Protein AF-R5P625-F1 (afdb_monomer)

Sequence (690 aa):
METMLKDNILNENILRRCMPVIFTLTSAGELKEGNAMGKAEGYILIPDNWEIENSADIELQSEETENWGTVRIMKLDKGDVGPYRITNEDDEFIDFFPNSKPAETVVEYSPECKSPYIKEPLYLEGDVKFIKRQEGKEDKEIRMAMVMFRREDSAKWIDDAPLGYIYGRALTMDDDFVCPVRMLHLGISASELVEIVDNDDNQISFKLHWPHGKVEVMGCEKLKGVYTVDKDSLGASRAVTCVFSPKGTKRSFNVRIIMPMSGFCLTHGEETIEQGVFTLPFMQLANYGFEFPGGNGDDRLAILFENNNTTLQYIRTHNDTLAVRNMNDVQEKLGEVPTSGTMADLLLGDEYIGNVLEKTAGNWNKTRLNIMIKHKDERWRIHLANYPYRLEFEDGEWTVMSKAFKTPVTEALPLMAIDLEIDGIKSTGIALEQTSEGKYILPAEAADWNNVLIYCKDKGVVYPKAFEIREGRKRNIVDMLEDGSFMNPAWRDVVEAFDRAEEMEWPYDAVPCLDMLSDLPSLLYKFAFHEFMLSQVDGDTSHRLERLFKLQADLAFQWFWLGDLDRNHSKLAHLMDADNEKFNTCFTAWIEKTFGSADDIPTDDESVNMQMALLYNQFESFISELETKSKNDKTTETPDVLEVRRNVRRISKVRDLLLNHIEGVMPLWQVPHDDRKELLHIYRNFNSEF

Radius of gyration: 30.76 Å; Cα contacts (8 Å, |Δi|>4): 1274; chains: 1; bounding box: 83×60×85 Å

Nearest PDB structures (foldseek):
  4liq-assembly1_E  TM=1.565E-01  e=2.507E-03  Homo sapiens
  2gfa-assembly2_B  TM=2.310E-01  e=2.038E+00  Homo sapiens
  7dm4-assembly1_A  TM=2.268E-01  e=3.196E+00  Homo sapiens
  5dcp-assembly1_A  TM=1.824E-01  e=3.359E+00  Homo sapiens

Structure (mmCIF, N/CA/C/O backbone):
data_AF-R5P625-F1
#
_entry.id   AF-R5P625-F1
#
loop_
_atom_site.group_PDB
_atom_site.id
_atom_site.type_symbol
_atom_site.label_atom_id
_atom_site.label_alt_id
_atom_site.label_comp_id
_atom_site.label_asym_id
_atom_site.label_entity_id
_atom_site.label_seq_id
_atom_site.pdbx_PDB_ins_code
_atom_site.Cartn_x
_atom_site.Cartn_y
_atom_site.Cartn_z
_atom_site.occupancy
_atom_site.B_iso_or_equiv
_atom_site.auth_seq_id
_atom_site.auth_comp_id
_atom_site.auth_asym_id
_atom_site.auth_atom_id
_atom_site.pdbx_PDB_model_num
ATOM 1 N N . MET A 1 1 ? 20.520 -11.143 13.564 1.00 49.31 1 MET A N 1
ATOM 2 C CA . MET A 1 1 ? 21.440 -9.996 13.408 1.00 49.31 1 MET A CA 1
ATOM 3 C C . MET A 1 1 ? 22.370 -10.196 12.213 1.00 49.31 1 MET A C 1
ATOM 5 O O . MET A 1 1 ? 22.272 -9.400 11.297 1.00 49.31 1 MET A O 1
ATOM 9 N N . GLU A 1 2 ? 23.153 -11.283 12.127 1.00 53.25 2 GLU A N 1
ATOM 10 C CA . GLU A 1 2 ? 24.027 -11.549 10.956 1.00 53.25 2 GLU A CA 1
ATOM 11 C C . GLU A 1 2 ? 23.291 -11.602 9.602 1.00 53.25 2 GLU A C 1
ATOM 13 O O . GLU A 1 2 ? 23.733 -10.965 8.651 1.00 53.25 2 GLU A O 1
ATOM 18 N N . THR A 1 3 ? 22.148 -12.293 9.501 1.00 55.72 3 THR A N 1
ATOM 19 C CA . THR A 1 3 ? 21.356 -12.354 8.251 1.00 55.72 3 THR A CA 1
ATOM 20 C C . THR A 1 3 ? 20.760 -10.992 7.880 1.00 55.72 3 THR A C 1
ATOM 22 O O . THR A 1 3 ? 20.789 -10.574 6.732 1.00 55.72 3 THR A O 1
ATOM 25 N N . MET A 1 4 ? 20.299 -10.246 8.888 1.00 61.84 4 MET A N 1
ATOM 26 C CA . MET A 1 4 ? 19.679 -8.928 8.731 1.00 61.84 4 MET A CA 1
ATOM 27 C C . MET A 1 4 ? 20.663 -7.861 8.225 1.00 61.84 4 MET A C 1
ATOM 29 O O . MET A 1 4 ? 20.286 -7.029 7.401 1.00 61.84 4 MET A O 1
ATOM 33 N N . LEU A 1 5 ? 21.909 -7.890 8.712 1.00 64.88 5 LEU A N 1
ATOM 34 C CA . LEU A 1 5 ? 22.987 -6.997 8.276 1.00 64.88 5 LEU A CA 1
ATOM 35 C C . LEU A 1 5 ? 23.424 -7.314 6.839 1.00 64.88 5 LEU A C 1
ATOM 37 O O . LEU A 1 5 ? 23.628 -6.394 6.045 1.00 64.88 5 LEU A O 1
ATOM 41 N N . LYS A 1 6 ? 23.514 -8.605 6.489 1.00 64.12 6 LYS A N 1
ATOM 42 C CA . LYS A 1 6 ? 23.925 -9.056 5.153 1.00 64.12 6 LYS A CA 1
ATOM 43 C C . LYS A 1 6 ? 22.929 -8.677 4.060 1.00 64.12 6 LYS A C 1
ATOM 45 O O . LYS A 1 6 ? 23.347 -8.132 3.044 1.00 64.12 6 LYS A O 1
ATOM 50 N N . ASP A 1 7 ? 21.637 -8.893 4.294 1.00 64.75 7 ASP A N 1
ATOM 51 C CA . ASP A 1 7 ? 20.622 -8.682 3.256 1.00 64.75 7 ASP A CA 1
ATOM 52 C C . ASP A 1 7 ? 20.241 -7.198 3.076 1.00 64.75 7 ASP A C 1
ATOM 54 O O . ASP A 1 7 ? 19.874 -6.788 1.974 1.00 64.75 7 ASP A O 1
ATOM 58 N N . ASN A 1 8 ? 20.366 -6.372 4.129 1.00 70.56 8 ASN A N 1
ATOM 59 C CA . ASN A 1 8 ? 19.915 -4.971 4.096 1.00 70.56 8 ASN A CA 1
ATOM 60 C C . ASN A 1 8 ? 21.044 -3.933 4.032 1.00 70.56 8 ASN A C 1
ATOM 62 O O . ASN A 1 8 ? 20.903 -2.948 3.313 1.00 70.56 8 ASN A O 1
ATOM 66 N N . ILE A 1 9 ? 22.147 -4.115 4.772 1.00 76.38 9 ILE A N 1
ATOM 67 C CA . ILE A 1 9 ? 23.230 -3.113 4.859 1.00 76.38 9 ILE A CA 1
ATOM 68 C C . ILE A 1 9 ? 24.370 -3.443 3.890 1.00 76.38 9 ILE A C 1
ATOM 70 O O . ILE A 1 9 ? 24.875 -2.555 3.206 1.00 76.38 9 ILE A O 1
ATOM 74 N N . LEU A 1 10 ? 24.758 -4.716 3.784 1.00 79.31 10 LEU A N 1
ATOM 75 C CA . LEU A 1 10 ? 25.865 -5.169 2.927 1.00 79.31 10 LEU A CA 1
ATOM 76 C C . LEU A 1 10 ? 25.439 -5.454 1.475 1.00 79.31 10 LEU A C 1
ATOM 78 O O . LEU A 1 10 ? 26.079 -6.233 0.769 1.00 79.31 10 LEU A O 1
ATOM 82 N N . ASN A 1 11 ? 24.374 -4.803 1.004 1.00 80.75 11 ASN A N 1
ATOM 83 C CA . ASN A 1 11 ? 23.936 -4.890 -0.386 1.00 80.75 11 ASN A CA 1
ATOM 84 C C . ASN A 1 11 ? 24.956 -4.204 -1.315 1.00 80.75 11 ASN A C 1
ATOM 86 O O . ASN A 1 11 ? 25.420 -3.095 -1.036 1.00 80.75 11 ASN A O 1
ATOM 90 N N . GLU A 1 12 ? 25.257 -4.815 -2.466 1.00 77.19 12 GLU A N 1
ATOM 91 C CA . GLU A 1 12 ? 26.172 -4.243 -3.462 1.00 77.19 12 GLU A CA 1
ATOM 92 C C . GLU A 1 12 ? 25.838 -2.796 -3.850 1.00 77.19 12 GLU A C 1
ATOM 94 O O . GLU A 1 12 ? 26.753 -1.998 -4.041 1.00 77.19 12 GLU A O 1
ATOM 99 N N . ASN A 1 13 ? 24.558 -2.430 -3.959 1.00 78.69 13 ASN A N 1
ATOM 100 C CA . ASN A 1 13 ? 24.144 -1.073 -4.329 1.00 78.69 13 ASN A CA 1
ATOM 101 C C . ASN A 1 13 ? 24.581 -0.017 -3.305 1.00 78.69 13 ASN A C 1
ATOM 103 O O . ASN A 1 13 ? 24.865 1.120 -3.685 1.00 78.69 13 ASN A O 1
ATOM 107 N N . ILE A 1 14 ? 24.644 -0.391 -2.026 1.00 82.88 14 ILE A N 1
ATOM 108 C CA . ILE A 1 14 ? 25.109 0.472 -0.936 1.00 82.88 14 ILE A CA 1
ATOM 109 C C . ILE A 1 14 ? 26.639 0.515 -0.961 1.00 82.88 14 ILE A C 1
ATOM 111 O O . ILE A 1 14 ? 27.228 1.596 -1.016 1.00 82.88 14 ILE A O 1
ATOM 115 N N . LEU A 1 15 ? 27.286 -0.654 -1.021 1.00 82.44 15 LEU A N 1
ATOM 116 C CA . LEU A 1 15 ? 28.748 -0.777 -1.028 1.00 82.44 15 LEU A CA 1
ATOM 117 C C . LEU A 1 15 ? 29.397 -0.027 -2.203 1.00 82.44 15 LEU A C 1
ATOM 119 O O . LEU A 1 15 ? 30.409 0.655 -2.027 1.00 82.44 15 LEU A O 1
ATOM 123 N N . ARG A 1 16 ? 28.758 -0.051 -3.382 1.00 81.94 16 ARG A N 1
ATOM 124 C CA . ARG A 1 16 ? 29.189 0.675 -4.590 1.00 81.94 16 ARG A CA 1
ATOM 125 C C . ARG A 1 16 ? 29.294 2.185 -4.400 1.00 81.94 16 ARG A C 1
ATOM 127 O O . ARG A 1 16 ? 29.969 2.829 -5.205 1.00 81.94 16 ARG A O 1
ATOM 134 N N . ARG A 1 17 ? 28.642 2.773 -3.388 1.00 83.25 17 ARG A N 1
ATOM 135 C CA . ARG A 1 17 ? 28.710 4.218 -3.105 1.00 83.25 17 ARG A CA 1
ATOM 136 C C . ARG A 1 17 ? 30.043 4.631 -2.474 1.00 83.25 17 ARG A C 1
ATOM 138 O O . ARG A 1 17 ? 30.445 5.777 -2.674 1.00 83.25 17 ARG A O 1
ATOM 145 N N . CYS A 1 18 ? 30.752 3.709 -1.812 1.00 85.31 18 CYS A N 1
ATOM 146 C CA . CYS A 1 18 ? 32.038 3.945 -1.134 1.00 85.31 18 CYS A CA 1
ATOM 147 C C . CYS A 1 18 ? 32.029 5.173 -0.200 1.00 85.31 18 CYS A C 1
ATOM 149 O O . CYS A 1 18 ? 32.999 5.932 -0.146 1.00 85.31 18 CYS A O 1
ATOM 151 N N . MET A 1 19 ? 30.918 5.389 0.509 1.00 89.00 19 MET A N 1
ATOM 152 C CA . MET A 1 19 ? 30.770 6.451 1.508 1.00 89.00 19 MET A CA 1
ATOM 153 C C . MET A 1 19 ? 30.022 5.937 2.748 1.00 89.00 19 MET A C 1
ATOM 155 O O . MET A 1 19 ? 29.313 4.934 2.634 1.00 89.00 19 MET A O 1
ATOM 159 N N . PRO A 1 20 ? 30.141 6.617 3.900 1.00 92.75 20 PRO A N 1
ATOM 160 C CA . PRO A 1 20 ? 29.350 6.319 5.081 1.00 92.75 20 PRO A CA 1
ATOM 161 C C . PRO A 1 20 ? 27.844 6.469 4.846 1.00 92.75 20 PRO A C 1
ATOM 163 O O . PRO A 1 20 ? 27.398 7.430 4.215 1.00 92.75 20 PRO A O 1
ATOM 166 N N . VAL A 1 21 ? 27.051 5.533 5.371 1.00 91.75 21 VAL A N 1
ATOM 167 C CA . VAL A 1 21 ? 25.583 5.533 5.236 1.00 91.75 21 VAL A CA 1
ATOM 168 C C . VAL A 1 21 ? 24.935 5.167 6.566 1.00 91.75 21 VAL A C 1
ATOM 170 O O . VAL A 1 21 ? 25.341 4.201 7.208 1.00 91.75 21 VAL A O 1
ATOM 173 N N . ILE A 1 22 ? 23.913 5.928 6.963 1.00 91.88 22 ILE A N 1
ATOM 174 C CA . ILE A 1 22 ? 23.138 5.695 8.186 1.00 91.88 22 ILE A CA 1
ATOM 175 C C . ILE A 1 22 ? 21.806 5.000 7.884 1.00 91.88 22 ILE A C 1
ATOM 177 O O . ILE A 1 22 ? 21.085 5.363 6.950 1.00 91.88 22 ILE A O 1
ATOM 181 N N . PHE A 1 23 ? 21.475 4.018 8.714 1.00 91.81 23 PHE A N 1
ATOM 182 C CA . PHE A 1 23 ? 20.261 3.217 8.665 1.00 91.81 23 PHE A CA 1
ATOM 183 C C . PHE A 1 23 ? 19.499 3.338 9.981 1.00 91.81 23 PHE A C 1
ATOM 185 O O . PHE A 1 23 ? 20.094 3.425 11.055 1.00 91.81 23 PHE A O 1
ATOM 192 N N . THR A 1 24 ? 18.177 3.275 9.895 1.00 91.12 24 THR A N 1
ATOM 193 C CA . THR A 1 24 ? 17.254 3.262 11.029 1.00 91.12 24 THR A CA 1
ATOM 194 C C . THR A 1 24 ? 16.492 1.943 11.061 1.00 91.12 24 THR A C 1
ATOM 196 O O . THR A 1 24 ? 16.000 1.481 10.028 1.00 91.12 24 THR A O 1
ATOM 199 N N . LEU A 1 25 ? 16.352 1.362 12.251 1.00 88.19 25 LEU A N 1
ATOM 200 C CA . LEU A 1 25 ? 15.476 0.226 12.502 1.00 88.19 25 LEU A CA 1
ATOM 201 C C . LEU A 1 25 ? 14.036 0.718 12.712 1.00 88.19 25 LEU A C 1
ATOM 203 O O . LEU A 1 25 ? 13.741 1.484 13.629 1.00 88.19 25 LEU A O 1
ATOM 207 N N . THR A 1 26 ? 13.134 0.293 11.835 1.00 83.19 26 THR A N 1
ATOM 208 C CA . THR A 1 26 ? 11.707 0.640 11.891 1.00 83.19 26 THR A CA 1
ATOM 209 C C . THR A 1 26 ? 10.963 -0.163 12.963 1.00 83.19 26 THR A C 1
ATOM 211 O O . THR A 1 26 ? 11.427 -1.215 13.400 1.00 83.19 26 THR A O 1
ATOM 214 N N . SER A 1 27 ? 9.761 0.285 13.349 1.00 75.81 27 SER A N 1
ATOM 215 C CA . SER A 1 27 ? 8.858 -0.452 14.256 1.00 75.81 27 SER A CA 1
ATOM 216 C C . SER A 1 27 ? 8.493 -1.851 13.742 1.00 75.81 27 SER A C 1
ATOM 218 O O . SER A 1 27 ? 8.232 -2.749 14.536 1.00 75.81 27 SER A O 1
ATOM 220 N N . ALA A 1 28 ? 8.519 -2.048 12.421 1.00 72.12 28 ALA A N 1
ATOM 221 C CA . ALA A 1 28 ? 8.300 -3.332 11.761 1.00 72.12 28 ALA A CA 1
ATOM 222 C C . ALA A 1 28 ? 9.530 -4.265 11.792 1.00 72.12 28 ALA A C 1
ATOM 224 O O . ALA A 1 28 ? 9.472 -5.365 11.246 1.00 72.12 28 ALA A O 1
ATOM 225 N N . GLY A 1 29 ? 10.644 -3.838 12.399 1.00 76.19 29 GLY A N 1
ATOM 226 C CA . GLY A 1 29 ? 11.890 -4.604 12.450 1.00 76.19 29 GLY A CA 1
ATOM 227 C C . GLY A 1 29 ? 12.686 -4.588 11.142 1.00 76.19 29 GLY A C 1
ATOM 228 O O . GLY A 1 29 ? 13.563 -5.422 10.961 1.00 76.19 29 GLY A O 1
ATOM 229 N N . GLU A 1 30 ? 12.401 -3.664 10.221 1.00 80.62 30 GLU A N 1
ATOM 230 C CA . GLU A 1 30 ? 13.137 -3.509 8.958 1.00 80.62 30 GLU A CA 1
ATOM 231 C C . GLU A 1 30 ? 14.173 -2.388 9.058 1.00 80.62 30 GLU A C 1
ATOM 233 O O . GLU A 1 30 ? 13.894 -1.348 9.661 1.00 80.62 30 GLU A O 1
ATOM 238 N N . LEU A 1 31 ? 15.336 -2.563 8.427 1.00 84.12 31 LEU A N 1
ATOM 239 C CA . LEU A 1 31 ? 16.343 -1.509 8.287 1.00 84.12 31 LEU A CA 1
ATOM 240 C C . LEU A 1 31 ? 16.068 -0.670 7.042 1.00 84.12 31 LEU A C 1
ATOM 242 O O . LEU A 1 31 ? 15.963 -1.206 5.942 1.00 84.12 31 LEU A O 1
ATOM 246 N N . LYS A 1 32 ? 15.991 0.651 7.208 1.00 86.69 32 LYS A N 1
ATOM 247 C CA . LYS A 1 32 ? 15.844 1.608 6.103 1.00 86.69 32 LYS A CA 1
ATOM 248 C C . LYS A 1 32 ? 16.948 2.655 6.153 1.00 86.69 32 LYS A C 1
ATOM 250 O O . LYS A 1 32 ? 17.303 3.103 7.240 1.00 86.69 32 LYS A O 1
ATOM 255 N N . GLU A 1 33 ? 17.478 3.059 4.995 1.00 88.62 33 GLU A N 1
ATOM 256 C CA . GLU A 1 33 ? 18.371 4.226 4.914 1.00 88.62 33 GLU A CA 1
ATOM 257 C C . GLU A 1 33 ? 17.646 5.454 5.480 1.00 88.62 33 GLU A C 1
ATOM 259 O O . GLU A 1 33 ? 16.502 5.737 5.119 1.00 88.62 33 GLU A O 1
ATOM 264 N N . GLY A 1 34 ? 18.300 6.170 6.391 1.00 88.06 34 GLY A N 1
ATOM 265 C CA . GLY A 1 34 ? 17.712 7.332 7.044 1.00 88.06 34 GLY A CA 1
ATOM 266 C C . GLY A 1 34 ? 18.284 7.585 8.430 1.00 88.06 34 GLY A C 1
ATOM 267 O O . GLY A 1 34 ? 18.695 6.666 9.139 1.00 88.06 34 GLY A O 1
ATOM 268 N N . ASN A 1 35 ? 18.289 8.859 8.816 1.00 89.06 35 ASN A N 1
ATOM 269 C CA . ASN A 1 35 ? 18.784 9.310 10.108 1.00 89.06 35 ASN A CA 1
ATOM 270 C C . ASN A 1 35 ? 17.623 9.521 11.097 1.00 89.06 35 ASN A C 1
ATOM 272 O O . ASN A 1 35 ? 16.939 10.545 11.048 1.00 89.06 35 ASN A O 1
ATOM 276 N N . ALA A 1 36 ? 17.429 8.572 12.014 1.00 88.38 36 ALA A N 1
ATOM 277 C CA . ALA A 1 36 ? 16.550 8.709 13.180 1.00 88.38 36 ALA A CA 1
ATOM 278 C C . ALA A 1 36 ? 17.327 8.631 14.505 1.00 88.38 36 ALA A C 1
ATOM 280 O O . ALA A 1 36 ? 16.787 8.194 15.528 1.00 88.38 36 ALA A O 1
ATOM 281 N N . MET A 1 37 ? 18.592 9.063 14.483 1.00 90.62 37 MET A N 1
ATOM 282 C CA . MET A 1 37 ? 19.465 9.108 15.653 1.00 90.62 37 MET A CA 1
ATOM 283 C C . MET A 1 37 ? 18.770 9.827 16.823 1.00 90.62 37 MET A C 1
ATOM 285 O O . MET A 1 37 ? 18.122 10.865 16.650 1.00 90.62 37 MET A O 1
ATOM 289 N N . GLY A 1 38 ? 18.840 9.220 18.006 1.00 87.25 38 GLY A N 1
ATOM 290 C CA . GLY A 1 38 ? 18.191 9.671 19.239 1.00 87.25 38 GLY A CA 1
ATOM 291 C C . GLY A 1 38 ? 16.739 9.212 19.403 1.00 87.25 38 GLY A C 1
ATOM 292 O O . GLY A 1 38 ? 16.228 9.215 20.522 1.00 87.25 38 GLY A O 1
ATOM 293 N N . LYS A 1 39 ? 16.068 8.784 18.325 1.00 87.69 39 LYS A N 1
ATOM 294 C CA . LYS A 1 39 ? 14.646 8.386 18.340 1.00 87.69 39 LYS A CA 1
ATOM 295 C C . LYS A 1 39 ? 14.444 6.877 18.211 1.00 87.69 39 LYS A C 1
ATOM 297 O O . LYS A 1 39 ? 13.544 6.329 18.850 1.00 87.69 39 LYS A O 1
ATOM 302 N N . ALA A 1 40 ? 15.273 6.216 17.412 1.00 89.44 40 ALA A N 1
ATOM 303 C CA . ALA A 1 40 ? 15.213 4.783 17.152 1.00 89.44 40 ALA A CA 1
ATOM 304 C C . ALA A 1 40 ? 16.620 4.174 17.148 1.00 89.44 40 ALA A C 1
ATOM 306 O O . ALA A 1 40 ? 17.611 4.896 17.052 1.00 89.44 40 ALA A O 1
ATOM 307 N N . GLU A 1 41 ? 16.691 2.850 17.268 1.00 92.56 41 GLU A N 1
ATOM 308 C CA . GLU A 1 41 ? 17.935 2.120 17.021 1.00 92.56 41 GLU A CA 1
ATOM 309 C C . GLU A 1 41 ? 18.324 2.231 15.540 1.00 92.56 41 GLU A C 1
ATOM 311 O O . GLU A 1 41 ? 17.470 2.381 14.660 1.00 92.56 41 GLU A O 1
ATOM 316 N N . GLY A 1 42 ? 19.617 2.151 15.254 1.00 92.19 42 GLY A N 1
ATOM 317 C CA . GLY A 1 42 ? 20.136 2.312 13.903 1.00 92.19 42 GLY A CA 1
ATOM 318 C C . GLY A 1 42 ? 21.546 1.768 13.743 1.00 92.19 42 GLY A C 1
ATOM 319 O O . GLY A 1 42 ? 22.111 1.171 14.658 1.00 92.19 42 GLY A O 1
ATOM 320 N N . TYR A 1 43 ? 22.108 1.965 12.557 1.00 93.06 43 TYR A N 1
ATOM 321 C CA . TYR A 1 43 ? 23.455 1.514 12.218 1.00 93.06 43 TYR A CA 1
ATOM 322 C C . TYR A 1 43 ? 24.128 2.513 11.280 1.00 93.06 43 TYR A C 1
ATOM 324 O O . TYR A 1 43 ? 23.462 3.098 10.427 1.00 93.06 43 TYR A O 1
ATOM 332 N N . ILE A 1 44 ? 25.443 2.677 11.395 1.00 93.44 44 ILE A N 1
ATOM 333 C CA . ILE A 1 44 ? 26.259 3.414 10.424 1.00 93.44 44 ILE A CA 1
ATOM 334 C C . ILE A 1 44 ? 27.207 2.425 9.755 1.00 93.44 44 ILE A C 1
ATOM 336 O O . ILE A 1 44 ? 28.019 1.786 10.422 1.00 93.44 44 ILE A O 1
ATOM 340 N N . LEU A 1 45 ? 27.107 2.311 8.435 1.00 93.25 45 LEU A N 1
ATOM 341 C CA . LEU A 1 45 ? 28.081 1.610 7.609 1.00 93.25 45 LEU A CA 1
ATOM 342 C C . LEU A 1 45 ? 29.230 2.565 7.283 1.00 93.25 45 LEU A C 1
ATOM 344 O O . LEU A 1 45 ? 28.986 3.671 6.805 1.00 93.25 45 LEU A O 1
ATOM 348 N N . ILE A 1 46 ? 30.463 2.123 7.498 1.00 93.56 46 ILE A N 1
ATOM 349 C CA . ILE A 1 46 ? 31.701 2.875 7.292 1.00 93.56 46 ILE A CA 1
ATOM 350 C C . ILE A 1 46 ? 32.599 2.066 6.343 1.00 93.56 46 ILE A C 1
ATOM 352 O O . ILE A 1 46 ? 33.093 1.001 6.727 1.00 93.56 46 ILE A O 1
ATOM 356 N N . PRO A 1 47 ? 32.804 2.520 5.096 1.00 90.62 47 PRO A N 1
ATOM 357 C CA . PRO A 1 47 ? 33.705 1.854 4.159 1.00 90.62 47 PRO A CA 1
ATOM 358 C C . PRO A 1 47 ? 35.173 1.894 4.610 1.00 90.62 47 PRO A C 1
ATOM 360 O O . PRO A 1 47 ? 35.552 2.680 5.475 1.00 90.62 47 PRO A O 1
ATOM 363 N N . ASP A 1 48 ? 36.019 1.073 3.988 1.00 87.81 48 ASP A N 1
ATOM 364 C CA . ASP A 1 48 ? 37.431 0.923 4.371 1.00 87.81 48 ASP A CA 1
ATOM 365 C C . ASP A 1 48 ? 38.224 2.243 4.287 1.00 87.81 48 ASP A C 1
ATOM 367 O O . ASP A 1 48 ? 39.011 2.566 5.170 1.00 87.81 48 ASP A O 1
ATOM 371 N N . ASN A 1 49 ? 37.937 3.070 3.276 1.00 87.31 49 ASN A N 1
ATOM 372 C CA . ASN A 1 49 ? 38.596 4.359 3.027 1.00 87.31 49 ASN A CA 1
ATOM 373 C C . ASN A 1 49 ? 38.061 5.530 3.879 1.00 87.31 49 ASN A C 1
ATOM 375 O O . ASN A 1 49 ? 38.293 6.690 3.532 1.00 87.31 49 ASN A O 1
ATOM 379 N N . TRP A 1 50 ? 37.307 5.233 4.938 1.00 92.19 50 TRP A N 1
ATOM 380 C CA . TRP A 1 50 ? 36.721 6.210 5.852 1.00 92.19 50 TRP A CA 1
ATOM 381 C C . TRP A 1 50 ? 37.013 5.839 7.303 1.00 92.19 50 TRP A C 1
ATOM 383 O O . TRP A 1 50 ? 36.875 4.683 7.688 1.00 92.19 50 TRP A O 1
ATOM 393 N N . GLU A 1 51 ? 37.360 6.807 8.141 1.00 91.94 51 GLU A N 1
ATOM 394 C CA . GLU A 1 51 ? 37.663 6.598 9.553 1.00 91.94 51 GLU A CA 1
ATOM 395 C C . GLU A 1 51 ? 36.770 7.456 10.441 1.00 91.94 51 GLU A C 1
ATOM 397 O O . GLU A 1 51 ? 36.513 8.620 10.158 1.00 91.94 51 GLU A O 1
ATOM 402 N N . ILE A 1 52 ? 36.279 6.875 11.535 1.00 92.38 52 ILE A N 1
ATOM 403 C CA . ILE A 1 52 ? 35.539 7.628 12.546 1.00 92.38 52 ILE A CA 1
ATOM 404 C C . ILE A 1 52 ? 36.520 8.341 13.478 1.00 92.38 52 ILE A C 1
ATOM 406 O O . ILE A 1 52 ? 37.431 7.719 14.037 1.00 92.38 52 ILE A O 1
ATOM 410 N N . GLU A 1 53 ? 36.332 9.646 13.662 1.00 89.88 53 GLU A N 1
ATOM 411 C CA . GLU A 1 53 ? 37.125 10.414 14.615 1.00 89.88 53 GLU A CA 1
ATOM 412 C C . GLU A 1 53 ? 36.847 9.930 16.046 1.00 89.88 53 GLU A C 1
ATOM 414 O O . GLU A 1 53 ? 35.705 9.687 16.431 1.00 89.88 53 GLU A O 1
ATOM 419 N N . ASN A 1 54 ? 37.899 9.832 16.865 1.00 82.25 54 ASN A N 1
ATOM 420 C CA . ASN A 1 54 ? 37.813 9.414 18.272 1.00 82.25 54 ASN A CA 1
ATOM 421 C C . ASN A 1 54 ? 37.207 8.007 18.487 1.00 82.25 54 ASN A C 1
ATOM 423 O O . ASN A 1 54 ? 36.436 7.785 19.417 1.00 82.25 54 ASN A O 1
ATOM 427 N N . SER A 1 55 ? 37.615 7.028 17.674 1.00 76.62 55 SER A N 1
ATOM 428 C CA . SER A 1 55 ? 37.128 5.636 17.702 1.00 76.62 55 SER A CA 1
ATOM 429 C C . SER A 1 55 ? 37.436 4.817 18.968 1.00 76.62 55 SER A C 1
ATOM 431 O O . SER A 1 55 ? 36.970 3.687 19.079 1.00 76.62 55 SER A O 1
ATOM 433 N N . ALA A 1 56 ? 38.216 5.342 19.920 1.00 72.69 56 ALA A N 1
ATOM 434 C CA . ALA A 1 56 ? 38.773 4.566 21.036 1.00 72.69 56 ALA A CA 1
ATOM 435 C C . ALA A 1 56 ? 37.716 3.907 21.945 1.00 72.69 56 ALA A C 1
ATOM 437 O O . ALA A 1 56 ? 37.989 2.847 22.507 1.00 72.69 56 ALA A O 1
ATOM 438 N N . ASP A 1 57 ? 36.529 4.509 22.046 1.00 76.81 57 ASP A N 1
ATOM 439 C CA . ASP A 1 57 ? 35.420 4.040 22.886 1.00 76.81 57 ASP A CA 1
ATOM 440 C C . ASP A 1 57 ? 34.217 3.532 22.062 1.00 76.81 57 ASP A C 1
ATOM 442 O O . ASP A 1 57 ? 33.135 3.320 22.608 1.00 76.81 57 ASP A O 1
ATOM 446 N N . ILE A 1 58 ? 34.383 3.348 20.745 1.00 84.75 58 ILE A N 1
ATOM 447 C CA . ILE A 1 58 ? 33.306 2.954 19.827 1.00 84.75 58 ILE A CA 1
ATOM 448 C C . ILE A 1 58 ? 33.485 1.493 19.414 1.00 84.75 58 ILE A C 1
ATOM 450 O O . ILE A 1 58 ? 34.502 1.111 18.835 1.00 84.75 58 ILE A O 1
ATOM 454 N N . GLU A 1 59 ? 32.469 0.672 19.674 1.00 87.12 59 GLU A N 1
ATOM 455 C CA . GLU A 1 59 ? 32.441 -0.709 19.199 1.00 87.12 59 GLU A CA 1
ATOM 456 C C . GLU A 1 59 ? 32.085 -0.745 17.705 1.00 87.12 59 GLU A C 1
ATOM 458 O O . GLU A 1 59 ? 31.013 -0.303 17.288 1.00 87.12 59 GLU A O 1
ATOM 463 N N . LEU A 1 60 ? 33.008 -1.267 16.893 1.00 90.00 60 LEU A N 1
ATOM 464 C CA . LEU A 1 60 ? 32.849 -1.422 15.449 1.00 90.00 60 LEU A CA 1
ATOM 465 C C . LEU A 1 60 ? 32.907 -2.903 15.082 1.00 90.00 60 LEU A C 1
ATOM 467 O O . LEU A 1 60 ? 33.871 -3.597 15.408 1.00 90.00 60 LEU A O 1
ATOM 471 N N . GLN A 1 61 ? 31.898 -3.369 14.354 1.00 89.94 61 GLN A N 1
ATOM 472 C CA . GLN A 1 61 ? 31.892 -4.698 13.755 1.00 89.94 61 GLN A CA 1
ATOM 473 C C . GLN A 1 61 ? 32.517 -4.629 12.360 1.00 89.94 61 GLN A C 1
ATOM 475 O O . GLN A 1 61 ? 32.019 -3.906 11.502 1.00 89.94 61 GLN A O 1
ATOM 480 N N . SER A 1 62 ? 33.589 -5.382 12.120 1.00 90.12 62 SER A N 1
ATOM 481 C CA . SER A 1 62 ? 34.226 -5.467 10.801 1.00 90.12 62 SER A CA 1
ATOM 482 C C . SER A 1 62 ? 33.697 -6.657 10.005 1.00 90.12 62 SER A C 1
ATOM 484 O O . SER A 1 62 ? 33.653 -7.773 10.518 1.00 90.12 62 SER A O 1
ATOM 486 N N . GLU A 1 63 ? 33.366 -6.431 8.739 1.00 88.12 63 GLU A N 1
ATOM 487 C CA . GLU A 1 63 ? 32.880 -7.441 7.799 1.00 88.12 63 GLU A CA 1
ATOM 488 C C . GLU A 1 63 ? 33.701 -7.397 6.505 1.00 88.12 63 GLU A C 1
ATOM 490 O O . GLU A 1 63 ? 33.945 -6.333 5.935 1.00 88.12 63 GLU A O 1
ATOM 495 N N . GLU A 1 64 ? 34.123 -8.565 6.024 1.00 85.75 64 GLU A N 1
ATOM 496 C CA . GLU A 1 64 ? 34.844 -8.700 4.755 1.00 85.75 64 GLU A CA 1
ATOM 497 C C . GLU A 1 64 ? 33.858 -8.775 3.587 1.00 85.75 64 GLU A C 1
ATOM 499 O O . GLU A 1 64 ? 32.932 -9.591 3.589 1.00 85.75 64 GLU A O 1
ATOM 504 N N . THR A 1 65 ? 34.080 -7.961 2.557 1.00 80.75 65 THR A N 1
ATOM 505 C CA . THR A 1 65 ? 33.266 -7.972 1.336 1.00 80.75 65 THR A CA 1
ATOM 506 C C . THR A 1 65 ? 34.080 -8.480 0.147 1.00 80.75 65 THR A C 1
ATOM 508 O O . THR A 1 65 ? 35.272 -8.208 0.028 1.00 80.75 65 THR A O 1
ATOM 511 N N . GLU A 1 66 ? 33.437 -9.206 -0.771 1.00 72.94 66 GLU A N 1
ATOM 512 C CA . GLU A 1 66 ? 34.130 -9.867 -1.890 1.00 72.94 66 GLU A CA 1
ATOM 513 C C . GLU A 1 66 ? 34.849 -8.877 -2.828 1.00 72.94 66 GLU A C 1
ATOM 515 O O . GLU A 1 66 ? 35.910 -9.191 -3.363 1.00 72.94 66 GLU A O 1
ATOM 520 N N . ASN A 1 67 ? 34.296 -7.666 -2.995 1.00 71.31 67 ASN A N 1
ATOM 521 C CA . ASN A 1 67 ? 34.767 -6.676 -3.971 1.00 71.31 67 ASN A CA 1
ATOM 522 C C . ASN A 1 67 ? 35.106 -5.288 -3.388 1.00 71.31 67 ASN A C 1
ATOM 524 O O . ASN A 1 67 ? 35.641 -4.458 -4.124 1.00 71.31 67 ASN A O 1
ATOM 528 N N . TRP A 1 68 ? 34.806 -5.011 -2.111 1.00 73.69 68 TRP A N 1
ATOM 529 C CA . TRP A 1 68 ? 34.878 -3.654 -1.531 1.00 73.69 68 TRP A CA 1
ATOM 530 C C . TRP A 1 68 ? 35.752 -3.551 -0.275 1.00 73.69 68 TRP A C 1
ATOM 532 O O . TRP A 1 68 ? 35.735 -2.519 0.391 1.00 73.69 68 TRP A O 1
ATOM 542 N N . GLY A 1 69 ? 36.540 -4.589 0.023 1.00 82.50 69 GLY A N 1
ATOM 543 C CA . GLY A 1 69 ? 37.420 -4.626 1.191 1.00 82.50 69 GLY A CA 1
ATOM 544 C C . GLY A 1 69 ? 36.658 -4.816 2.501 1.00 82.50 69 GLY A C 1
ATOM 545 O O . GLY A 1 69 ? 35.541 -5.349 2.514 1.00 82.50 69 GLY A O 1
ATOM 546 N N . THR A 1 70 ? 37.274 -4.389 3.600 1.00 88.31 70 THR A N 1
ATOM 547 C CA . THR A 1 70 ? 36.690 -4.489 4.936 1.00 88.31 70 THR A CA 1
ATOM 548 C C . THR A 1 70 ? 35.767 -3.297 5.182 1.00 88.31 70 THR A C 1
ATOM 550 O O . THR A 1 70 ? 36.179 -2.142 5.101 1.00 88.31 70 THR A O 1
ATOM 553 N N . VAL A 1 71 ? 34.505 -3.554 5.512 1.00 89.94 71 VAL A N 1
ATOM 554 C CA . VAL A 1 71 ? 33.572 -2.511 5.953 1.00 89.94 71 VAL A CA 1
ATOM 555 C C . VAL A 1 71 ? 33.345 -2.613 7.452 1.00 89.94 71 VAL A C 1
ATOM 557 O O . VAL A 1 71 ? 33.315 -3.705 8.016 1.00 89.94 71 VAL A O 1
ATOM 560 N N . ARG A 1 72 ? 33.195 -1.467 8.109 1.00 92.75 72 ARG A N 1
ATOM 561 C CA . ARG A 1 72 ? 32.939 -1.365 9.546 1.00 92.75 72 ARG A CA 1
ATOM 562 C C . ARG A 1 72 ? 31.499 -0.930 9.768 1.00 92.75 72 ARG A C 1
ATOM 564 O O . ARG A 1 72 ? 31.005 -0.047 9.077 1.00 92.75 72 ARG A O 1
ATOM 571 N N . ILE A 1 73 ? 30.822 -1.541 10.725 1.00 92.75 73 ILE A N 1
ATOM 572 C CA . ILE A 1 73 ? 29.442 -1.231 11.084 1.00 92.75 73 ILE A CA 1
ATOM 573 C C . ILE A 1 73 ? 29.427 -0.791 12.542 1.00 92.75 73 ILE A C 1
ATO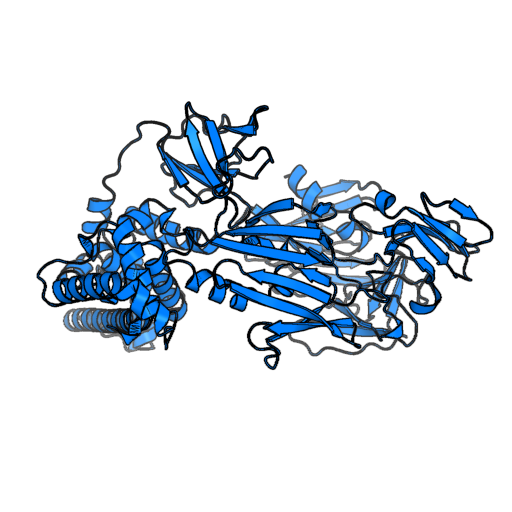M 575 O O . ILE A 1 73 ? 29.862 -1.523 13.430 1.00 92.75 73 ILE A O 1
ATOM 579 N N . MET A 1 74 ? 28.909 0.408 12.775 1.00 92.62 74 MET A N 1
ATOM 580 C CA . MET A 1 74 ? 28.641 0.941 14.102 1.00 92.62 74 MET A CA 1
ATOM 581 C C . MET A 1 74 ? 27.159 0.760 14.422 1.00 92.62 74 MET A C 1
ATOM 583 O O . MET A 1 74 ? 26.309 1.138 13.615 1.00 92.62 74 MET A O 1
ATOM 587 N N . LYS A 1 75 ? 26.833 0.211 15.594 1.00 91.75 75 LYS A N 1
ATOM 588 C CA . LYS A 1 75 ? 25.454 0.178 16.097 1.00 91.75 75 LYS A CA 1
ATOM 589 C C . LYS A 1 75 ? 25.134 1.493 16.814 1.00 91.75 75 LYS A C 1
ATOM 591 O O . LYS A 1 75 ? 25.957 1.987 17.576 1.00 91.75 75 LYS A O 1
ATOM 596 N N . LEU A 1 76 ? 23.935 2.019 16.586 1.00 92.00 76 LEU A N 1
ATOM 597 C CA . LEU A 1 76 ? 23.371 3.168 17.289 1.00 92.00 76 LEU A CA 1
ATOM 598 C C . LEU A 1 76 ? 22.220 2.694 18.176 1.00 92.00 76 LEU A C 1
ATOM 600 O O . LEU A 1 76 ? 21.239 2.127 17.683 1.00 92.00 76 LEU A O 1
ATOM 604 N N . ASP A 1 77 ? 22.323 2.939 19.477 1.00 90.75 77 ASP A N 1
ATOM 605 C CA . ASP A 1 77 ? 21.251 2.620 20.417 1.00 90.75 77 ASP A CA 1
ATOM 606 C C . ASP A 1 77 ? 20.189 3.728 20.457 1.00 90.75 77 ASP A C 1
ATOM 608 O O . ASP A 1 77 ? 20.428 4.901 20.147 1.00 90.75 77 ASP A O 1
ATOM 612 N N . LYS A 1 78 ? 18.978 3.368 20.889 1.00 86.62 78 LYS A N 1
ATOM 613 C CA . LYS A 1 78 ? 17.902 4.340 21.084 1.00 86.62 78 LYS A CA 1
ATOM 614 C C . LYS A 1 78 ? 18.302 5.356 22.163 1.00 86.62 78 LYS A C 1
ATOM 616 O O . LYS A 1 78 ? 18.450 5.004 23.329 1.00 86.62 78 LYS A O 1
ATOM 621 N N . GLY A 1 79 ? 18.411 6.625 21.772 1.00 85.12 79 GLY A N 1
ATOM 622 C CA . GLY A 1 79 ? 18.838 7.729 22.642 1.00 85.12 79 GLY A CA 1
ATOM 623 C C . GLY A 1 79 ? 20.272 8.208 22.397 1.00 85.12 79 GLY A C 1
ATOM 624 O O . GLY A 1 79 ? 20.659 9.226 22.966 1.00 85.12 79 GLY A O 1
ATOM 625 N N . ASP A 1 80 ? 21.030 7.534 21.530 1.00 88.25 80 ASP A N 1
ATOM 626 C CA . ASP A 1 80 ? 22.317 8.020 21.033 1.00 88.25 80 ASP A CA 1
ATOM 627 C C . ASP A 1 80 ? 22.120 9.279 20.176 1.00 88.25 80 ASP A C 1
ATOM 629 O O . ASP A 1 80 ? 21.257 9.307 19.301 1.00 88.25 80 ASP A O 1
ATOM 633 N N . VAL A 1 81 ? 22.889 10.332 20.439 1.00 87.31 81 VAL A N 1
ATOM 634 C CA . VAL A 1 81 ? 22.781 11.638 19.770 1.00 87.31 81 VAL A CA 1
ATOM 635 C C . VAL A 1 81 ? 24.089 12.084 19.105 1.00 87.31 81 VAL A C 1
ATOM 637 O O . VAL A 1 81 ? 24.166 13.225 18.643 1.00 87.31 81 VAL A O 1
ATOM 640 N N . GLY A 1 82 ? 25.107 11.217 19.037 1.00 86.69 82 GLY A N 1
ATOM 641 C CA . GLY A 1 82 ? 26.416 11.558 18.472 1.00 86.69 82 GLY A CA 1
ATOM 642 C C . GLY A 1 82 ? 27.063 12.794 19.138 1.00 86.69 82 GLY A C 1
ATOM 643 O O . GLY A 1 82 ? 26.920 12.972 20.353 1.00 86.69 82 GLY A O 1
ATOM 644 N N . PRO A 1 83 ? 27.759 13.673 18.380 1.00 89.94 83 PRO A N 1
ATOM 645 C CA . PRO A 1 83 ? 27.986 13.616 16.935 1.00 89.94 83 PRO A CA 1
ATOM 646 C C . PRO A 1 83 ? 29.071 12.602 16.555 1.00 89.94 83 PRO A C 1
ATOM 648 O O . PRO A 1 83 ? 30.089 12.485 17.237 1.00 89.94 83 PRO A O 1
ATOM 651 N N . TYR A 1 84 ? 28.882 11.931 15.422 1.00 92.88 84 TYR A N 1
ATOM 652 C CA . TYR A 1 84 ? 29.890 11.067 14.815 1.00 92.88 84 TYR A CA 1
ATOM 653 C C . TYR A 1 84 ? 30.412 11.703 13.541 1.00 92.88 84 TYR A C 1
ATOM 655 O O . TYR A 1 84 ? 29.683 11.813 12.553 1.00 92.88 84 TYR A O 1
ATOM 663 N N . ARG A 1 85 ? 31.678 12.112 13.585 1.00 92.75 85 ARG A N 1
ATOM 664 C CA . ARG A 1 85 ? 32.407 12.609 12.427 1.00 92.75 85 ARG A CA 1
ATOM 665 C C . ARG A 1 85 ? 33.196 11.475 11.803 1.00 92.75 85 ARG A C 1
ATOM 667 O O . ARG A 1 85 ? 33.952 10.794 12.496 1.00 92.75 85 ARG A O 1
ATOM 674 N N . ILE A 1 86 ? 33.013 11.282 10.506 1.00 94.25 86 ILE A N 1
ATOM 675 C CA . ILE A 1 86 ? 33.722 10.263 9.739 1.00 94.25 86 ILE A CA 1
ATOM 676 C C . ILE A 1 86 ? 34.457 10.963 8.606 1.00 94.25 86 ILE A C 1
ATOM 678 O O . ILE A 1 86 ? 33.825 11.679 7.831 1.00 94.25 86 ILE A O 1
ATOM 682 N N . THR A 1 87 ? 35.768 10.769 8.527 1.00 93.06 87 THR A N 1
ATOM 683 C CA . THR A 1 87 ? 36.671 11.429 7.582 1.00 93.06 87 THR A CA 1
ATOM 684 C C . THR A 1 87 ? 37.236 10.444 6.566 1.00 93.06 87 THR A C 1
ATOM 686 O O . THR A 1 87 ? 37.290 9.243 6.827 1.00 93.06 87 THR A O 1
ATOM 689 N N . ASN A 1 88 ? 37.640 10.923 5.393 1.00 89.75 88 ASN A N 1
ATOM 690 C CA . ASN A 1 88 ? 38.362 10.127 4.400 1.00 89.75 88 ASN A CA 1
ATOM 691 C C . ASN A 1 88 ? 39.838 10.560 4.291 1.00 89.75 88 ASN A C 1
ATOM 693 O O . ASN A 1 88 ? 40.288 11.465 4.988 1.00 89.75 88 ASN A O 1
ATOM 697 N N . GLU A 1 89 ? 40.603 9.904 3.411 1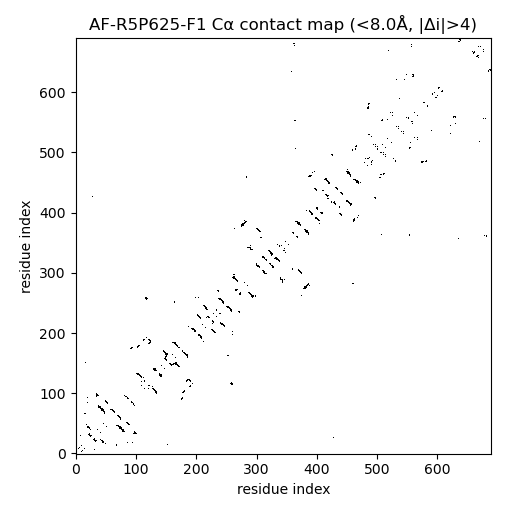.00 85.75 89 GLU A N 1
ATOM 698 C CA . GLU A 1 89 ? 42.029 10.210 3.177 1.00 85.75 89 GLU A CA 1
ATOM 699 C C . GLU A 1 89 ? 42.294 11.625 2.622 1.00 85.75 89 GLU A C 1
ATOM 701 O O . GLU A 1 89 ? 43.429 12.096 2.685 1.00 85.75 89 GLU A O 1
ATOM 706 N N . ASP A 1 90 ? 41.269 12.291 2.081 1.00 84.12 90 ASP A N 1
ATOM 707 C CA . ASP A 1 90 ? 41.333 13.647 1.524 1.00 84.12 90 ASP A CA 1
ATOM 708 C C . ASP A 1 90 ? 40.924 14.723 2.561 1.00 84.12 90 ASP A C 1
ATOM 710 O O . ASP A 1 90 ? 40.676 15.869 2.188 1.00 84.12 90 ASP A O 1
ATOM 714 N N . ASP A 1 91 ? 40.848 14.364 3.853 1.00 83.06 91 ASP A N 1
ATOM 715 C CA . ASP A 1 91 ? 40.374 15.197 4.976 1.00 83.06 91 ASP A CA 1
ATOM 716 C C . ASP A 1 91 ? 38.911 15.691 4.835 1.00 83.06 91 ASP A C 1
ATOM 718 O O . ASP A 1 91 ? 38.456 16.556 5.587 1.00 83.06 91 ASP A O 1
ATOM 722 N N . GLU A 1 92 ? 38.133 15.117 3.910 1.00 88.38 92 GLU A N 1
ATOM 723 C CA . GLU A 1 92 ? 36.702 15.405 3.776 1.00 88.38 92 GLU A CA 1
ATOM 724 C C . GLU A 1 92 ? 35.905 14.629 4.821 1.00 88.38 92 GLU A C 1
ATOM 726 O O . GLU A 1 92 ? 36.285 13.518 5.201 1.00 88.38 92 GLU A O 1
ATOM 731 N N . PHE A 1 93 ? 34.760 15.166 5.247 1.00 90.44 93 PHE A N 1
ATOM 732 C CA . PHE A 1 93 ? 34.000 14.567 6.344 1.00 90.44 93 PHE A CA 1
ATOM 733 C C . PHE A 1 93 ? 32.489 14.477 6.104 1.00 90.44 93 PHE A C 1
ATOM 735 O O . PHE A 1 93 ? 31.898 15.223 5.318 1.00 90.44 93 PHE A O 1
ATOM 742 N N . ILE A 1 94 ? 31.857 13.544 6.823 1.00 91.62 94 ILE A N 1
ATOM 743 C CA . ILE A 1 94 ? 30.405 13.437 7.001 1.00 91.62 94 ILE A CA 1
ATOM 744 C C . ILE A 1 94 ? 30.108 13.414 8.500 1.00 91.62 94 ILE A C 1
ATOM 746 O O . ILE A 1 94 ? 30.670 12.602 9.236 1.00 91.62 94 ILE A O 1
ATOM 750 N N . ASP A 1 95 ? 29.182 14.274 8.929 1.00 90.50 95 ASP A N 1
ATOM 751 C CA . ASP A 1 95 ? 28.713 14.336 10.313 1.00 90.50 95 ASP A CA 1
ATOM 752 C C . ASP A 1 95 ? 27.322 13.705 10.477 1.00 90.50 95 ASP A C 1
ATOM 754 O O . ASP A 1 95 ? 26.329 14.120 9.861 1.00 90.50 95 ASP A O 1
ATOM 758 N N . PHE A 1 96 ? 27.228 12.747 11.396 1.00 91.19 96 PHE A N 1
ATOM 759 C CA . PHE A 1 96 ? 25.967 12.169 11.847 1.00 91.19 96 PHE A CA 1
ATOM 760 C C . PHE A 1 96 ? 25.606 12.670 13.249 1.00 91.19 96 PHE A C 1
ATOM 762 O O . PHE A 1 96 ? 26.335 12.452 14.214 1.00 91.19 96 PHE A O 1
ATOM 769 N N . PHE A 1 97 ? 24.462 13.346 13.353 1.00 90.62 97 PHE A N 1
ATOM 770 C CA . PHE A 1 97 ? 23.827 13.791 14.599 1.00 90.62 97 PHE A CA 1
ATOM 771 C C . PHE A 1 97 ? 22.301 13.873 14.384 1.00 90.62 97 PHE A C 1
ATOM 773 O O . PHE A 1 97 ? 21.851 13.800 13.234 1.00 90.62 97 PHE A O 1
ATOM 780 N N . PRO A 1 98 ? 21.462 14.021 15.429 1.00 89.88 98 PRO A N 1
ATOM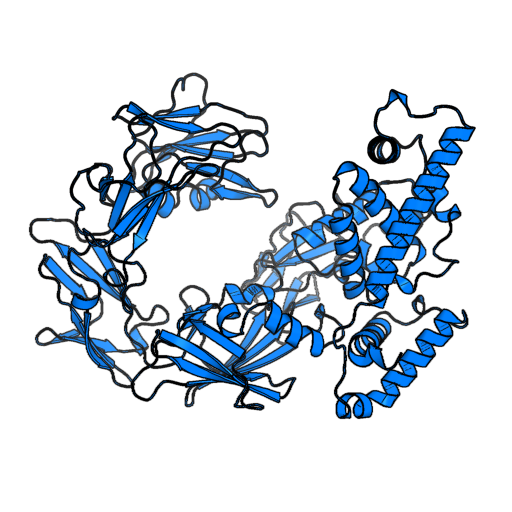 781 C CA . PRO A 1 98 ? 20.012 14.070 15.269 1.00 89.88 98 PRO A CA 1
ATOM 782 C C . PRO A 1 98 ? 19.553 15.120 14.252 1.00 89.88 98 PRO A C 1
ATOM 784 O O . PRO A 1 98 ? 19.900 16.297 14.342 1.00 89.88 98 PRO A O 1
ATOM 787 N N . ASN A 1 99 ? 18.723 14.688 13.300 1.00 80.75 99 ASN A N 1
ATOM 788 C CA . ASN A 1 99 ? 18.218 15.489 12.178 1.00 80.75 99 ASN A CA 1
ATOM 789 C C . ASN A 1 99 ? 19.293 15.994 11.191 1.00 80.75 99 ASN A C 1
ATOM 791 O O . ASN A 1 99 ? 18.972 16.832 10.345 1.00 80.75 99 ASN A O 1
ATOM 795 N N . SER A 1 100 ? 20.540 15.505 11.249 1.00 84.31 100 SER A N 1
ATOM 796 C CA . SER A 1 100 ? 21.526 15.816 10.212 1.00 84.31 100 SER A CA 1
ATOM 797 C C . SER A 1 100 ? 21.106 15.173 8.890 1.00 84.31 100 SER A C 1
ATOM 799 O O . SER A 1 100 ? 20.751 13.991 8.827 1.00 84.31 100 SER A O 1
ATOM 801 N N . LYS A 1 101 ? 21.105 15.981 7.829 1.00 81.50 101 LYS A N 1
ATOM 802 C CA . LYS A 1 101 ? 20.805 15.552 6.464 1.00 81.50 101 LYS A CA 1
ATOM 803 C C . LYS A 1 101 ? 21.993 15.937 5.584 1.00 81.50 101 LYS A C 1
ATOM 805 O O . LYS A 1 101 ? 22.212 17.142 5.382 1.00 81.50 101 LYS A O 1
ATOM 810 N N . PRO A 1 102 ? 22.793 14.951 5.131 1.00 82.75 102 PRO A N 1
ATOM 811 C CA . PRO A 1 102 ? 23.920 15.204 4.247 1.00 82.75 102 PRO A CA 1
ATOM 812 C C . PRO A 1 102 ? 23.460 15.949 2.998 1.00 82.75 102 PRO A C 1
ATOM 814 O O . PRO A 1 102 ? 22.338 15.763 2.526 1.00 82.75 102 PRO A O 1
ATOM 817 N N . ALA A 1 103 ? 24.320 16.814 2.469 1.00 89.44 103 ALA A N 1
ATOM 818 C CA . ALA A 1 103 ? 24.067 17.380 1.157 1.00 89.44 103 ALA A CA 1
ATOM 819 C C . ALA A 1 103 ? 24.245 16.292 0.094 1.00 89.44 103 ALA A C 1
ATOM 821 O O . ALA A 1 103 ? 25.144 15.460 0.197 1.00 89.44 103 ALA A O 1
ATOM 822 N N . GLU A 1 104 ? 23.442 16.343 -0.958 1.00 93.75 104 GLU A N 1
ATOM 823 C CA . GLU A 1 104 ? 23.506 15.414 -2.079 1.00 93.75 104 GLU A CA 1
ATOM 824 C C . GLU A 1 104 ? 23.730 16.147 -3.401 1.00 93.75 104 GLU A C 1
ATOM 826 O O . GLU A 1 104 ? 23.380 17.319 -3.579 1.00 93.75 104 GLU A O 1
ATOM 831 N N . THR A 1 105 ? 24.352 15.439 -4.335 1.00 94.81 105 THR A N 1
ATOM 832 C CA . THR A 1 105 ? 24.482 15.856 -5.723 1.00 94.81 105 THR A CA 1
ATOM 833 C C . THR A 1 105 ? 23.258 15.343 -6.465 1.00 94.81 105 THR A C 1
ATOM 835 O O . THR A 1 105 ? 23.001 14.146 -6.484 1.00 94.81 105 THR A O 1
ATOM 838 N N . VAL A 1 106 ? 22.515 16.237 -7.101 1.00 94.50 106 VAL A N 1
ATOM 839 C CA . VAL A 1 106 ? 21.388 15.923 -7.982 1.00 94.50 106 VAL A CA 1
ATOM 840 C C . VAL A 1 106 ? 21.745 16.388 -9.385 1.00 94.50 106 VAL A C 1
ATOM 842 O O . VAL A 1 106 ? 22.507 17.342 -9.557 1.00 94.50 106 VAL A O 1
ATOM 845 N N . VAL A 1 107 ? 21.214 15.711 -10.399 1.00 93.44 107 VAL A N 1
ATOM 846 C CA . VAL A 1 107 ? 21.425 16.080 -11.799 1.00 93.44 107 VAL A CA 1
ATOM 847 C C . VAL A 1 107 ? 20.116 16.330 -12.522 1.00 93.44 107 VAL A C 1
ATOM 849 O O . VAL A 1 107 ? 19.146 15.591 -12.363 1.00 93.44 107 VAL A O 1
ATOM 852 N N . GLU A 1 108 ? 20.119 17.357 -13.362 1.00 92.12 108 GLU A N 1
ATOM 853 C CA . GLU A 1 108 ? 19.070 17.605 -14.343 1.00 92.12 108 GLU A CA 1
ATOM 854 C C . GLU A 1 108 ? 19.607 17.297 -15.737 1.00 92.12 108 GLU A C 1
ATOM 856 O O . GLU A 1 108 ? 20.632 17.837 -16.161 1.00 92.12 108 GLU A O 1
ATOM 861 N N . TYR A 1 109 ? 18.896 16.430 -16.453 1.00 87.12 109 TYR A N 1
ATOM 862 C CA . TYR A 1 109 ? 19.260 15.993 -17.795 1.00 87.12 109 TYR A CA 1
ATOM 863 C C . TYR A 1 109 ? 18.507 16.786 -18.858 1.00 87.12 109 TYR A C 1
ATOM 865 O O . TYR A 1 109 ? 17.282 16.930 -18.780 1.00 87.12 109 TYR A O 1
ATOM 873 N N . SER A 1 110 ? 19.216 17.216 -19.901 1.00 84.75 110 SER A N 1
ATOM 874 C CA . SER A 1 110 ? 18.578 17.661 -21.137 1.00 84.75 110 SER A CA 1
ATOM 875 C C . SER A 1 110 ? 17.894 16.480 -21.860 1.00 84.75 110 SER A C 1
ATOM 877 O O . SER A 1 110 ? 18.163 15.310 -21.558 1.00 84.75 110 SER A O 1
ATOM 879 N N . PRO A 1 111 ? 16.983 16.745 -22.815 1.00 78.12 111 PRO A N 1
ATOM 880 C CA . PRO A 1 111 ? 16.364 15.693 -23.622 1.00 78.12 111 PRO A CA 1
ATOM 881 C C . PRO A 1 111 ? 17.361 14.822 -24.405 1.00 78.12 111 PRO A C 1
ATOM 883 O O . PRO A 1 111 ? 17.085 13.643 -24.602 1.00 78.12 111 PRO A O 1
ATOM 886 N N . GLU A 1 112 ? 18.523 15.358 -24.794 1.00 80.06 112 GLU A N 1
ATOM 887 C CA . GLU A 1 112 ? 19.552 14.644 -25.577 1.00 80.06 112 GLU A CA 1
ATOM 888 C C . GLU A 1 112 ? 20.220 13.498 -24.794 1.00 80.06 112 GLU A C 1
ATOM 890 O O . GLU A 1 112 ? 20.748 12.539 -25.365 1.00 80.06 112 GLU A O 1
ATOM 895 N N . CYS A 1 113 ? 20.157 13.566 -23.463 1.00 82.00 113 CYS A N 1
ATOM 896 C CA . CYS A 1 113 ? 20.649 12.532 -22.559 1.00 82.00 113 CYS A CA 1
ATOM 897 C C . CYS A 1 113 ? 19.730 11.303 -22.493 1.00 82.00 113 CYS A C 1
ATOM 899 O O . CYS A 1 113 ? 20.111 10.284 -21.916 1.00 82.00 113 CYS A O 1
ATOM 901 N N . LYS A 1 114 ? 18.505 11.383 -23.023 1.00 80.75 114 LYS A N 1
ATOM 902 C CA . LYS A 1 114 ? 17.490 10.332 -22.884 1.00 80.75 114 LYS A CA 1
ATOM 903 C C . LYS A 1 114 ? 17.384 9.504 -24.158 1.00 80.75 114 LYS A C 1
ATOM 905 O O . LYS A 1 114 ? 17.433 10.029 -25.266 1.00 80.75 114 LYS A O 1
ATOM 910 N N . SER A 1 115 ? 17.195 8.198 -23.996 1.00 76.75 115 SER A N 1
ATOM 911 C CA . SER A 1 115 ? 16.944 7.271 -25.099 1.00 76.75 115 SER A CA 1
ATOM 912 C C . SER A 1 115 ? 15.768 6.366 -24.760 1.00 76.75 115 SER A C 1
ATOM 914 O O . SER A 1 115 ? 15.656 5.943 -23.612 1.00 76.75 115 SER A O 1
ATOM 916 N N . PRO A 1 116 ? 14.920 6.009 -25.740 1.00 70.12 116 PRO A N 1
ATOM 917 C CA . PRO A 1 116 ? 13.878 5.007 -25.529 1.00 70.12 116 PRO A CA 1
ATOM 918 C C . PRO A 1 116 ? 14.449 3.597 -25.295 1.00 70.12 116 PRO A C 1
ATOM 920 O O . PRO A 1 116 ? 13.715 2.701 -24.894 1.00 70.12 116 PRO A O 1
ATOM 923 N N . TYR A 1 117 ? 15.745 3.382 -25.552 1.00 80.81 117 TYR A N 1
ATOM 924 C CA . TYR A 1 117 ? 16.387 2.067 -25.481 1.00 80.81 117 TYR A CA 1
ATOM 925 C C . TYR A 1 117 ? 17.247 1.867 -24.228 1.00 80.81 117 TYR A C 1
ATOM 927 O O . TYR A 1 117 ? 17.762 0.774 -24.014 1.00 80.81 117 TYR A O 1
ATOM 935 N N . ILE A 1 118 ? 17.459 2.903 -23.413 1.00 80.69 118 ILE A N 1
ATOM 936 C CA . ILE A 1 118 ? 18.253 2.816 -22.180 1.00 80.69 118 ILE A CA 1
ATOM 937 C C . ILE A 1 118 ? 17.457 3.478 -21.066 1.00 80.69 118 ILE A C 1
ATOM 939 O O . ILE A 1 118 ? 17.068 4.637 -21.185 1.00 80.69 118 ILE A O 1
ATOM 943 N N . LYS A 1 119 ? 17.230 2.734 -19.981 1.00 77.88 119 LYS A N 1
ATOM 944 C CA . LYS A 1 119 ? 16.442 3.199 -18.837 1.00 77.88 119 LYS A CA 1
ATOM 945 C C . LYS A 1 119 ? 17.107 4.383 -18.131 1.00 77.88 119 LYS A C 1
ATOM 947 O O . LYS A 1 119 ? 16.438 5.352 -17.780 1.00 77.88 119 LYS A O 1
ATOM 952 N N . GLU A 1 120 ? 18.415 4.306 -17.910 1.00 79.50 120 GLU A N 1
ATOM 953 C CA . GLU A 1 120 ? 19.199 5.362 -17.280 1.00 79.50 120 GLU A CA 1
ATOM 954 C C . GLU A 1 120 ? 19.572 6.464 -18.290 1.00 79.50 120 GLU A C 1
ATOM 956 O O . GLU A 1 120 ? 20.178 6.163 -19.324 1.00 79.50 120 GLU A O 1
ATOM 961 N N . PRO A 1 121 ? 19.295 7.751 -17.999 1.00 83.94 121 PRO A N 1
ATOM 962 C CA . PRO A 1 121 ? 19.806 8.850 -18.808 1.00 83.94 121 PRO A CA 1
ATOM 963 C C . PRO A 1 121 ? 21.338 8.839 -18.874 1.00 83.94 121 PRO A C 1
ATOM 965 O O . PRO A 1 121 ? 22.026 8.587 -17.878 1.00 83.94 121 PRO A O 1
ATOM 968 N N . LEU A 1 122 ? 21.879 9.141 -20.051 1.00 91.56 122 LEU A N 1
ATOM 969 C CA . LEU A 1 122 ? 23.316 9.203 -20.269 1.00 91.56 122 LEU A CA 1
ATOM 970 C C . LEU A 1 122 ? 23.885 10.528 -19.764 1.00 91.56 122 LEU A C 1
ATOM 972 O O . LEU A 1 122 ? 23.309 11.593 -19.970 1.00 91.56 122 LEU A O 1
ATOM 976 N N . TYR A 1 123 ? 25.056 10.474 -19.140 1.00 94.88 123 TYR A N 1
ATOM 977 C CA . TYR A 1 123 ? 25.858 11.663 -18.902 1.00 94.88 123 TYR A CA 1
ATOM 978 C C . TYR A 1 123 ? 26.447 12.159 -20.226 1.00 94.88 123 TYR A C 1
ATOM 980 O O . TYR A 1 123 ? 27.137 11.411 -20.926 1.00 94.88 123 TYR A O 1
ATOM 988 N N . LEU A 1 124 ? 26.190 13.430 -20.524 1.00 91.31 124 LEU A N 1
ATOM 989 C CA . LEU A 1 124 ? 26.734 14.173 -21.652 1.00 91.31 124 LEU A CA 1
ATOM 990 C C . LEU A 1 124 ? 27.253 15.518 -21.148 1.00 91.31 124 LEU A C 1
ATOM 992 O O . LEU A 1 124 ? 26.543 16.264 -20.469 1.00 91.31 124 LEU A O 1
ATOM 996 N N . GLU A 1 125 ? 28.508 15.821 -21.462 1.00 87.00 125 GLU A N 1
ATOM 997 C CA . GLU A 1 125 ? 29.121 17.081 -21.060 1.00 87.00 125 GLU A CA 1
ATOM 998 C C . GLU A 1 125 ? 28.383 18.263 -21.710 1.00 87.00 125 GLU A C 1
ATOM 1000 O O . GLU A 1 125 ? 28.206 18.307 -22.924 1.00 87.00 125 GLU A O 1
ATOM 1005 N N . GLY A 1 126 ? 27.939 19.222 -20.892 1.00 86.94 126 GLY A N 1
ATOM 1006 C CA . GLY A 1 126 ? 27.159 20.386 -21.338 1.00 86.94 126 GLY A CA 1
ATOM 1007 C C . GLY A 1 126 ? 25.638 20.186 -21.351 1.00 86.94 126 GLY A C 1
ATOM 1008 O O . GLY A 1 126 ? 24.906 21.173 -21.322 1.00 86.94 126 GLY A O 1
ATOM 1009 N N . ASP A 1 127 ? 25.168 18.940 -21.298 1.00 90.44 127 ASP A N 1
ATOM 1010 C CA . ASP A 1 127 ? 23.747 18.556 -21.327 1.00 90.44 127 ASP A CA 1
ATOM 1011 C C . ASP A 1 127 ? 23.231 18.028 -19.976 1.00 90.44 127 ASP A C 1
ATOM 1013 O O . ASP A 1 127 ? 22.061 17.661 -19.825 1.00 90.44 127 ASP A O 1
ATOM 1017 N N . VAL A 1 128 ? 24.102 18.020 -18.967 1.00 93.06 128 VAL A N 1
ATOM 1018 C CA . VAL A 1 128 ? 23.784 17.674 -17.581 1.00 93.06 128 VAL A CA 1
ATOM 1019 C C . VAL A 1 128 ? 24.133 18.844 -16.672 1.00 93.06 128 VAL A C 1
ATOM 1021 O O . VAL A 1 128 ? 25.273 19.317 -16.663 1.00 93.06 128 VAL A O 1
ATOM 1024 N N . LYS A 1 129 ? 23.161 19.291 -15.875 1.00 94.12 129 LYS A N 1
ATOM 1025 C CA . LYS A 1 129 ? 23.380 20.280 -14.813 1.00 94.12 129 LYS A CA 1
ATOM 1026 C C . LYS A 1 129 ? 23.523 19.581 -13.474 1.00 94.12 129 LYS A C 1
ATOM 1028 O O . LYS A 1 129 ? 22.704 18.730 -13.147 1.00 94.12 129 LYS A O 1
ATOM 1033 N N . PHE A 1 130 ? 24.524 19.978 -12.695 1.00 95.44 130 PHE A N 1
ATOM 1034 C CA . PHE A 1 130 ? 24.741 19.477 -11.340 1.00 95.44 130 PHE A CA 1
ATOM 1035 C C . PHE A 1 130 ? 24.198 20.471 -10.322 1.00 95.44 130 PHE A C 1
ATOM 1037 O O . PHE A 1 130 ? 24.437 21.674 -10.422 1.00 95.44 130 PHE A O 1
ATOM 1044 N N . ILE A 1 131 ? 23.490 19.959 -9.326 1.00 95.62 131 ILE A N 1
ATOM 1045 C CA . ILE A 1 131 ? 22.851 20.733 -8.270 1.00 95.62 131 ILE A CA 1
ATOM 1046 C C . ILE A 1 131 ? 23.281 20.135 -6.934 1.00 95.62 131 ILE A C 1
ATOM 1048 O O . ILE A 1 131 ? 23.188 18.927 -6.732 1.00 95.62 131 ILE A O 1
ATOM 1052 N N . LYS A 1 132 ? 23.746 20.975 -6.009 1.00 94.12 132 LYS A N 1
ATOM 1053 C CA . LYS A 1 132 ? 23.873 20.604 -4.598 1.00 94.12 132 LYS A CA 1
ATOM 1054 C C . LYS A 1 132 ? 22.522 20.849 -3.938 1.00 94.12 132 LYS A C 1
ATOM 1056 O O . LYS A 1 132 ? 22.089 22.002 -3.855 1.00 94.12 132 LYS A O 1
ATOM 1061 N N . ARG A 1 133 ? 21.897 19.780 -3.454 1.00 94.00 133 ARG A N 1
ATOM 1062 C CA . ARG A 1 133 ? 20.647 19.820 -2.695 1.00 94.00 133 ARG A CA 1
ATOM 1063 C C . ARG A 1 133 ? 20.921 19.492 -1.235 1.00 94.00 133 ARG A C 1
ATOM 1065 O O . ARG A 1 133 ? 21.692 18.591 -0.918 1.00 94.00 133 ARG A O 1
ATOM 1072 N N . GLN A 1 134 ? 20.310 20.252 -0.337 1.00 88.69 134 GLN A N 1
ATOM 1073 C CA . GLN A 1 134 ? 20.318 19.964 1.091 1.00 88.69 134 GLN A CA 1
ATOM 1074 C C . GLN A 1 134 ? 18.986 20.415 1.674 1.00 88.69 134 GLN A C 1
ATOM 1076 O O . GLN A 1 134 ? 18.558 21.543 1.441 1.00 88.69 134 GLN A O 1
ATOM 1081 N N . GLU A 1 135 ? 18.326 19.542 2.427 1.00 82.25 135 GLU A N 1
ATOM 1082 C CA . GLU A 1 135 ? 17.007 19.851 2.969 1.00 82.25 135 GLU A CA 1
ATOM 1083 C C . GLU A 1 135 ? 17.026 21.105 3.857 1.00 82.25 135 GLU A C 1
ATOM 1085 O O . GLU A 1 135 ? 17.938 21.309 4.660 1.00 82.25 135 GLU A O 1
ATOM 1090 N N . GLY A 1 136 ? 16.019 21.966 3.686 1.00 80.00 136 GLY A N 1
ATOM 1091 C CA . GLY A 1 136 ? 15.930 23.255 4.376 1.00 80.00 136 GLY A CA 1
ATOM 1092 C C . GLY A 1 136 ? 16.849 24.346 3.813 1.00 80.00 136 GLY A C 1
ATOM 1093 O O . GLY A 1 136 ? 16.841 25.462 4.333 1.00 80.00 136 GLY A O 1
ATOM 1094 N N . LYS A 1 137 ? 17.618 24.062 2.754 1.00 84.12 137 LYS A N 1
ATOM 1095 C CA . LYS A 1 137 ? 18.406 25.048 2.002 1.00 84.12 137 LYS A CA 1
ATOM 1096 C C . LYS A 1 137 ? 17.940 25.113 0.550 1.00 84.12 137 LYS A C 1
ATOM 1098 O O . LYS A 1 137 ? 17.360 24.167 0.027 1.00 84.12 137 LYS A O 1
ATOM 1103 N N . GLU A 1 138 ? 18.193 26.247 -0.095 1.00 88.19 138 GLU A N 1
ATOM 1104 C CA . GLU A 1 138 ? 17.931 26.395 -1.526 1.00 88.19 138 GLU A CA 1
ATOM 1105 C C . GLU A 1 138 ? 18.902 25.545 -2.352 1.00 88.19 138 GLU A C 1
ATOM 1107 O O . GLU A 1 138 ? 20.098 25.465 -2.051 1.00 88.19 138 GLU A O 1
ATOM 1112 N N . ASP A 1 139 ? 18.372 24.944 -3.417 1.00 92.44 139 ASP A N 1
ATOM 1113 C CA . ASP A 1 139 ? 19.149 24.206 -4.406 1.00 92.44 139 ASP A CA 1
ATOM 1114 C C . ASP A 1 139 ? 20.185 25.126 -5.063 1.00 92.44 139 ASP A C 1
ATOM 1116 O O . ASP A 1 139 ? 19.871 26.220 -5.543 1.00 92.44 139 ASP A O 1
ATOM 1120 N N . LYS A 1 140 ? 21.442 24.674 -5.106 1.00 91.62 140 LYS A N 1
ATOM 1121 C CA . LYS A 1 140 ? 22.549 25.456 -5.663 1.00 91.62 140 LYS A CA 1
ATOM 1122 C C . LYS A 1 140 ? 23.132 24.771 -6.886 1.00 91.62 140 LYS A C 1
ATOM 1124 O O . LYS A 1 140 ? 23.717 23.698 -6.775 1.00 91.62 140 LYS A O 1
ATOM 1129 N N . GLU A 1 141 ? 23.047 25.433 -8.034 1.00 93.38 141 GLU A N 1
ATOM 1130 C CA . GLU A 1 141 ? 23.713 24.976 -9.255 1.00 93.38 141 GLU A CA 1
ATOM 1131 C C . GLU A 1 141 ? 25.242 24.999 -9.087 1.00 93.38 141 GLU A C 1
ATOM 1133 O O . GLU A 1 141 ? 25.834 25.967 -8.590 1.00 93.38 141 GLU A O 1
ATOM 1138 N N . ILE A 1 142 ? 25.881 23.911 -9.508 1.00 94.06 142 ILE A N 1
ATOM 1139 C CA . ILE A 1 142 ? 27.313 23.671 -9.377 1.00 94.06 142 ILE A CA 1
ATOM 1140 C C . ILE A 1 142 ? 27.959 23.759 -10.753 1.00 94.06 142 ILE A C 1
ATOM 1142 O O . ILE A 1 142 ? 27.523 23.149 -11.727 1.00 94.06 142 ILE A O 1
ATOM 1146 N N . ARG A 1 143 ? 29.034 24.545 -10.835 1.00 91.88 143 ARG A N 1
ATOM 1147 C CA . ARG A 1 143 ? 29.834 24.659 -12.058 1.00 91.88 143 ARG A CA 1
ATOM 1148 C C . ARG A 1 143 ? 30.566 23.345 -12.300 1.00 91.88 143 ARG A C 1
ATOM 1150 O O . ARG A 1 143 ? 31.116 22.798 -11.354 1.00 91.88 143 ARG A O 1
ATOM 1157 N N . MET A 1 144 ? 30.681 22.920 -13.558 1.00 90.50 144 MET A N 1
ATOM 1158 C CA . MET A 1 144 ? 31.365 21.668 -13.926 1.00 90.50 144 MET A CA 1
ATOM 1159 C C . MET A 1 144 ? 32.791 21.553 -13.359 1.00 90.50 144 MET A C 1
ATOM 1161 O O . MET A 1 144 ? 33.187 20.489 -12.920 1.00 90.50 144 MET A O 1
ATOM 1165 N N . ALA A 1 145 ? 33.538 22.662 -13.276 1.00 90.94 145 ALA A N 1
ATOM 1166 C CA . ALA A 1 145 ? 34.881 22.687 -12.678 1.00 90.94 145 ALA A CA 1
ATOM 1167 C C . ALA A 1 145 ? 34.919 22.362 -11.166 1.00 90.94 145 ALA A C 1
ATOM 1169 O O . ALA A 1 145 ? 35.995 22.233 -10.598 1.00 90.94 145 ALA A O 1
ATOM 1170 N N . MET A 1 146 ? 33.757 22.291 -10.514 1.00 93.31 146 MET A N 1
ATOM 1171 C CA . MET A 1 146 ? 33.571 21.897 -9.115 1.00 93.31 146 MET A CA 1
ATOM 1172 C C . MET A 1 146 ? 32.825 20.559 -9.037 1.00 93.31 146 MET A C 1
ATOM 1174 O O . MET A 1 146 ? 32.062 20.329 -8.101 1.00 93.31 146 MET A O 1
ATOM 1178 N N . VAL A 1 147 ? 32.981 19.703 -10.045 1.00 94.69 147 VAL A N 1
ATOM 1179 C CA . VAL A 1 147 ? 32.432 18.349 -10.071 1.00 94.69 147 VAL A CA 1
ATOM 1180 C C . VAL A 1 147 ? 33.584 17.382 -10.290 1.00 94.69 147 VAL A C 1
ATOM 1182 O O . VAL A 1 147 ? 34.386 17.574 -11.198 1.00 94.69 147 VAL A O 1
ATOM 1185 N N . MET A 1 148 ? 33.654 16.341 -9.466 1.00 94.75 148 MET A N 1
ATOM 1186 C CA . MET A 1 148 ? 34.570 15.223 -9.681 1.00 94.75 148 MET A CA 1
ATOM 1187 C C . MET A 1 148 ? 33.795 13.969 -10.039 1.00 94.75 148 MET A C 1
ATOM 1189 O O . MET A 1 148 ? 32.643 13.780 -9.635 1.00 94.75 148 MET A O 1
ATOM 1193 N N . PHE A 1 149 ? 34.468 13.077 -10.749 1.00 95.56 149 PHE A N 1
ATOM 1194 C CA . PHE A 1 149 ? 33.926 11.807 -11.182 1.00 95.56 149 PHE A CA 1
ATOM 1195 C C . PHE A 1 149 ? 34.769 10.653 -10.672 1.00 95.56 149 PHE A C 1
ATOM 1197 O O . PHE A 1 149 ? 35.987 10.736 -10.554 1.00 95.56 149 PHE A O 1
ATOM 1204 N N . ARG A 1 150 ? 34.128 9.519 -10.435 1.00 92.00 150 ARG A N 1
ATOM 1205 C CA . ARG A 1 150 ? 34.824 8.242 -10.292 1.00 92.00 150 ARG A CA 1
ATOM 1206 C C . ARG A 1 150 ? 34.072 7.167 -11.042 1.00 92.00 150 ARG A C 1
ATOM 1208 O O . ARG A 1 150 ? 32.871 7.277 -11.272 1.00 92.00 150 ARG A O 1
ATOM 1215 N N . ARG A 1 151 ? 34.772 6.098 -11.401 1.00 88.44 151 ARG A N 1
ATOM 1216 C CA . ARG A 1 151 ? 34.107 4.886 -11.889 1.00 88.44 151 ARG A CA 1
ATOM 1217 C C . ARG A 1 151 ? 33.408 4.187 -10.732 1.00 88.44 151 ARG A C 1
ATOM 1219 O O . ARG A 1 151 ? 33.895 4.237 -9.607 1.00 88.44 151 ARG A O 1
ATOM 1226 N N . GLU A 1 152 ? 32.325 3.482 -11.029 1.00 86.31 152 GLU A N 1
ATOM 1227 C CA . GLU A 1 152 ? 31.624 2.657 -10.042 1.00 86.31 152 GLU A CA 1
ATOM 1228 C C . GLU A 1 152 ? 32.581 1.672 -9.350 1.00 86.31 152 GLU A C 1
ATOM 1230 O O . GLU A 1 152 ? 32.595 1.605 -8.130 1.00 86.31 152 GLU A O 1
ATOM 1235 N N . ASP A 1 153 ? 33.466 1.018 -10.107 1.00 78.88 153 ASP A N 1
ATOM 1236 C CA . ASP A 1 153 ? 34.446 0.020 -9.647 1.00 78.88 153 ASP A CA 1
ATOM 1237 C C . ASP A 1 153 ? 35.820 0.609 -9.241 1.00 78.88 153 ASP A C 1
ATOM 1239 O O . ASP A 1 153 ? 36.875 -0.027 -9.390 1.00 78.88 153 ASP A O 1
ATOM 1243 N N . SER A 1 154 ? 35.845 1.873 -8.823 1.00 80.25 154 SER A N 1
ATOM 1244 C CA . SER A 1 154 ? 37.053 2.570 -8.378 1.00 80.25 154 SER A CA 1
ATOM 1245 C C . SER A 1 154 ? 36.717 3.536 -7.250 1.00 80.25 154 SER A C 1
ATOM 1247 O O . SER A 1 154 ? 35.782 4.322 -7.372 1.00 80.25 154 SER A O 1
ATOM 1249 N N . ALA A 1 155 ? 37.533 3.543 -6.195 1.00 76.44 155 ALA A N 1
ATOM 1250 C CA . ALA A 1 155 ? 37.458 4.550 -5.134 1.00 76.44 155 ALA A CA 1
ATOM 1251 C C . ALA A 1 155 ? 38.076 5.901 -5.550 1.00 76.44 155 ALA A C 1
ATOM 1253 O O . ALA A 1 155 ? 37.778 6.931 -4.962 1.00 76.44 155 ALA A O 1
ATOM 1254 N N . LYS A 1 156 ? 38.919 5.914 -6.592 1.00 84.19 156 LYS A N 1
ATOM 1255 C CA . LYS A 1 156 ? 39.651 7.111 -7.020 1.00 84.19 156 LYS A CA 1
ATOM 1256 C C . LYS A 1 156 ? 38.774 8.106 -7.786 1.00 84.19 156 LYS A C 1
ATOM 1258 O O . LYS A 1 156 ? 38.252 7.754 -8.848 1.00 84.19 156 LYS A O 1
ATOM 1263 N N . TRP A 1 157 ? 38.729 9.344 -7.296 1.00 89.94 157 TRP A N 1
ATOM 1264 C CA . TRP A 1 157 ? 38.140 10.504 -7.964 1.00 89.94 157 TRP A CA 1
ATOM 1265 C C . TRP A 1 157 ? 39.102 11.142 -8.980 1.00 89.94 157 TRP A C 1
ATOM 1267 O O . TRP A 1 157 ? 40.321 11.142 -8.794 1.00 89.94 157 TRP A O 1
ATOM 1277 N N . ILE A 1 158 ? 38.549 11.647 -10.079 1.00 92.69 158 ILE A N 1
ATOM 1278 C CA . ILE A 1 158 ? 39.230 12.321 -11.190 1.00 92.69 158 ILE A CA 1
ATOM 1279 C C . ILE A 1 158 ? 38.347 13.455 -11.735 1.00 92.69 158 ILE A C 1
ATOM 1281 O O . ILE A 1 158 ? 37.134 13.439 -11.538 1.00 92.69 158 ILE A O 1
ATOM 1285 N N . ASP A 1 159 ? 38.945 14.416 -12.437 1.00 91.75 159 ASP A N 1
ATOM 1286 C CA . ASP A 1 159 ? 38.224 15.591 -12.955 1.00 91.75 159 ASP A CA 1
ATOM 1287 C C . ASP A 1 159 ? 37.392 15.279 -14.209 1.00 91.75 159 ASP A C 1
ATOM 1289 O O . ASP A 1 159 ? 36.310 15.827 -14.397 1.00 91.75 159 ASP A O 1
ATOM 1293 N N . ASP A 1 160 ? 37.871 14.362 -15.054 1.00 92.00 160 ASP A N 1
ATOM 1294 C CA . ASP A 1 160 ? 37.196 13.983 -16.296 1.00 92.00 160 ASP A CA 1
ATOM 1295 C C . ASP A 1 160 ? 36.306 12.754 -16.091 1.00 92.00 160 ASP A C 1
ATOM 1297 O O . ASP A 1 160 ? 36.745 11.738 -15.544 1.00 92.00 160 ASP A O 1
ATOM 1301 N N . ALA A 1 161 ? 35.072 12.795 -16.598 1.00 93.50 161 ALA A N 1
ATOM 1302 C CA . ALA A 1 161 ? 34.142 11.673 -16.512 1.00 93.50 161 ALA A CA 1
ATOM 1303 C C . ALA A 1 161 ? 34.661 10.442 -17.293 1.00 93.50 161 ALA A C 1
ATOM 1305 O O . ALA A 1 161 ? 34.736 10.465 -18.527 1.00 93.50 161 ALA A O 1
ATOM 1306 N N . PRO A 1 162 ? 34.984 9.317 -16.625 1.00 92.62 162 PRO A N 1
ATOM 1307 C CA . PRO A 1 162 ? 35.423 8.109 -17.314 1.00 92.62 162 PRO A CA 1
ATOM 1308 C C . PRO A 1 162 ? 34.251 7.421 -18.032 1.00 92.62 162 PRO A C 1
ATOM 1310 O O . PRO A 1 162 ? 33.090 7.653 -17.713 1.00 92.62 162 PRO A O 1
ATOM 1313 N N . LEU A 1 163 ? 34.538 6.556 -19.011 1.00 93.25 163 LEU A N 1
ATOM 1314 C CA . LEU A 1 163 ? 33.503 5.751 -19.676 1.00 93.25 163 LEU A CA 1
ATOM 1315 C C . LEU A 1 163 ? 32.990 4.631 -18.756 1.00 93.25 163 LEU A C 1
ATOM 1317 O O . LEU A 1 163 ? 33.784 3.964 -18.084 1.00 93.25 163 LEU A O 1
ATOM 1321 N N . GLY A 1 164 ? 31.683 4.375 -18.809 1.00 92.88 164 GLY A N 1
ATOM 1322 C CA . GLY A 1 164 ? 30.980 3.348 -18.039 1.00 92.88 164 GLY A CA 1
ATOM 1323 C C . GLY A 1 164 ? 30.052 3.926 -16.978 1.00 92.88 164 GLY A C 1
ATOM 1324 O O . GLY A 1 164 ? 29.647 5.085 -17.056 1.00 92.88 164 GLY A O 1
ATOM 1325 N N . TYR A 1 165 ? 29.693 3.107 -15.989 1.00 92.19 165 TYR A N 1
ATOM 1326 C CA . TYR A 1 165 ? 28.984 3.606 -14.815 1.00 92.19 165 TYR A CA 1
ATOM 1327 C C . TYR A 1 165 ? 29.926 4.428 -13.948 1.00 92.19 165 TYR A C 1
ATOM 1329 O O . TYR A 1 165 ? 31.034 3.993 -13.606 1.00 92.19 165 TYR A O 1
ATOM 1337 N N . ILE A 1 166 ? 29.464 5.620 -13.603 1.00 93.56 166 ILE A N 1
ATOM 1338 C CA . ILE A 1 166 ? 30.229 6.614 -12.871 1.00 93.56 166 ILE A CA 1
ATOM 1339 C C . ILE A 1 166 ? 29.412 7.178 -11.720 1.00 93.56 166 ILE A C 1
ATOM 1341 O O . ILE A 1 166 ? 28.183 7.157 -11.735 1.00 93.56 166 ILE A O 1
ATOM 1345 N N . TYR A 1 167 ? 30.120 7.721 -10.745 1.00 94.25 167 TYR A N 1
ATOM 1346 C CA . TYR A 1 167 ? 29.569 8.618 -9.747 1.00 94.25 167 TYR A CA 1
ATOM 1347 C C . TYR A 1 167 ? 30.076 10.026 -10.029 1.00 94.25 167 TYR A C 1
ATOM 1349 O O . TYR A 1 167 ? 31.271 10.198 -10.263 1.00 94.25 167 TYR A O 1
ATOM 1357 N N . GLY A 1 168 ? 29.178 11.009 -10.017 1.00 95.12 168 GLY A N 1
ATOM 1358 C CA . GLY A 1 168 ? 29.505 12.433 -10.075 1.00 95.12 168 GLY A CA 1
ATOM 1359 C C . GLY A 1 168 ? 29.205 13.098 -8.738 1.00 95.12 168 GLY A C 1
ATOM 1360 O O . GLY A 1 168 ? 28.162 12.831 -8.136 1.00 95.12 168 GLY A O 1
ATOM 1361 N N . ARG A 1 169 ? 30.115 13.949 -8.267 1.00 93.69 169 ARG A N 1
ATOM 1362 C CA . ARG A 1 169 ? 30.019 14.606 -6.962 1.00 93.69 169 ARG A CA 1
ATOM 1363 C C . ARG A 1 169 ? 30.294 16.094 -7.074 1.00 93.69 169 ARG A C 1
ATOM 1365 O O . ARG A 1 169 ? 31.317 16.478 -7.634 1.00 93.69 169 ARG A O 1
ATOM 1372 N N . ALA A 1 170 ? 29.422 16.911 -6.496 1.00 94.00 170 ALA A N 1
ATOM 1373 C CA . ALA A 1 170 ? 29.682 18.331 -6.307 1.00 94.00 170 ALA A CA 1
ATOM 1374 C C . ALA A 1 170 ? 30.726 18.564 -5.203 1.00 94.00 170 ALA A C 1
ATOM 1376 O O . ALA A 1 170 ? 30.593 18.045 -4.098 1.00 94.00 170 ALA A O 1
ATOM 1377 N N . LEU A 1 171 ? 31.723 19.397 -5.486 1.00 90.81 171 LEU A N 1
ATOM 1378 C CA . LEU A 1 171 ? 32.700 19.865 -4.508 1.00 90.81 171 LEU A CA 1
ATOM 1379 C C . LEU A 1 171 ? 32.180 21.086 -3.749 1.00 90.81 171 LEU A C 1
ATOM 1381 O O . LEU A 1 171 ? 31.408 21.902 -4.269 1.00 90.81 171 LEU A O 1
ATOM 1385 N N . THR A 1 172 ? 32.641 21.232 -2.511 1.00 81.56 172 THR A N 1
ATOM 1386 C CA . THR A 1 172 ? 32.339 22.381 -1.654 1.00 81.56 172 THR A CA 1
ATOM 1387 C C . THR A 1 172 ? 33.633 23.051 -1.203 1.00 81.56 172 THR A C 1
ATOM 1389 O O . THR A 1 172 ? 34.710 22.500 -1.386 1.00 81.56 172 THR A O 1
ATOM 1392 N N . MET A 1 173 ? 33.535 24.276 -0.681 1.00 79.50 173 MET A N 1
ATOM 1393 C CA . MET A 1 173 ? 34.693 24.994 -0.128 1.00 79.50 173 MET A CA 1
ATOM 1394 C C . MET A 1 173 ? 34.903 24.705 1.365 1.00 79.50 173 MET A C 1
ATOM 1396 O O . MET A 1 173 ? 35.850 25.228 1.940 1.00 79.50 173 MET A O 1
ATOM 1400 N N . ASP A 1 174 ? 33.991 23.952 1.984 1.00 78.50 174 ASP A N 1
ATOM 1401 C CA . ASP A 1 174 ? 33.903 23.770 3.436 1.00 78.50 174 ASP A CA 1
ATOM 1402 C C . ASP A 1 174 ? 34.323 22.346 3.857 1.00 78.50 174 ASP A C 1
ATOM 1404 O O . ASP A 1 174 ? 34.001 21.923 4.961 1.00 78.50 174 ASP A O 1
ATOM 1408 N N . ASP A 1 175 ? 34.972 21.592 2.959 1.00 77.06 175 ASP A N 1
ATOM 1409 C CA . ASP A 1 175 ? 35.407 20.190 3.123 1.00 77.06 175 ASP A CA 1
ATOM 1410 C C . ASP A 1 175 ? 34.283 19.183 3.487 1.00 77.06 175 ASP A C 1
ATOM 1412 O O . ASP A 1 175 ? 34.524 17.994 3.704 1.00 77.06 175 ASP A O 1
ATOM 1416 N N . ASP A 1 176 ? 33.022 19.636 3.456 1.00 85.31 176 ASP A N 1
ATOM 1417 C CA . ASP A 1 176 ? 31.820 18.804 3.542 1.00 85.31 176 ASP A CA 1
ATOM 1418 C C . ASP A 1 176 ? 31.760 17.841 2.349 1.00 85.31 176 ASP A C 1
ATOM 1420 O O . ASP A 1 176 ? 31.656 18.267 1.183 1.00 85.31 176 ASP A O 1
ATOM 1424 N N . PHE A 1 177 ? 31.696 16.541 2.636 1.00 89.19 177 PHE A N 1
ATOM 1425 C CA . PHE A 1 177 ? 31.454 15.541 1.609 1.00 89.19 177 PHE A CA 1
ATOM 1426 C C . PHE A 1 177 ? 29.993 15.584 1.145 1.00 89.19 177 PHE A C 1
ATOM 1428 O O . PHE A 1 177 ? 29.055 15.376 1.916 1.00 89.19 177 PHE A O 1
ATOM 1435 N N . VAL A 1 178 ? 29.786 15.824 -0.150 1.00 91.50 178 VAL A N 1
ATOM 1436 C CA . VAL A 1 178 ? 28.456 15.785 -0.772 1.00 91.50 178 VAL A CA 1
ATOM 1437 C C . VAL A 1 178 ? 28.202 14.384 -1.317 1.00 91.50 178 VAL A C 1
ATOM 1439 O O . VAL A 1 178 ? 29.017 13.854 -2.070 1.00 91.50 178 VAL A O 1
ATOM 1442 N N . CYS A 1 179 ? 27.064 13.778 -0.990 1.00 91.25 179 CYS A N 1
ATOM 1443 C CA . CYS A 1 179 ? 26.708 12.457 -1.500 1.00 91.25 179 CYS A CA 1
ATOM 1444 C C . CYS A 1 179 ? 26.659 12.470 -3.044 1.00 91.25 179 CYS A C 1
ATOM 1446 O O . CYS A 1 179 ? 26.047 13.370 -3.628 1.00 91.25 179 CYS A O 1
ATOM 1448 N N . PRO A 1 180 ? 27.315 11.522 -3.736 1.00 93.06 180 PRO A N 1
ATOM 1449 C CA . PRO A 1 180 ? 27.403 11.535 -5.188 1.00 93.06 180 PRO A CA 1
ATOM 1450 C C . PRO A 1 180 ? 26.177 10.914 -5.861 1.00 93.06 180 PRO A C 1
ATOM 1452 O O . PRO A 1 180 ? 25.513 10.045 -5.298 1.00 93.06 180 PRO A O 1
ATOM 1455 N N . VAL A 1 181 ? 25.945 11.280 -7.121 1.00 92.75 181 VAL A N 1
ATOM 1456 C CA . VAL A 1 181 ? 24.908 10.680 -7.971 1.00 92.75 181 VAL A CA 1
ATOM 1457 C C . VAL A 1 181 ? 25.501 9.670 -8.945 1.00 92.75 181 VAL A C 1
ATOM 1459 O O . VAL A 1 181 ? 26.551 9.911 -9.542 1.00 92.75 181 VAL A O 1
ATOM 1462 N N . ARG A 1 182 ? 24.824 8.532 -9.118 1.00 92.25 182 ARG A N 1
ATOM 1463 C CA . ARG A 1 182 ? 25.202 7.490 -10.081 1.00 92.25 182 ARG A CA 1
ATOM 1464 C C . ARG A 1 182 ? 24.690 7.843 -11.480 1.00 92.25 182 ARG A C 1
ATOM 1466 O O . ARG A 1 182 ? 23.537 8.231 -11.632 1.00 92.25 182 ARG A O 1
ATOM 1473 N N . MET A 1 183 ? 25.523 7.670 -12.502 1.00 93.25 183 MET A N 1
ATOM 1474 C CA . MET A 1 183 ? 25.209 7.968 -13.906 1.00 93.25 183 MET A CA 1
ATOM 1475 C C . MET A 1 183 ? 25.872 6.952 -14.849 1.00 93.25 183 MET A C 1
ATOM 1477 O O . MET A 1 183 ? 26.762 6.201 -14.443 1.00 93.25 183 MET A O 1
ATOM 1481 N N . LEU A 1 184 ? 25.474 6.945 -16.124 1.00 93.94 184 LEU A N 1
ATOM 1482 C CA . LEU A 1 184 ? 26.100 6.147 -17.185 1.00 93.94 184 LEU A CA 1
ATOM 1483 C C . LEU A 1 184 ? 26.720 7.067 -18.244 1.00 93.94 184 LEU A C 1
ATOM 1485 O O . LEU A 1 184 ? 26.016 7.862 -18.854 1.00 93.94 184 LEU A O 1
ATOM 1489 N N . HIS A 1 185 ? 28.020 6.942 -18.504 1.00 94.88 185 HIS A N 1
ATOM 1490 C CA . HIS A 1 185 ? 28.725 7.735 -19.510 1.00 94.88 185 HIS A CA 1
ATOM 1491 C C . HIS A 1 185 ? 29.219 6.860 -20.669 1.00 94.88 185 HIS A C 1
ATOM 1493 O O . HIS A 1 185 ? 30.102 6.015 -20.504 1.00 94.88 185 HIS A O 1
ATOM 1499 N N . LEU A 1 186 ? 28.668 7.084 -21.865 1.00 93.81 186 LEU A N 1
ATOM 1500 C CA . LEU A 1 186 ? 29.077 6.386 -23.092 1.00 93.81 186 LEU A CA 1
ATOM 1501 C C . LEU A 1 186 ? 29.927 7.251 -24.032 1.00 93.81 186 LEU A C 1
ATOM 1503 O O . LEU A 1 186 ? 30.463 6.721 -25.004 1.00 93.81 186 LEU A O 1
ATOM 1507 N N . GLY A 1 187 ? 30.078 8.550 -23.757 1.00 91.88 187 GLY A N 1
ATOM 1508 C CA . GLY A 1 187 ? 30.840 9.489 -24.588 1.00 91.88 187 GLY A CA 1
ATOM 1509 C C . GLY A 1 187 ? 30.210 9.791 -25.952 1.00 91.88 187 GLY A C 1
ATOM 1510 O O . GLY A 1 187 ? 30.907 10.281 -26.839 1.00 91.88 187 GLY A O 1
ATOM 1511 N N . ILE A 1 188 ? 28.935 9.442 -26.138 1.00 91.31 188 ILE A N 1
ATOM 1512 C CA . ILE A 1 188 ? 28.099 9.739 -27.308 1.00 91.31 188 ILE A CA 1
ATOM 1513 C C . ILE A 1 188 ? 26.671 10.007 -26.839 1.00 91.31 188 ILE A C 1
ATOM 1515 O O . ILE A 1 188 ? 26.285 9.518 -25.772 1.00 91.31 188 ILE A O 1
ATOM 1519 N N . SER A 1 189 ? 25.897 10.733 -27.645 1.00 86.56 189 SER A N 1
ATOM 1520 C CA . SER A 1 189 ? 24.483 10.988 -27.371 1.00 86.56 189 SER A CA 1
ATOM 1521 C C . SER A 1 189 ? 23.664 9.694 -27.351 1.00 86.56 189 SER A C 1
ATOM 1523 O O . SER A 1 189 ? 24.012 8.683 -27.972 1.00 86.56 189 SER A O 1
ATOM 1525 N N . ALA A 1 190 ? 22.551 9.717 -26.621 1.00 76.69 190 ALA A N 1
ATOM 1526 C CA . ALA A 1 190 ? 21.726 8.530 -26.431 1.00 76.69 190 ALA A CA 1
ATOM 1527 C C . ALA A 1 190 ? 21.001 8.104 -27.728 1.00 76.69 190 ALA A C 1
ATOM 1529 O O . ALA A 1 190 ? 20.684 6.924 -27.907 1.00 76.69 190 ALA A O 1
ATOM 1530 N N . SER A 1 191 ? 20.795 9.051 -28.649 1.00 78.81 191 SER A N 1
ATOM 1531 C CA . SER A 1 191 ? 20.202 8.848 -29.975 1.00 78.81 191 SER A CA 1
ATOM 1532 C C . SER A 1 191 ? 21.177 8.253 -31.000 1.00 78.81 191 SER A C 1
ATOM 1534 O O . SER A 1 191 ? 20.739 7.594 -31.941 1.00 78.81 191 SER A O 1
ATOM 1536 N N . GLU A 1 192 ? 22.489 8.424 -30.814 1.00 86.19 192 GLU A N 1
ATOM 1537 C CA . GLU A 1 192 ? 23.517 7.883 -31.716 1.00 86.19 192 GLU A CA 1
ATOM 1538 C C . GLU A 1 192 ? 23.836 6.407 -31.466 1.00 86.19 192 GLU A C 1
ATOM 1540 O O . GLU A 1 192 ? 24.390 5.744 -32.341 1.00 86.19 192 GLU A O 1
ATOM 1545 N N . LEU A 1 193 ? 23.516 5.878 -30.283 1.00 89.50 193 LEU A N 1
ATOM 1546 C CA . LEU A 1 193 ? 23.969 4.547 -29.891 1.00 89.50 193 LEU A CA 1
ATOM 1547 C C . LEU A 1 193 ? 23.271 3.417 -30.659 1.00 89.50 193 LEU A C 1
ATOM 1549 O O . LEU A 1 193 ? 23.940 2.463 -31.060 1.00 89.50 193 LEU A O 1
ATOM 1553 N N . VAL A 1 194 ? 21.945 3.483 -30.806 1.00 89.50 194 VAL A N 1
ATOM 1554 C CA . VAL A 1 194 ? 21.114 2.374 -31.305 1.00 89.50 194 VAL A CA 1
ATOM 1555 C C . VAL A 1 194 ? 20.391 2.792 -32.582 1.00 89.50 194 VAL A C 1
ATOM 1557 O O . VAL A 1 194 ? 19.585 3.718 -32.577 1.00 89.50 194 VAL A O 1
ATOM 1560 N N . GLU A 1 195 ? 20.628 2.060 -33.668 1.00 88.62 195 GLU A N 1
ATOM 1561 C CA . GLU A 1 195 ? 19.898 2.200 -34.932 1.00 88.62 195 GLU A CA 1
ATOM 1562 C C . GLU A 1 195 ? 19.059 0.941 -35.159 1.00 88.62 195 GLU A C 1
ATOM 1564 O O . GLU A 1 195 ? 19.603 -0.153 -35.324 1.00 88.62 195 GLU A O 1
ATOM 1569 N N . ILE A 1 196 ? 17.735 1.086 -35.199 1.00 87.44 196 ILE A N 1
ATOM 1570 C CA . ILE A 1 196 ? 16.835 -0.013 -35.564 1.00 87.44 196 ILE A CA 1
ATOM 1571 C C . ILE A 1 196 ? 16.831 -0.157 -37.084 1.00 87.44 196 ILE A C 1
ATOM 1573 O O . ILE A 1 196 ? 16.541 0.794 -37.807 1.00 87.44 196 ILE A O 1
ATOM 1577 N N . VAL A 1 197 ? 17.180 -1.352 -37.556 1.00 89.19 197 VAL A N 1
ATOM 1578 C CA . VAL A 1 197 ? 17.234 -1.695 -38.981 1.00 89.19 197 VAL A CA 1
ATOM 1579 C C . VAL A 1 197 ? 15.901 -2.272 -39.436 1.00 89.19 197 VAL A C 1
ATOM 1581 O O . VAL A 1 197 ? 15.408 -1.882 -40.491 1.00 89.19 197 VAL A O 1
ATOM 1584 N N . ASP A 1 198 ? 15.341 -3.192 -38.648 1.00 83.62 198 ASP A N 1
ATOM 1585 C CA . ASP A 1 198 ? 14.050 -3.827 -38.905 1.00 83.62 198 ASP A CA 1
ATOM 1586 C C . ASP A 1 198 ? 13.392 -4.276 -37.591 1.00 83.62 198 ASP A C 1
ATOM 1588 O O . ASP A 1 198 ? 14.079 -4.550 -36.602 1.00 83.62 198 ASP A O 1
ATOM 1592 N N . ASN A 1 199 ? 12.064 -4.322 -37.577 1.00 83.19 199 ASN A N 1
ATOM 1593 C CA . ASN A 1 199 ? 11.254 -4.748 -36.437 1.00 83.19 199 ASN A CA 1
ATOM 1594 C C . ASN A 1 199 ? 9.954 -5.354 -36.971 1.00 83.19 199 ASN A C 1
ATOM 1596 O O . ASN A 1 199 ? 9.001 -4.625 -37.263 1.00 83.19 199 ASN A O 1
ATOM 1600 N N . ASP A 1 200 ? 9.946 -6.675 -37.126 1.00 79.50 200 ASP A N 1
ATOM 1601 C CA . ASP A 1 200 ? 8.773 -7.441 -37.547 1.00 79.50 200 ASP A CA 1
ATOM 1602 C C . ASP A 1 200 ? 8.091 -8.102 -36.340 1.00 79.50 200 ASP A C 1
ATOM 1604 O O . ASP A 1 200 ? 8.470 -7.857 -35.200 1.00 79.50 200 ASP A O 1
ATOM 1608 N N . ASP A 1 201 ? 7.060 -8.919 -36.549 1.00 69.88 201 ASP A N 1
ATOM 1609 C CA . ASP A 1 201 ? 6.297 -9.516 -35.445 1.00 69.88 201 ASP A CA 1
ATOM 1610 C C . ASP A 1 201 ? 7.120 -10.480 -34.560 1.00 69.88 201 ASP A C 1
ATOM 1612 O O . ASP A 1 201 ? 6.776 -10.641 -33.391 1.00 69.88 201 ASP A O 1
ATOM 1616 N N . ASN A 1 202 ? 8.228 -11.046 -35.054 1.00 79.94 202 ASN A N 1
ATOM 1617 C CA . ASN A 1 202 ? 8.999 -12.098 -34.375 1.00 79.94 202 ASN A CA 1
ATOM 1618 C C . ASN A 1 202 ? 10.439 -11.684 -34.027 1.00 79.94 202 ASN A C 1
ATOM 1620 O O . ASN A 1 202 ? 11.014 -12.187 -33.065 1.00 79.94 202 ASN A O 1
ATOM 1624 N N . GLN A 1 203 ? 11.064 -10.804 -34.806 1.00 87.81 203 GLN A N 1
ATOM 1625 C CA . GLN A 1 203 ? 12.481 -10.472 -34.682 1.00 87.81 203 GLN A CA 1
ATOM 1626 C C . GLN A 1 203 ? 12.726 -8.967 -34.724 1.00 87.81 203 GLN A C 1
ATOM 1628 O O . GLN A 1 203 ? 12.013 -8.190 -35.362 1.00 87.81 203 GLN A O 1
ATOM 1633 N N . ILE A 1 204 ? 13.793 -8.559 -34.041 1.00 87.50 204 ILE A N 1
ATOM 1634 C CA . ILE A 1 204 ? 14.303 -7.190 -34.075 1.00 87.50 204 ILE A CA 1
ATOM 1635 C C . ILE A 1 204 ? 15.732 -7.231 -34.607 1.00 87.50 204 ILE A C 1
ATOM 1637 O O . ILE A 1 204 ? 16.596 -7.937 -34.078 1.00 87.50 204 ILE A O 1
ATOM 1641 N N . SER A 1 205 ? 15.990 -6.446 -35.651 1.00 90.56 205 SER A N 1
ATOM 1642 C CA . SER A 1 205 ? 17.320 -6.226 -36.206 1.00 90.56 205 SER A CA 1
ATOM 1643 C C . SER A 1 205 ? 17.791 -4.808 -35.908 1.00 90.56 205 SER A C 1
ATOM 1645 O O . SER A 1 205 ? 17.121 -3.831 -36.241 1.00 90.56 205 SER A O 1
ATOM 1647 N N . PHE A 1 206 ? 18.979 -4.666 -35.326 1.00 91.75 206 PHE A N 1
ATOM 1648 C CA . PHE A 1 206 ? 19.521 -3.369 -34.922 1.00 91.75 206 PHE A CA 1
ATOM 1649 C C . PHE A 1 206 ? 21.043 -3.301 -35.080 1.00 91.75 206 PHE A C 1
ATOM 1651 O O . PHE A 1 206 ? 21.739 -4.311 -35.219 1.00 91.75 206 PHE A O 1
ATOM 1658 N N . LYS A 1 207 ? 21.586 -2.087 -35.067 1.00 92.81 207 LYS A N 1
ATOM 1659 C CA . LYS A 1 207 ? 23.023 -1.811 -35.023 1.00 92.81 207 LYS A CA 1
ATOM 1660 C C . LYS A 1 207 ? 23.343 -0.992 -33.787 1.00 92.81 207 LYS A C 1
ATOM 1662 O O . LYS A 1 207 ? 22.543 -0.172 -33.347 1.00 92.81 207 LYS A O 1
ATOM 1667 N N . LEU A 1 208 ? 24.556 -1.192 -33.283 1.00 93.00 208 LEU A N 1
ATOM 1668 C CA . LEU A 1 208 ? 25.132 -0.365 -32.233 1.00 93.00 208 LEU A CA 1
ATOM 1669 C C . LEU A 1 208 ? 26.296 0.436 -32.799 1.00 93.00 208 LEU A C 1
ATOM 1671 O O . LEU A 1 208 ? 27.234 -0.144 -33.362 1.00 93.00 208 LEU A O 1
ATOM 1675 N N . HIS A 1 209 ? 26.242 1.752 -32.636 1.00 91.81 209 HIS A N 1
ATOM 1676 C CA . HIS A 1 209 ? 27.327 2.649 -32.991 1.00 91.81 209 HIS A CA 1
ATOM 1677 C C . HIS A 1 209 ? 27.991 3.175 -31.723 1.00 91.81 209 HIS A C 1
ATOM 1679 O O . HIS A 1 209 ? 27.434 3.988 -30.999 1.00 91.81 209 HIS A O 1
ATOM 1685 N N . TRP A 1 210 ? 29.210 2.708 -31.453 1.00 94.75 210 TRP A N 1
ATOM 1686 C CA . TRP A 1 210 ? 30.008 3.222 -30.348 1.00 94.75 210 TRP A CA 1
ATOM 1687 C C . TRP A 1 210 ? 31.478 3.368 -30.768 1.00 94.75 210 TRP A C 1
ATOM 1689 O O . TRP A 1 210 ? 32.170 2.361 -30.952 1.00 94.75 210 TRP A O 1
ATOM 1699 N N . PRO A 1 211 ? 31.985 4.601 -30.956 1.00 93.00 211 PRO A N 1
ATOM 1700 C CA . PRO A 1 211 ? 33.307 4.835 -31.545 1.00 93.00 211 PRO A CA 1
ATOM 1701 C C . PRO A 1 211 ? 34.469 4.565 -30.572 1.00 93.00 211 PRO A C 1
ATOM 1703 O O . PRO A 1 211 ? 35.623 4.380 -30.993 1.00 93.00 211 PRO A O 1
ATOM 1706 N N . HIS A 1 212 ? 34.169 4.501 -29.273 1.00 93.38 212 HIS A N 1
ATOM 1707 C CA . HIS A 1 212 ? 35.153 4.472 -28.189 1.00 93.38 212 HIS A CA 1
ATOM 1708 C C . HIS A 1 212 ? 35.651 3.071 -27.823 1.00 93.38 212 HIS A C 1
ATOM 1710 O O . HIS A 1 212 ? 36.511 2.936 -26.956 1.00 93.38 212 HIS A O 1
ATOM 1716 N N . GLY A 1 213 ? 35.182 2.015 -28.495 1.00 92.56 213 GLY A N 1
ATOM 1717 C CA . GLY A 1 213 ? 35.493 0.646 -28.088 1.00 92.56 213 GLY A CA 1
ATOM 1718 C C . GLY A 1 213 ? 34.924 -0.446 -28.978 1.00 92.56 213 GLY A C 1
ATOM 1719 O O . GLY A 1 213 ? 34.625 -0.235 -30.154 1.00 92.56 213 GLY A O 1
ATOM 1720 N N . LYS A 1 214 ? 34.825 -1.641 -28.398 1.00 92.19 214 LYS A N 1
ATOM 1721 C CA . LYS A 1 214 ? 34.113 -2.792 -28.957 1.00 92.19 214 LYS A CA 1
ATOM 1722 C C . LYS A 1 214 ? 32.842 -3.017 -28.141 1.00 92.19 214 LYS A C 1
ATOM 1724 O O . LYS A 1 214 ? 32.883 -2.896 -26.921 1.00 92.19 214 LYS A O 1
ATOM 1729 N N . VAL A 1 215 ? 31.752 -3.369 -28.819 1.00 93.25 215 VAL A N 1
ATOM 1730 C CA . VAL A 1 215 ? 30.505 -3.800 -28.178 1.00 93.25 215 VAL A CA 1
ATOM 1731 C C . VAL A 1 215 ? 30.205 -5.238 -28.577 1.00 93.25 215 VAL A C 1
ATOM 1733 O O . VAL A 1 215 ? 30.184 -5.577 -29.769 1.00 93.25 215 VAL A O 1
ATOM 1736 N N . GLU A 1 216 ? 29.986 -6.083 -27.581 1.00 92.50 216 GLU A N 1
ATOM 1737 C CA . GLU A 1 216 ? 29.515 -7.456 -27.743 1.00 92.50 216 GLU A CA 1
ATOM 1738 C C . GLU A 1 216 ? 28.082 -7.546 -27.223 1.00 92.50 216 GLU A C 1
ATOM 1740 O O . GLU A 1 216 ? 27.785 -7.050 -26.143 1.00 92.50 216 GLU A O 1
ATOM 1745 N N . VAL A 1 217 ? 27.182 -8.137 -28.007 1.00 93.00 217 VAL A N 1
ATOM 1746 C CA . VAL A 1 217 ? 25.777 -8.308 -27.622 1.00 93.00 217 VAL A CA 1
ATOM 1747 C C . VAL A 1 217 ? 25.582 -9.773 -27.274 1.00 93.00 217 VAL A C 1
ATOM 1749 O O . VAL A 1 217 ? 25.806 -10.644 -28.116 1.00 93.00 217 VAL A O 1
ATOM 1752 N N . MET A 1 218 ? 25.215 -10.040 -26.027 1.00 88.50 218 MET A N 1
ATOM 1753 C CA . MET A 1 218 ? 25.061 -11.398 -25.522 1.00 88.50 218 MET A CA 1
ATOM 1754 C C . MET A 1 218 ? 23.823 -12.052 -26.139 1.00 88.50 218 MET A C 1
ATOM 1756 O O . MET A 1 218 ? 22.771 -11.427 -26.238 1.00 88.50 218 MET A O 1
ATOM 1760 N N . GLY A 1 219 ? 23.956 -13.310 -26.567 1.00 81.25 219 GLY A N 1
ATOM 1761 C CA . GLY A 1 219 ? 22.834 -14.103 -27.084 1.00 81.25 219 GLY A CA 1
ATOM 1762 C C . GLY A 1 219 ? 22.322 -13.720 -28.479 1.00 81.25 219 GLY A C 1
ATOM 1763 O O . GLY A 1 219 ? 21.338 -14.298 -28.916 1.00 81.25 219 GLY A O 1
ATOM 1764 N N . CYS A 1 220 ? 22.974 -12.792 -29.192 1.00 83.81 220 CYS A N 1
ATOM 1765 C CA . CYS A 1 220 ? 22.538 -12.342 -30.521 1.00 83.81 220 CYS A CA 1
ATOM 1766 C C . CYS A 1 220 ? 23.511 -12.766 -31.629 1.00 83.81 220 CYS A C 1
ATOM 1768 O O . CYS A 1 220 ? 24.734 -12.665 -31.478 1.00 83.81 220 CYS A O 1
ATOM 1770 N N . GLU A 1 221 ? 22.981 -13.151 -32.792 1.00 77.25 221 GLU A N 1
ATOM 1771 C CA . GLU A 1 221 ? 23.800 -13.360 -33.987 1.00 77.25 221 GLU A CA 1
ATOM 1772 C C . GLU A 1 221 ? 24.165 -12.015 -34.632 1.00 77.25 221 GLU A C 1
ATOM 1774 O O . GLU A 1 221 ? 23.307 -11.160 -34.862 1.00 77.25 221 GLU A O 1
ATOM 1779 N N . LYS A 1 222 ? 25.455 -11.822 -34.945 1.00 87.75 222 LYS A N 1
ATOM 1780 C CA . LYS A 1 222 ? 25.958 -10.630 -35.645 1.00 87.75 222 LYS A CA 1
ATOM 1781 C C . LYS A 1 222 ? 26.331 -10.970 -37.083 1.00 87.75 222 LYS A C 1
ATOM 1783 O O . LYS A 1 222 ? 27.368 -11.592 -37.324 1.00 87.75 222 LYS A O 1
ATOM 1788 N N . LEU A 1 223 ? 25.565 -10.468 -38.050 1.00 86.75 223 LEU A N 1
ATOM 1789 C CA . LEU A 1 223 ? 25.843 -10.647 -39.476 1.00 86.75 223 LEU A CA 1
ATOM 1790 C C . LEU A 1 223 ? 26.013 -9.289 -40.166 1.00 86.75 223 LEU A C 1
ATOM 1792 O O . LEU A 1 223 ? 25.138 -8.431 -40.126 1.00 86.75 223 LEU A O 1
ATOM 1796 N N . LYS A 1 224 ? 27.180 -9.066 -40.789 1.00 85.44 224 LYS A N 1
ATOM 1797 C CA . LYS A 1 224 ? 27.528 -7.808 -41.492 1.00 85.44 224 LYS A CA 1
ATOM 1798 C C . LYS A 1 224 ? 27.309 -6.526 -40.661 1.00 85.44 224 LYS A C 1
ATOM 1800 O O . LYS A 1 224 ? 27.014 -5.473 -41.213 1.00 85.44 224 LYS A O 1
ATOM 1805 N N . GLY A 1 225 ? 27.488 -6.605 -39.341 1.00 84.50 225 GLY A N 1
ATOM 1806 C CA . GLY A 1 225 ? 27.345 -5.458 -38.438 1.00 84.50 225 GLY A CA 1
ATOM 1807 C C . GLY A 1 225 ? 25.936 -5.231 -37.888 1.00 84.50 225 GLY A C 1
ATOM 1808 O O . GLY A 1 225 ? 25.786 -4.346 -37.054 1.00 84.50 225 GLY A O 1
ATOM 1809 N N . VAL A 1 226 ? 24.953 -6.033 -38.301 1.00 92.31 226 VAL A N 1
ATOM 1810 C CA . VAL A 1 226 ? 23.584 -6.029 -37.772 1.00 92.31 226 VAL A CA 1
ATOM 1811 C C . VAL A 1 226 ? 23.439 -7.172 -36.772 1.00 92.31 226 VAL A C 1
ATOM 1813 O O . VAL A 1 226 ? 23.884 -8.291 -37.043 1.00 92.31 226 VAL A O 1
ATOM 1816 N N . TYR A 1 227 ? 22.858 -6.871 -35.617 1.00 93.25 227 TYR A N 1
ATOM 1817 C CA . TYR A 1 227 ? 22.461 -7.840 -34.604 1.00 93.25 227 TYR A CA 1
ATOM 1818 C C . TYR A 1 227 ? 20.996 -8.192 -34.819 1.00 93.25 227 TYR A C 1
ATOM 1820 O O . TYR A 1 227 ? 20.194 -7.297 -35.073 1.00 93.25 227 TYR A O 1
ATOM 1828 N N . THR A 1 228 ? 20.663 -9.477 -34.738 1.00 91.75 228 THR A N 1
ATOM 1829 C CA . THR A 1 228 ? 19.271 -9.945 -34.778 1.00 91.75 228 THR A CA 1
ATOM 1830 C C . THR A 1 228 ? 18.965 -10.704 -33.501 1.00 91.75 228 THR A C 1
ATOM 1832 O O . THR A 1 228 ? 19.772 -11.535 -33.071 1.00 91.75 228 THR A O 1
ATOM 1835 N N . VAL A 1 229 ? 17.819 -10.394 -32.903 1.00 89.69 229 VAL A N 1
ATOM 1836 C CA . VAL A 1 229 ? 17.314 -11.054 -31.703 1.00 89.69 229 VAL A CA 1
ATOM 1837 C C . VAL A 1 229 ? 15.872 -11.490 -31.917 1.00 89.69 229 VAL A C 1
ATOM 1839 O O . VAL A 1 229 ? 15.081 -10.771 -32.529 1.00 89.69 229 VAL A O 1
ATOM 1842 N N . ASP A 1 230 ? 15.557 -12.687 -31.433 1.00 85.31 230 ASP A N 1
ATOM 1843 C CA . ASP A 1 230 ? 14.193 -13.199 -31.391 1.00 85.31 230 ASP A CA 1
ATOM 1844 C C . ASP A 1 230 ? 13.451 -12.544 -30.221 1.00 85.31 230 ASP A C 1
ATOM 1846 O O . ASP A 1 230 ? 13.963 -12.530 -29.095 1.00 85.31 230 ASP A O 1
ATOM 1850 N N . LYS A 1 231 ? 12.265 -11.995 -30.480 1.00 81.81 231 LYS A N 1
ATOM 1851 C CA . LYS A 1 231 ? 11.425 -11.349 -29.467 1.00 81.81 231 LYS A CA 1
ATOM 1852 C C . LYS A 1 231 ? 11.093 -12.299 -28.316 1.00 81.81 231 LYS A C 1
ATOM 1854 O O . LYS A 1 231 ? 11.146 -11.869 -27.164 1.00 81.81 231 LYS A O 1
ATOM 1859 N N . ASP A 1 232 ? 10.882 -13.581 -28.607 1.00 77.00 232 ASP A N 1
ATOM 1860 C CA . ASP A 1 232 ? 10.573 -14.601 -27.598 1.00 77.00 232 ASP A CA 1
ATOM 1861 C C . ASP A 1 232 ? 11.777 -14.889 -26.682 1.00 77.00 232 ASP A C 1
ATOM 1863 O O . ASP A 1 232 ? 11.621 -15.307 -25.535 1.00 77.00 232 ASP A O 1
ATOM 1867 N N . SER A 1 233 ? 13.001 -14.623 -27.155 1.00 79.62 233 SER A N 1
ATOM 1868 C CA . SER A 1 233 ? 14.233 -14.864 -26.390 1.00 79.62 233 SER A CA 1
ATOM 1869 C C . SER A 1 233 ? 14.577 -13.764 -25.379 1.00 79.62 233 SER A C 1
ATOM 1871 O O . SER A 1 233 ? 15.402 -13.988 -24.494 1.00 79.62 233 SER A O 1
ATOM 1873 N N . LEU A 1 234 ? 13.959 -12.581 -25.491 1.00 73.62 234 LEU A N 1
ATOM 1874 C CA . LEU A 1 234 ? 14.238 -11.432 -24.617 1.00 73.62 234 LEU A CA 1
ATOM 1875 C C . LEU A 1 234 ? 13.599 -11.565 -23.227 1.00 73.62 234 LEU A C 1
ATOM 1877 O O . LEU A 1 234 ? 13.987 -10.860 -22.286 1.00 73.62 234 LEU A O 1
ATOM 1881 N N . GLY A 1 235 ? 12.609 -12.454 -23.108 1.00 66.44 235 GLY A N 1
ATOM 1882 C CA . GLY A 1 235 ? 11.791 -12.598 -21.917 1.00 66.44 235 GLY A CA 1
ATOM 1883 C C . GLY A 1 235 ? 11.176 -11.268 -21.480 1.00 66.44 235 GLY A C 1
ATOM 1884 O O . GLY A 1 235 ? 10.957 -10.341 -22.261 1.00 66.44 235 GLY A O 1
ATOM 1885 N N . ALA A 1 236 ? 10.928 -11.166 -20.185 1.00 57.69 236 ALA A N 1
ATOM 1886 C CA . ALA A 1 236 ? 10.211 -10.049 -19.604 1.00 57.69 236 ALA A CA 1
ATOM 1887 C C . ALA A 1 236 ? 10.994 -8.729 -19.546 1.00 57.69 236 ALA A C 1
ATOM 1889 O O . ALA A 1 236 ? 10.411 -7.654 -19.654 1.00 57.69 236 ALA A O 1
ATOM 1890 N N . SER A 1 237 ? 12.325 -8.813 -19.450 1.00 62.12 237 SER A N 1
ATOM 1891 C CA . SER A 1 237 ? 13.206 -7.639 -19.431 1.00 62.12 237 SER A CA 1
ATOM 1892 C C . SER A 1 237 ? 13.232 -6.876 -20.757 1.00 62.12 237 SER A C 1
ATOM 1894 O O . SER A 1 237 ? 13.681 -5.730 -20.786 1.00 62.12 237 SER A O 1
ATOM 1896 N N . ARG A 1 238 ? 12.810 -7.530 -21.857 1.00 76.06 238 ARG A N 1
ATOM 1897 C CA . ARG A 1 238 ? 12.800 -6.987 -23.228 1.00 76.06 238 ARG A CA 1
ATOM 1898 C C . ARG A 1 238 ? 14.144 -6.402 -23.666 1.00 76.06 238 ARG A C 1
ATOM 1900 O O . ARG A 1 238 ? 14.208 -5.592 -24.591 1.00 76.06 238 ARG A O 1
ATOM 1907 N N . ALA A 1 239 ? 15.227 -6.801 -23.005 1.00 82.94 239 ALA A N 1
ATOM 1908 C CA . ALA A 1 239 ? 16.520 -6.164 -23.127 1.00 82.94 239 ALA A CA 1
ATOM 1909 C C . ALA A 1 239 ? 17.604 -7.172 -23.487 1.00 82.94 239 ALA A C 1
ATOM 1911 O O . ALA A 1 239 ? 17.652 -8.294 -22.985 1.00 82.94 239 ALA A O 1
ATOM 1912 N N . VAL A 1 240 ? 18.536 -6.726 -24.319 1.00 89.00 240 VAL A N 1
ATOM 1913 C CA . VAL A 1 240 ? 19.778 -7.445 -24.586 1.00 89.00 240 VAL A CA 1
ATOM 1914 C C . VAL A 1 240 ? 20.876 -6.901 -23.684 1.00 89.00 240 VAL A C 1
ATOM 1916 O O . VAL A 1 240 ? 21.000 -5.693 -23.474 1.00 89.00 240 VAL A O 1
ATOM 1919 N N . THR A 1 241 ? 21.706 -7.793 -23.146 1.00 90.44 241 THR A N 1
ATOM 1920 C CA . THR A 1 241 ? 22.891 -7.374 -22.391 1.00 90.44 241 THR A CA 1
ATOM 1921 C C . THR A 1 241 ? 24.036 -7.108 -23.359 1.00 90.44 241 THR A C 1
ATOM 1923 O O . THR A 1 241 ? 24.450 -7.990 -24.114 1.00 90.44 241 THR A O 1
ATOM 1926 N N . CYS A 1 242 ? 24.566 -5.891 -23.323 1.00 93.00 242 CYS A N 1
ATOM 1927 C CA . CYS A 1 242 ? 25.680 -5.456 -24.150 1.00 93.00 242 CYS A CA 1
ATOM 1928 C C . CYS A 1 242 ? 26.921 -5.213 -23.289 1.00 93.00 242 CYS A C 1
ATOM 1930 O O . CYS A 1 242 ? 26.884 -4.433 -22.340 1.00 93.00 242 CYS A O 1
ATOM 1932 N N . VAL A 1 243 ? 28.031 -5.855 -23.642 1.00 94.69 243 VAL A N 1
ATOM 1933 C CA . VAL A 1 243 ? 29.334 -5.682 -22.996 1.00 94.69 243 VAL A CA 1
ATOM 1934 C C . VAL A 1 243 ? 30.128 -4.637 -23.776 1.00 94.69 243 VAL A C 1
ATOM 1936 O O . VAL A 1 243 ? 30.504 -4.856 -24.932 1.00 94.69 243 VAL A O 1
ATOM 1939 N N . PHE A 1 244 ? 30.378 -3.493 -23.146 1.00 94.62 244 PHE A N 1
ATOM 1940 C CA . PHE A 1 244 ? 31.145 -2.382 -23.700 1.00 94.62 244 PHE A CA 1
ATOM 1941 C C . PHE A 1 244 ? 32.595 -2.462 -23.221 1.00 94.62 244 PHE A C 1
ATOM 1943 O O . PHE A 1 244 ? 32.868 -2.408 -22.022 1.00 94.62 244 PHE A O 1
ATOM 1950 N N . SER A 1 245 ? 33.536 -2.553 -24.162 1.00 94.06 245 SER A N 1
ATOM 1951 C CA . SER A 1 245 ? 34.980 -2.604 -23.902 1.00 94.06 245 SER A CA 1
ATOM 1952 C C . SER A 1 245 ? 35.682 -1.373 -24.500 1.00 94.06 245 SER A C 1
ATOM 1954 O O . SER A 1 245 ? 35.987 -1.375 -25.702 1.00 94.06 245 SER A O 1
ATOM 1956 N N . PRO A 1 246 ? 35.942 -0.314 -23.707 1.00 93.06 246 PRO A N 1
ATOM 1957 C CA . PRO A 1 246 ? 36.626 0.890 -24.180 1.00 93.06 246 PRO A CA 1
ATOM 1958 C C . PRO A 1 246 ? 38.048 0.612 -24.690 1.00 93.06 246 PRO A C 1
ATOM 1960 O O . PRO A 1 246 ? 38.787 -0.187 -24.102 1.00 93.06 246 PRO A O 1
ATOM 1963 N N . LYS A 1 247 ? 38.477 1.314 -25.748 1.00 90.31 247 LYS A N 1
ATOM 1964 C CA . LYS A 1 247 ? 39.844 1.220 -26.296 1.00 90.31 247 LYS A CA 1
ATOM 1965 C C . LYS A 1 247 ? 40.874 1.630 -25.245 1.00 90.31 247 LYS A C 1
ATOM 1967 O O . LYS A 1 247 ? 40.711 2.625 -24.553 1.00 90.31 247 LYS A O 1
ATOM 1972 N N . GLY A 1 248 ? 41.970 0.879 -25.164 1.00 82.06 248 GLY A N 1
ATOM 1973 C CA . GLY A 1 248 ? 43.080 1.196 -24.260 1.00 82.06 248 GLY A CA 1
ATOM 1974 C C . GLY A 1 248 ? 42.818 0.875 -22.786 1.00 82.06 248 GLY A C 1
ATOM 1975 O O . GLY A 1 248 ? 43.696 1.108 -21.960 1.00 82.06 248 GLY A O 1
ATOM 1976 N N . THR A 1 249 ? 41.663 0.293 -22.448 1.00 79.69 249 THR A N 1
ATOM 1977 C CA . THR A 1 249 ? 41.338 -0.137 -21.083 1.00 79.69 249 THR A CA 1
ATOM 1978 C C . THR A 1 249 ? 41.126 -1.650 -21.045 1.00 79.69 249 THR A C 1
ATOM 1980 O O . THR A 1 249 ? 40.688 -2.252 -22.023 1.00 79.69 249 THR A O 1
ATOM 1983 N N . LYS A 1 250 ? 41.436 -2.287 -19.910 1.00 77.50 250 LYS A N 1
ATOM 1984 C CA . LYS A 1 250 ? 41.122 -3.711 -19.684 1.00 77.50 250 LYS A CA 1
ATOM 1985 C C . LYS A 1 250 ? 39.737 -3.929 -19.069 1.00 77.50 250 LYS A C 1
ATOM 1987 O O . LYS A 1 250 ? 39.342 -5.072 -18.873 1.00 77.50 250 LYS A O 1
ATOM 1992 N N . ARG A 1 251 ? 39.035 -2.854 -18.708 1.00 82.25 251 ARG A N 1
ATOM 1993 C CA . ARG A 1 251 ? 37.810 -2.922 -17.913 1.00 82.25 251 ARG A CA 1
ATOM 1994 C C . ARG A 1 251 ? 36.603 -2.703 -18.813 1.00 82.25 251 ARG A C 1
ATOM 1996 O O . ARG A 1 251 ? 36.488 -1.646 -19.423 1.00 82.25 251 ARG A O 1
ATOM 2003 N N . SER A 1 252 ? 35.724 -3.695 -18.864 1.00 90.50 252 SER A N 1
ATOM 2004 C CA . SER A 1 252 ? 34.453 -3.617 -19.588 1.00 90.50 252 SER A CA 1
ATOM 2005 C C . SER A 1 252 ? 33.308 -3.353 -18.616 1.00 90.50 252 SER A C 1
ATOM 2007 O O . SER A 1 252 ? 33.463 -3.562 -17.414 1.00 90.50 252 SER A O 1
ATOM 2009 N N . PHE A 1 253 ? 32.171 -2.901 -19.129 1.00 91.12 253 PHE A N 1
ATOM 2010 C CA . PHE A 1 253 ? 30.950 -2.719 -18.349 1.00 91.12 253 PHE A CA 1
ATOM 2011 C C . PHE A 1 253 ? 29.733 -3.164 -19.159 1.00 91.12 253 PHE A C 1
ATOM 2013 O O . PHE A 1 253 ? 29.758 -3.157 -20.391 1.00 91.12 253 PHE A O 1
ATOM 2020 N N . ASN A 1 254 ? 28.675 -3.562 -18.456 1.00 91.06 254 ASN A N 1
ATOM 2021 C CA . ASN A 1 254 ? 27.471 -4.109 -19.070 1.00 91.06 254 ASN A CA 1
ATOM 2022 C C . ASN A 1 254 ? 26.364 -3.058 -19.094 1.00 91.06 254 ASN A C 1
ATOM 2024 O O . ASN A 1 254 ? 26.030 -2.480 -18.062 1.00 91.06 254 ASN A O 1
ATOM 2028 N N . VAL A 1 255 ? 25.754 -2.849 -20.252 1.00 90.31 255 VAL A N 1
ATOM 2029 C CA . VAL A 1 255 ? 24.574 -1.995 -20.411 1.00 90.31 255 VAL A CA 1
ATOM 2030 C C . VAL A 1 255 ? 23.445 -2.862 -20.946 1.00 90.31 255 VAL A C 1
ATOM 2032 O O . VAL A 1 255 ? 23.642 -3.610 -21.905 1.00 90.31 255 VAL A O 1
ATOM 2035 N N . ARG A 1 256 ? 22.272 -2.791 -20.313 1.00 88.06 256 ARG A N 1
ATOM 2036 C CA . ARG A 1 256 ? 21.054 -3.408 -20.845 1.00 88.06 256 ARG A CA 1
ATOM 2037 C C . ARG A 1 256 ? 20.448 -2.443 -21.864 1.00 88.06 256 ARG A C 1
ATOM 2039 O O . ARG A 1 256 ? 20.173 -1.298 -21.521 1.00 88.06 256 ARG A O 1
ATOM 2046 N N . ILE A 1 257 ? 20.279 -2.896 -23.103 1.00 87.88 257 ILE A N 1
ATOM 2047 C CA . ILE A 1 257 ? 19.608 -2.125 -24.155 1.00 87.88 257 ILE A CA 1
ATOM 2048 C C . ILE A 1 257 ? 18.222 -2.725 -24.354 1.00 87.88 257 ILE A C 1
ATOM 2050 O O . ILE A 1 257 ? 18.101 -3.891 -24.731 1.00 87.88 257 ILE A O 1
ATOM 2054 N N . ILE A 1 258 ? 17.197 -1.926 -24.088 1.00 82.69 258 ILE A N 1
ATOM 2055 C CA . ILE A 1 258 ? 15.787 -2.267 -24.255 1.00 82.69 258 ILE A CA 1
ATOM 2056 C C . ILE A 1 258 ? 15.476 -2.260 -25.749 1.00 82.69 258 ILE A C 1
ATOM 2058 O O . ILE A 1 258 ? 15.743 -1.285 -26.455 1.00 82.69 258 ILE A O 1
ATOM 2062 N N . MET A 1 259 ? 14.941 -3.369 -26.245 1.00 84.00 259 MET A N 1
ATOM 2063 C CA . MET A 1 259 ? 14.539 -3.484 -27.637 1.00 84.00 259 MET A CA 1
ATOM 2064 C C . MET A 1 259 ? 13.139 -2.882 -27.820 1.00 84.00 259 MET A C 1
ATOM 2066 O O . MET A 1 259 ? 12.269 -3.104 -26.975 1.00 84.00 259 MET A O 1
ATOM 2070 N N . PRO A 1 260 ? 12.878 -2.145 -28.916 1.00 68.44 260 PRO A N 1
ATOM 2071 C CA . PRO A 1 260 ? 11.556 -1.600 -29.199 1.00 68.44 260 PRO A CA 1
ATOM 2072 C C . PRO A 1 260 ? 10.603 -2.728 -29.571 1.00 68.44 260 PRO A C 1
ATOM 2074 O O . PRO A 1 260 ? 10.417 -3.070 -30.740 1.00 68.44 260 PRO A O 1
ATOM 2077 N N . MET A 1 261 ? 9.986 -3.320 -28.562 1.00 65.06 261 MET A N 1
ATOM 2078 C CA . MET A 1 261 ? 8.888 -4.243 -28.769 1.00 65.06 261 MET A CA 1
ATOM 2079 C C . MET A 1 261 ? 7.719 -3.460 -29.366 1.00 65.06 261 MET A C 1
ATOM 2081 O O . MET A 1 261 ? 7.422 -2.344 -28.959 1.00 65.06 261 MET A O 1
ATOM 2085 N N . SER A 1 262 ? 7.047 -4.016 -30.361 1.00 60.81 262 SER A N 1
ATOM 2086 C CA . SER A 1 262 ? 5.728 -3.535 -30.761 1.00 60.81 262 SER A CA 1
ATOM 2087 C C . SER A 1 262 ? 4.693 -4.226 -29.879 1.00 60.81 262 SER A C 1
ATOM 2089 O O . SER A 1 262 ? 4.699 -5.453 -29.815 1.00 60.81 262 SER A O 1
ATOM 2091 N N . GLY A 1 263 ? 3.808 -3.470 -29.233 1.00 71.62 263 GLY A N 1
ATOM 2092 C CA . GLY A 1 263 ? 2.660 -4.022 -28.516 1.00 71.62 263 GLY A CA 1
ATOM 2093 C C . GLY A 1 263 ? 2.544 -3.592 -27.060 1.00 71.62 263 GLY A C 1
ATOM 2094 O O . GLY A 1 263 ? 3.290 -2.734 -26.587 1.00 71.62 263 GLY A O 1
ATOM 2095 N N . PHE A 1 264 ? 1.565 -4.168 -26.368 1.00 81.88 264 PHE A N 1
ATOM 2096 C CA . PHE A 1 264 ? 1.285 -3.899 -24.960 1.00 81.88 264 PHE A CA 1
ATOM 2097 C C . PHE A 1 264 ? 1.887 -4.980 -24.060 1.00 81.88 264 PHE A C 1
ATOM 2099 O O . PHE A 1 264 ? 1.959 -6.147 -24.430 1.00 81.88 264 PHE A O 1
ATOM 2106 N N . CYS A 1 265 ? 2.328 -4.584 -22.873 1.00 81.44 265 CYS A N 1
ATOM 2107 C CA . CYS A 1 265 ? 2.895 -5.476 -21.875 1.00 81.44 265 CYS A CA 1
ATOM 2108 C C . CYS A 1 265 ? 2.349 -5.182 -20.499 1.00 81.44 265 CYS A C 1
ATOM 2110 O O . CYS A 1 265 ? 2.233 -4.014 -20.135 1.00 81.44 265 CYS A O 1
ATOM 2112 N N . LEU A 1 266 ? 2.177 -6.238 -19.714 1.00 86.69 266 LEU A N 1
ATOM 2113 C CA . LEU A 1 266 ? 2.071 -6.159 -18.265 1.00 86.69 266 LEU A CA 1
ATOM 2114 C C . LEU A 1 266 ? 3.268 -6.858 -17.636 1.00 86.69 266 LEU A C 1
ATOM 2116 O O . LEU A 1 266 ? 3.729 -7.878 -18.154 1.00 86.69 266 LEU A O 1
ATOM 2120 N N . THR A 1 267 ? 3.762 -6.318 -16.530 1.00 83.06 267 THR A N 1
ATOM 2121 C CA . THR A 1 267 ? 4.900 -6.870 -15.795 1.00 83.06 267 THR A CA 1
ATOM 2122 C C . THR A 1 267 ? 4.636 -6.907 -14.295 1.00 83.06 267 THR A C 1
ATOM 2124 O O . THR A 1 267 ? 3.834 -6.135 -13.768 1.00 83.06 267 THR A O 1
ATOM 2127 N N . HIS A 1 268 ? 5.322 -7.809 -13.600 1.00 83.50 268 HIS A N 1
ATOM 2128 C CA . HIS A 1 268 ? 5.433 -7.825 -12.145 1.00 83.50 268 HIS A CA 1
ATOM 2129 C C . HIS A 1 268 ? 6.898 -8.074 -11.783 1.00 83.50 268 HIS A C 1
ATOM 2131 O O . HIS A 1 268 ? 7.464 -9.109 -12.129 1.00 83.50 268 HIS A O 1
ATOM 2137 N N . GLY A 1 269 ? 7.551 -7.089 -11.161 1.00 74.00 269 GLY A N 1
ATOM 2138 C CA . GLY A 1 269 ? 9.005 -7.120 -10.988 1.00 74.00 269 GLY A CA 1
ATOM 2139 C C . GLY A 1 269 ? 9.741 -7.168 -12.335 1.00 74.00 269 GLY A C 1
ATOM 2140 O O . GLY A 1 269 ? 9.509 -6.326 -13.202 1.00 74.00 269 GLY A O 1
ATOM 2141 N N . GLU A 1 270 ? 10.632 -8.148 -12.507 1.00 60.97 270 GLU A N 1
ATOM 2142 C CA . GLU A 1 270 ? 11.308 -8.402 -13.787 1.00 60.97 270 GLU A CA 1
ATOM 2143 C C . GLU A 1 270 ? 10.522 -9.354 -14.705 1.00 60.97 270 GLU A C 1
ATOM 2145 O O . GLU A 1 270 ? 11.013 -9.614 -15.796 1.00 60.97 270 GLU A O 1
ATOM 2150 N N . GLU A 1 271 ? 9.349 -9.870 -14.307 1.00 68.81 271 GLU A N 1
ATOM 2151 C CA . GLU A 1 271 ? 8.572 -10.874 -15.053 1.00 68.81 271 GLU A CA 1
ATOM 2152 C C . GLU A 1 271 ? 7.438 -10.267 -15.894 1.00 68.81 271 GLU A C 1
ATOM 2154 O O . GLU A 1 271 ? 6.921 -9.192 -15.595 1.00 68.81 271 GLU A O 1
ATOM 2159 N N . THR A 1 272 ? 7.034 -10.970 -16.960 1.00 73.12 272 THR A N 1
ATOM 2160 C CA . THR A 1 272 ? 5.934 -10.563 -17.846 1.00 73.12 272 THR A CA 1
ATOM 2161 C C . THR A 1 272 ? 4.689 -11.354 -17.529 1.00 73.12 272 THR A C 1
ATOM 2163 O O . THR A 1 272 ? 4.739 -12.563 -17.332 1.00 73.12 272 THR A O 1
ATOM 2166 N N . ILE A 1 273 ? 3.557 -10.659 -17.513 1.00 80.44 273 ILE A N 1
ATOM 2167 C CA . ILE A 1 273 ? 2.261 -11.278 -17.279 1.00 80.44 273 ILE A CA 1
ATOM 2168 C C . ILE A 1 273 ? 1.654 -11.637 -18.628 1.00 80.44 273 ILE A C 1
ATOM 2170 O O . ILE A 1 273 ? 1.264 -10.769 -19.420 1.00 80.44 273 ILE A O 1
ATOM 2174 N N . GLU A 1 274 ? 1.561 -12.939 -18.875 1.00 76.75 274 GLU A N 1
ATOM 2175 C CA . GLU A 1 274 ? 0.928 -13.476 -20.071 1.00 76.75 274 GLU A CA 1
ATOM 2176 C C . GLU A 1 274 ? -0.560 -13.099 -20.157 1.00 76.75 274 GLU A C 1
ATOM 2178 O O . GLU A 1 274 ? -1.241 -12.805 -19.168 1.00 76.75 274 GLU A O 1
ATOM 2183 N N . GLN A 1 275 ? -1.088 -13.116 -21.381 1.00 80.06 275 GLN A N 1
ATOM 2184 C CA . GLN A 1 275 ? -2.519 -12.958 -21.621 1.00 80.06 275 GLN A CA 1
ATOM 2185 C C . GLN A 1 275 ? -3.327 -14.056 -20.914 1.00 80.06 275 GLN A C 1
ATOM 2187 O O . GLN A 1 275 ? -2.914 -15.211 -20.833 1.00 80.06 275 GLN A O 1
ATOM 2192 N N . GLY A 1 276 ? -4.529 -13.725 -20.443 1.00 81.94 276 GLY A N 1
ATOM 2193 C CA . GLY A 1 276 ? -5.336 -14.686 -19.698 1.00 81.94 276 GLY A CA 1
ATOM 2194 C C . GLY A 1 276 ? -6.294 -14.047 -18.712 1.00 81.94 276 GLY A C 1
ATOM 2195 O O . GLY A 1 276 ? -6.768 -12.928 -18.917 1.00 81.94 276 GLY A O 1
ATOM 2196 N N . VAL A 1 277 ? -6.623 -14.801 -17.663 1.00 87.88 277 VAL A N 1
ATOM 2197 C CA . VAL A 1 277 ? -7.492 -14.361 -16.569 1.00 87.88 277 VAL A CA 1
ATOM 2198 C C . VAL A 1 277 ? -6.724 -14.482 -15.263 1.00 87.88 277 VAL A C 1
ATOM 2200 O O . VAL A 1 277 ? -6.283 -15.574 -14.918 1.00 87.88 277 VAL A O 1
ATOM 2203 N N . PHE A 1 278 ? -6.580 -13.383 -14.533 1.00 86.50 278 PHE A N 1
ATOM 2204 C CA . PHE A 1 278 ? -5.869 -13.360 -13.256 1.00 86.50 278 PHE A CA 1
ATOM 2205 C C . PHE A 1 278 ? -6.476 -12.324 -12.311 1.00 86.50 278 PHE A C 1
ATOM 2207 O O . PHE A 1 278 ? -7.397 -11.584 -12.665 1.00 86.50 278 PHE A O 1
ATOM 2214 N N . THR A 1 279 ? -6.020 -12.334 -11.063 1.00 88.44 279 THR A N 1
ATOM 2215 C CA . THR A 1 279 ? -6.529 -11.469 -9.998 1.00 88.44 279 THR A CA 1
ATOM 2216 C C . THR A 1 279 ? -5.398 -10.595 -9.488 1.00 88.44 279 THR A C 1
ATOM 2218 O O . THR A 1 279 ? -4.333 -11.125 -9.192 1.00 88.44 279 THR A O 1
ATOM 2221 N N . LEU A 1 280 ? -5.632 -9.287 -9.366 1.00 89.38 280 LEU A N 1
ATOM 2222 C CA . LEU A 1 280 ? -4.670 -8.359 -8.776 1.00 89.38 280 LEU A CA 1
ATOM 2223 C C . LEU A 1 280 ? -5.253 -7.719 -7.508 1.00 89.38 280 LEU A C 1
ATOM 2225 O O . LEU A 1 280 ? -6.401 -7.254 -7.527 1.00 89.38 280 LEU A O 1
ATOM 2229 N N . PRO A 1 281 ? -4.484 -7.659 -6.409 1.00 89.38 281 PRO A N 1
ATOM 2230 C CA . PRO A 1 281 ? -4.857 -6.866 -5.247 1.00 89.38 281 PRO A CA 1
ATOM 2231 C C . PRO A 1 281 ? -4.807 -5.367 -5.575 1.00 89.38 281 PRO A C 1
ATOM 2233 O O . PRO A 1 281 ? -3.809 -4.881 -6.106 1.00 89.38 281 PRO A O 1
ATOM 2236 N N . PHE A 1 282 ? -5.861 -4.621 -5.231 1.00 86.81 282 PHE A N 1
ATOM 2237 C CA . PHE A 1 282 ? -5.942 -3.178 -5.506 1.00 86.81 282 PHE A CA 1
ATOM 2238 C C . PHE A 1 282 ? -4.771 -2.390 -4.893 1.00 86.81 282 PHE A C 1
ATOM 2240 O O . PHE A 1 282 ? -4.119 -1.618 -5.586 1.00 86.81 282 PHE A O 1
ATOM 2247 N N . MET A 1 283 ? -4.429 -2.661 -3.630 1.00 86.06 283 MET A N 1
ATOM 2248 C CA . MET A 1 283 ? -3.336 -1.968 -2.925 1.00 86.06 283 MET A CA 1
ATOM 2249 C C . MET A 1 283 ? -1.935 -2.345 -3.436 1.00 86.06 283 MET A C 1
ATOM 2251 O O . MET A 1 283 ? -0.935 -1.831 -2.953 1.00 86.06 283 MET A O 1
ATOM 2255 N N . GLN A 1 284 ? -1.856 -3.251 -4.414 1.00 89.56 284 GLN A N 1
ATOM 2256 C CA . GLN A 1 284 ? -0.608 -3.724 -5.003 1.00 89.56 284 GLN A CA 1
ATOM 2257 C C . GLN A 1 284 ? -0.416 -3.222 -6.438 1.00 89.56 284 GLN A C 1
ATOM 2259 O O . GLN A 1 284 ? 0.575 -3.583 -7.059 1.00 89.56 284 GLN A O 1
ATOM 2264 N N . LEU A 1 285 ? -1.316 -2.391 -6.985 1.00 89.44 285 LEU A N 1
ATOM 2265 C CA . LEU A 1 285 ? -1.239 -1.923 -8.378 1.00 89.44 285 LEU A CA 1
ATOM 2266 C C . LEU A 1 285 ? 0.085 -1.223 -8.722 1.00 89.44 285 LEU A C 1
ATOM 2268 O O . LEU A 1 285 ? 0.553 -1.348 -9.852 1.00 89.44 285 LEU A O 1
ATOM 2272 N N . ALA A 1 286 ? 0.717 -0.550 -7.759 1.00 88.56 286 ALA A N 1
ATOM 2273 C CA . ALA A 1 286 ? 2.035 0.062 -7.936 1.00 88.56 286 ALA A CA 1
ATOM 2274 C C . ALA A 1 286 ? 3.157 -0.962 -8.213 1.00 88.56 286 ALA A C 1
ATOM 2276 O O . ALA A 1 286 ? 4.157 -0.624 -8.842 1.00 88.56 286 ALA A O 1
ATOM 2277 N N . ASN A 1 287 ? 2.978 -2.221 -7.798 1.00 89.00 287 ASN A N 1
ATOM 2278 C CA . ASN A 1 287 ? 3.940 -3.311 -7.999 1.00 89.00 287 ASN A CA 1
ATOM 2279 C C . ASN A 1 287 ? 3.781 -4.012 -9.358 1.00 89.00 287 ASN A C 1
ATOM 2281 O O . ASN A 1 287 ? 4.551 -4.921 -9.683 1.00 89.00 287 ASN A O 1
ATOM 2285 N N . TYR A 1 288 ? 2.789 -3.604 -10.152 1.00 90.50 288 TYR A N 1
ATOM 2286 C CA . TYR A 1 288 ? 2.566 -4.095 -11.506 1.00 90.50 288 TYR A CA 1
ATOM 2287 C C . TYR A 1 288 ? 2.924 -3.001 -12.499 1.00 90.50 288 TYR A C 1
ATOM 2289 O O . TYR A 1 288 ? 2.414 -1.886 -12.407 1.00 90.50 288 TYR A O 1
ATOM 2297 N N . GLY A 1 289 ? 3.796 -3.317 -13.447 1.00 89.69 289 GLY A N 1
ATOM 2298 C CA . GLY A 1 289 ? 4.198 -2.410 -14.508 1.00 89.69 289 GLY A CA 1
ATOM 2299 C C . GLY A 1 289 ? 3.387 -2.622 -15.780 1.00 89.69 289 GLY A C 1
ATOM 2300 O O . GLY A 1 289 ? 2.786 -3.676 -16.006 1.00 89.69 289 GLY A O 1
ATOM 2301 N N . PHE A 1 290 ? 3.402 -1.615 -16.641 1.00 88.69 290 PHE A N 1
ATOM 2302 C CA . PHE A 1 290 ? 3.008 -1.752 -18.030 1.00 88.69 290 PHE A CA 1
ATOM 2303 C C . PHE A 1 290 ? 3.995 -1.030 -18.937 1.00 88.69 290 PHE A C 1
ATOM 2305 O O . PHE A 1 290 ? 4.616 -0.031 -18.565 1.00 88.69 290 PHE A O 1
ATOM 2312 N N . GLU A 1 291 ? 4.070 -1.513 -20.169 1.00 83.62 291 GLU A N 1
ATOM 2313 C CA . GLU A 1 291 ? 4.787 -0.844 -21.242 1.00 83.62 291 GLU A CA 1
ATOM 2314 C C . GLU A 1 291 ? 3.964 -0.911 -22.523 1.00 83.62 291 GLU A C 1
ATOM 2316 O O . GLU A 1 291 ? 3.535 -1.979 -22.967 1.00 83.62 291 GLU A O 1
ATOM 2321 N N . PHE A 1 292 ? 3.781 0.244 -23.146 1.00 81.62 292 PHE A N 1
ATOM 2322 C CA . PHE A 1 292 ? 3.188 0.407 -24.460 1.00 81.62 292 PHE A CA 1
ATOM 2323 C C . PHE A 1 292 ? 4.087 1.278 -25.357 1.00 81.62 292 PHE A C 1
ATOM 2325 O O . PHE A 1 292 ? 3.749 2.418 -25.690 1.00 81.62 292 PHE A O 1
ATOM 2332 N N . PRO A 1 293 ? 5.251 0.744 -25.766 1.00 63.62 293 PRO A N 1
ATOM 2333 C CA . PRO A 1 293 ? 6.245 1.471 -26.550 1.00 63.62 293 PRO A CA 1
ATOM 2334 C C . PRO A 1 293 ? 5.802 1.828 -27.971 1.00 63.62 293 PRO A C 1
ATOM 2336 O O . PRO A 1 293 ? 6.496 2.630 -28.584 1.00 63.62 293 PRO A O 1
ATOM 2339 N N . GLY A 1 294 ? 4.670 1.295 -28.467 1.00 60.69 294 GLY A N 1
ATOM 2340 C CA . GLY A 1 294 ? 3.974 1.617 -29.727 1.00 60.69 294 GLY A CA 1
ATOM 2341 C C . GLY A 1 294 ? 4.815 1.580 -31.021 1.00 60.69 294 GLY A C 1
ATOM 2342 O O . GLY A 1 294 ? 6.039 1.638 -31.013 1.00 60.69 294 GLY A O 1
ATOM 2343 N N . GLY A 1 295 ? 4.168 1.535 -32.186 1.00 59.88 295 GLY A N 1
ATOM 2344 C CA . GLY A 1 295 ? 4.868 1.451 -33.479 1.00 59.88 295 GLY A CA 1
ATOM 2345 C C . GLY A 1 295 ? 4.029 1.906 -34.673 1.00 59.88 295 GLY A C 1
ATOM 2346 O O . GLY A 1 295 ? 2.899 2.369 -34.515 1.00 59.88 295 GLY A O 1
ATOM 2347 N N . ASN A 1 296 ? 4.566 1.770 -35.893 1.00 53.84 296 ASN A N 1
ATOM 2348 C CA . ASN A 1 296 ? 3.820 2.068 -37.121 1.00 53.84 296 ASN A CA 1
ATOM 2349 C C . ASN A 1 296 ? 2.611 1.123 -37.243 1.00 53.84 296 ASN A C 1
ATOM 2351 O O . ASN A 1 296 ? 2.766 -0.055 -37.548 1.00 53.84 296 ASN A O 1
ATOM 2355 N N . GLY A 1 297 ? 1.407 1.652 -37.002 1.00 62.38 297 GLY A N 1
ATOM 2356 C CA . GLY A 1 297 ? 0.156 0.881 -36.979 1.00 62.38 297 GLY A CA 1
ATOM 2357 C C . GLY A 1 297 ? -0.219 0.305 -35.609 1.00 62.38 297 GLY A C 1
ATOM 2358 O O . GLY A 1 297 ? -1.188 -0.446 -35.517 1.00 62.38 297 GLY A O 1
ATOM 2359 N N . ASP A 1 298 ? 0.525 0.657 -34.558 1.00 71.31 298 ASP A N 1
ATOM 2360 C CA . ASP A 1 298 ? 0.312 0.205 -33.187 1.00 71.31 298 ASP A CA 1
ATOM 2361 C C . ASP A 1 298 ? 0.272 1.405 -32.220 1.00 71.31 298 ASP A C 1
ATOM 2363 O O . ASP A 1 298 ? 1.249 1.725 -31.541 1.00 71.31 298 ASP A O 1
ATOM 2367 N N . ASP A 1 299 ? -0.850 2.134 -32.251 1.00 78.19 299 ASP A N 1
ATOM 2368 C CA . ASP A 1 299 ? -1.050 3.425 -31.577 1.00 78.19 299 ASP A CA 1
ATOM 2369 C C . ASP A 1 299 ? -2.190 3.420 -30.544 1.00 78.19 299 ASP A C 1
ATOM 2371 O O . ASP A 1 299 ? -2.454 4.456 -29.926 1.00 78.19 299 ASP A O 1
ATOM 2375 N N . ARG A 1 300 ? -2.890 2.287 -30.370 1.00 87.69 300 ARG A N 1
ATOM 2376 C CA . ARG A 1 300 ? -4.120 2.203 -29.568 1.00 87.69 300 ARG A CA 1
ATOM 2377 C C . ARG A 1 300 ? -4.158 1.011 -28.629 1.00 87.69 300 ARG A C 1
ATOM 2379 O O . ARG A 1 300 ? -3.913 -0.124 -29.026 1.00 87.69 300 ARG A O 1
ATOM 2386 N N . LEU A 1 301 ? -4.645 1.281 -27.427 1.00 90.69 301 LEU A N 1
ATOM 2387 C CA . LEU A 1 301 ? -4.981 0.312 -26.391 1.00 90.69 301 LEU A CA 1
ATOM 2388 C C . LEU A 1 301 ? -6.405 0.610 -25.898 1.00 90.69 301 LEU A C 1
ATOM 2390 O O . LEU A 1 301 ? -6.829 1.767 -25.868 1.00 90.69 301 LEU A O 1
ATOM 2394 N N . ALA A 1 302 ? -7.174 -0.416 -25.542 1.00 92.19 302 ALA A N 1
ATOM 2395 C CA . ALA A 1 302 ? -8.504 -0.244 -24.963 1.00 92.19 302 ALA A CA 1
ATOM 2396 C C . ALA A 1 302 ? -8.600 -0.949 -23.611 1.00 92.19 302 ALA A C 1
ATOM 2398 O O . ALA A 1 302 ? -8.148 -2.084 -23.470 1.00 92.19 302 ALA A O 1
ATOM 2399 N N . ILE A 1 303 ? -9.234 -0.296 -22.642 1.00 93.81 303 ILE A N 1
ATOM 2400 C CA . ILE A 1 303 ? -9.517 -0.852 -21.320 1.00 93.81 303 ILE A CA 1
ATOM 2401 C C . ILE A 1 303 ? -11.027 -0.810 -21.105 1.00 93.81 303 ILE A C 1
ATOM 2403 O O . ILE A 1 303 ? -11.638 0.256 -21.080 1.00 93.81 303 ILE A O 1
ATOM 2407 N N . LEU A 1 304 ? -11.638 -1.984 -20.990 1.00 90.56 304 LEU A N 1
ATOM 2408 C CA . LEU A 1 304 ? -13.057 -2.145 -20.703 1.00 90.56 304 LEU A CA 1
ATOM 2409 C C . LEU A 1 304 ? -13.246 -2.389 -19.207 1.00 90.56 304 LEU A C 1
ATOM 2411 O O . LEU A 1 304 ? -12.724 -3.360 -18.667 1.00 90.56 304 LEU A O 1
ATOM 2415 N N . PHE A 1 305 ? -14.053 -1.551 -18.574 1.00 87.31 305 PHE A N 1
ATOM 2416 C CA . PHE A 1 305 ? -14.552 -1.733 -17.220 1.00 87.31 305 PHE A CA 1
ATOM 2417 C C . PHE A 1 305 ? -15.911 -2.435 -17.312 1.00 87.31 305 PHE A C 1
ATOM 2419 O O . PHE A 1 305 ? -16.925 -1.831 -17.670 1.00 87.31 305 PHE A O 1
ATOM 2426 N N . GLU A 1 306 ? -15.939 -3.740 -17.039 1.00 81.62 306 GLU A N 1
ATOM 2427 C CA . GLU A 1 306 ? -17.132 -4.561 -17.283 1.00 81.62 306 GLU A CA 1
ATOM 2428 C C . GLU A 1 306 ? -18.296 -4.169 -16.361 1.00 81.62 306 GLU A C 1
ATOM 2430 O O . GLU A 1 306 ? -19.454 -4.190 -16.777 1.00 81.62 306 GLU A O 1
ATOM 2435 N N . ASN A 1 307 ? -17.998 -3.776 -15.118 1.00 72.88 307 ASN A N 1
ATOM 2436 C CA . ASN A 1 307 ? -19.010 -3.498 -14.097 1.00 72.88 307 ASN A CA 1
ATOM 2437 C C . ASN A 1 307 ? -19.897 -2.283 -14.422 1.00 72.88 307 ASN A C 1
ATOM 2439 O O . ASN A 1 307 ? -21.084 -2.308 -14.104 1.00 72.88 307 ASN A O 1
ATOM 2443 N N . ASN A 1 308 ? -19.341 -1.231 -15.029 1.00 69.75 308 ASN A N 1
ATOM 2444 C CA . ASN A 1 308 ? -20.056 0.007 -15.373 1.00 69.75 308 ASN A CA 1
ATOM 2445 C C . ASN A 1 308 ? -20.213 0.203 -16.893 1.00 69.75 308 ASN A C 1
ATOM 2447 O O . ASN A 1 308 ? -20.707 1.240 -17.330 1.00 69.75 308 ASN A O 1
ATOM 2451 N N . ASN A 1 309 ? -19.825 -0.798 -17.697 1.00 75.50 309 ASN A N 1
ATOM 2452 C CA . ASN A 1 309 ? -19.874 -0.776 -19.161 1.00 75.50 309 ASN A CA 1
ATOM 2453 C C . ASN A 1 309 ? -19.161 0.449 -19.778 1.00 75.50 309 ASN A C 1
ATOM 2455 O O . ASN A 1 309 ? -19.580 0.987 -20.809 1.00 75.50 309 ASN A O 1
ATOM 2459 N N . THR A 1 310 ? -18.078 0.895 -19.139 1.00 83.12 310 THR A N 1
ATOM 2460 C CA . THR A 1 310 ? -17.236 1.996 -19.616 1.00 83.12 310 THR A CA 1
ATOM 2461 C C . THR A 1 310 ? -16.060 1.434 -20.395 1.00 83.12 310 THR A C 1
ATOM 2463 O O . THR A 1 310 ? -15.367 0.536 -19.927 1.00 83.12 310 THR A O 1
ATOM 2466 N N . THR A 1 311 ? -15.809 1.965 -21.590 1.00 89.94 311 THR A N 1
ATOM 2467 C CA . THR A 1 311 ? -14.610 1.626 -22.365 1.00 89.94 311 THR A CA 1
ATOM 2468 C C . THR A 1 311 ? -13.732 2.858 -22.485 1.00 89.94 311 THR A C 1
ATOM 2470 O O . THR A 1 311 ? -14.163 3.872 -23.031 1.00 89.94 311 THR A O 1
ATOM 2473 N N . LEU A 1 312 ? -12.501 2.759 -21.999 1.00 91.44 312 LEU A N 1
ATOM 2474 C CA . LEU A 1 312 ? -11.480 3.782 -22.159 1.00 91.44 312 LEU A CA 1
ATOM 2475 C C . LEU A 1 312 ? -10.572 3.422 -23.331 1.00 91.44 312 LEU A C 1
ATOM 2477 O O . LEU A 1 312 ? -10.105 2.289 -23.449 1.00 91.44 312 LEU A O 1
ATOM 2481 N N . GLN A 1 313 ? -10.324 4.390 -24.204 1.00 92.56 313 GLN A N 1
ATOM 2482 C CA . GLN A 1 313 ? -9.396 4.267 -25.318 1.00 92.56 313 GLN A CA 1
ATOM 2483 C C . GLN A 1 313 ? -8.161 5.125 -25.054 1.00 92.56 313 GLN A C 1
ATOM 2485 O O . GLN A 1 313 ? -8.266 6.327 -24.819 1.00 92.56 313 GLN A O 1
ATOM 2490 N N . TYR A 1 314 ? -7.001 4.489 -25.140 1.00 92.50 314 TYR A N 1
ATOM 2491 C CA . TYR A 1 314 ? -5.682 5.078 -24.965 1.00 92.50 314 TYR A CA 1
ATOM 2492 C C . TYR A 1 314 ? -5.067 5.229 -26.351 1.00 92.50 314 TYR A C 1
ATOM 2494 O O . TYR A 1 314 ? -4.997 4.255 -27.105 1.00 92.50 314 TYR A O 1
ATOM 2502 N N . ILE A 1 315 ? -4.676 6.450 -26.709 1.00 89.56 315 ILE A N 1
ATOM 2503 C CA . ILE A 1 315 ? -4.138 6.784 -28.033 1.00 89.56 315 ILE A CA 1
ATOM 2504 C C . ILE A 1 315 ? -2.788 7.460 -27.849 1.00 89.56 315 ILE A C 1
ATOM 2506 O O . ILE A 1 315 ? -2.701 8.477 -27.155 1.00 89.56 315 ILE A O 1
ATOM 2510 N N . ARG A 1 316 ? -1.749 6.930 -28.494 1.00 85.38 316 ARG A N 1
ATOM 2511 C CA . ARG A 1 316 ? -0.404 7.501 -28.399 1.00 85.38 316 ARG A CA 1
ATOM 2512 C C . ARG A 1 316 ? -0.346 8.905 -29.006 1.00 85.38 316 ARG A C 1
ATOM 2514 O O . ARG A 1 316 ? -0.912 9.165 -30.069 1.00 85.38 316 ARG A O 1
ATOM 2521 N N . THR A 1 317 ? 0.333 9.816 -28.318 1.00 82.88 317 THR A N 1
ATOM 2522 C CA . THR A 1 317 ? 0.542 11.204 -28.746 1.00 82.88 317 THR A CA 1
ATOM 2523 C C . THR A 1 317 ? 1.950 11.410 -29.318 1.00 82.88 317 THR A C 1
ATOM 2525 O O . THR A 1 317 ? 2.790 10.514 -29.304 1.00 82.88 317 THR A O 1
ATOM 2528 N N . HIS A 1 318 ? 2.223 12.617 -29.820 1.00 73.00 318 HIS A N 1
ATOM 2529 C CA . HIS A 1 318 ? 3.541 13.012 -30.330 1.00 73.00 318 HIS A CA 1
ATOM 2530 C C . HIS A 1 318 ? 4.591 13.237 -29.227 1.00 73.00 318 HIS A C 1
ATOM 2532 O O . HIS A 1 318 ? 5.775 13.280 -29.540 1.00 73.00 318 HIS A O 1
ATOM 2538 N N . ASN A 1 319 ? 4.170 13.364 -27.964 1.00 69.19 319 ASN A N 1
ATOM 2539 C CA . ASN A 1 319 ? 5.050 13.587 -26.811 1.00 69.19 319 ASN A CA 1
ATOM 2540 C C . ASN A 1 319 ? 5.386 12.287 -26.066 1.00 69.19 319 ASN A C 1
ATOM 2542 O O . ASN A 1 319 ? 5.796 12.334 -24.913 1.00 69.19 319 ASN A O 1
ATOM 2546 N N . ASP A 1 320 ? 5.177 11.138 -26.712 1.00 71.38 320 ASP A N 1
ATOM 2547 C CA . ASP A 1 320 ? 5.388 9.808 -26.135 1.00 71.38 320 ASP A CA 1
ATOM 2548 C C . ASP A 1 320 ? 4.554 9.523 -24.872 1.00 71.38 320 ASP A C 1
ATOM 2550 O O . ASP A 1 320 ? 4.997 8.924 -23.897 1.00 71.38 320 ASP A O 1
ATOM 2554 N N . THR A 1 321 ? 3.297 9.957 -24.910 1.00 84.31 321 THR A N 1
ATOM 2555 C CA . THR A 1 321 ? 2.276 9.717 -23.881 1.00 84.31 321 THR A CA 1
ATOM 2556 C C . THR A 1 321 ? 1.039 9.065 -24.499 1.00 84.31 321 THR A C 1
ATOM 2558 O O . THR A 1 321 ? 0.920 8.955 -25.723 1.00 84.31 321 THR A O 1
ATOM 2561 N N . LEU A 1 322 ? 0.083 8.657 -23.668 1.00 88.81 322 LEU A N 1
ATOM 2562 C CA . LEU A 1 322 ? -1.202 8.093 -24.058 1.00 88.81 322 LEU A CA 1
ATOM 2563 C C . LEU A 1 322 ? -2.338 9.015 -23.622 1.00 88.81 322 LEU A C 1
ATOM 2565 O O . LEU A 1 322 ? -2.630 9.149 -22.437 1.00 88.81 322 LEU A O 1
ATOM 2569 N N . ALA A 1 323 ? -3.021 9.625 -24.588 1.00 90.12 323 ALA A N 1
ATOM 2570 C CA . ALA A 1 323 ? -4.251 10.359 -24.330 1.00 90.12 323 ALA A CA 1
ATOM 2571 C C . ALA A 1 323 ? -5.392 9.373 -24.052 1.00 90.12 323 ALA A C 1
ATOM 2573 O O . ALA A 1 323 ? -5.669 8.500 -24.879 1.00 90.12 323 ALA A O 1
ATOM 2574 N N . VAL A 1 324 ? -6.075 9.549 -22.921 1.00 92.44 324 VAL A N 1
ATOM 2575 C CA . VAL A 1 324 ? -7.157 8.667 -22.470 1.00 92.44 324 VAL A CA 1
ATOM 2576 C C . VAL A 1 324 ? -8.503 9.317 -22.752 1.00 92.44 324 VAL A C 1
ATOM 2578 O O . VAL A 1 324 ? -8.759 10.457 -22.351 1.00 92.44 324 VAL A O 1
ATOM 2581 N N . ARG A 1 325 ? -9.368 8.601 -23.468 1.00 90.06 325 ARG A N 1
ATOM 2582 C CA . ARG A 1 325 ? -10.705 9.061 -23.854 1.00 90.06 325 ARG A CA 1
ATOM 2583 C C . ARG A 1 325 ? -11.769 8.055 -23.471 1.00 90.06 325 ARG A C 1
ATOM 2585 O O . ARG A 1 325 ? -11.566 6.848 -23.601 1.00 90.06 325 ARG A O 1
ATOM 2592 N N . ASN A 1 326 ? -12.925 8.561 -23.073 1.00 87.06 326 ASN A N 1
ATOM 2593 C CA . ASN A 1 326 ? -14.109 7.744 -22.882 1.00 87.06 326 ASN A CA 1
ATOM 2594 C C . ASN A 1 326 ? -14.712 7.396 -24.253 1.00 87.06 326 ASN A C 1
ATOM 2596 O O . ASN A 1 326 ? -14.992 8.277 -25.059 1.00 87.06 326 ASN A O 1
ATOM 2600 N N . MET A 1 327 ? -14.918 6.118 -24.567 1.00 83.62 327 MET A N 1
ATOM 2601 C CA . MET A 1 327 ? -15.580 5.748 -25.825 1.00 83.62 327 MET A CA 1
ATOM 2602 C C . MET A 1 327 ? -17.089 5.994 -25.801 1.00 83.62 327 MET A C 1
ATOM 2604 O O . MET A 1 327 ? -17.691 6.121 -26.868 1.00 83.62 327 MET A O 1
ATOM 2608 N N . ASN A 1 328 ? -17.695 6.053 -24.614 1.00 79.38 328 ASN A N 1
ATOM 2609 C CA . ASN A 1 328 ? -19.117 6.356 -24.479 1.00 79.38 328 ASN A CA 1
ATOM 2610 C C . ASN A 1 328 ? -19.391 7.856 -24.704 1.00 79.38 328 ASN A C 1
ATOM 2612 O O . ASN A 1 328 ? -20.477 8.201 -25.164 1.00 79.38 328 ASN A O 1
ATOM 2616 N N . ASP A 1 329 ? -18.391 8.717 -24.470 1.00 78.62 329 ASP A N 1
ATOM 2617 C CA . ASP A 1 329 ? -18.389 10.138 -24.835 1.00 78.62 329 ASP A CA 1
ATOM 2618 C C . ASP A 1 329 ? -17.054 10.531 -25.489 1.00 78.62 329 ASP A C 1
ATOM 2620 O O . ASP A 1 329 ? -16.090 10.934 -24.841 1.00 78.62 329 ASP A O 1
ATOM 2624 N N . VAL A 1 330 ? -17.000 10.415 -26.817 1.00 63.94 330 VAL A N 1
ATOM 2625 C CA . VAL A 1 330 ? -15.768 10.561 -27.615 1.00 63.94 330 VAL A CA 1
ATOM 2626 C C . VAL A 1 330 ? -15.147 11.969 -27.525 1.00 63.94 330 VAL A C 1
ATOM 2628 O O . VAL A 1 330 ? -13.981 12.148 -27.890 1.00 63.94 330 VAL A O 1
ATOM 2631 N N . GLN A 1 331 ? -15.895 12.977 -27.057 1.00 69.88 331 GLN A N 1
ATOM 2632 C CA . GLN A 1 331 ? -15.382 14.340 -26.856 1.00 69.88 331 GLN A CA 1
ATOM 2633 C C . GLN A 1 331 ? -14.683 14.517 -25.496 1.00 69.88 331 GLN A C 1
ATOM 2635 O O . GLN A 1 331 ? -13.913 15.464 -25.326 1.00 69.88 331 GLN A O 1
ATOM 2640 N N . GLU A 1 332 ? -14.896 13.604 -24.547 1.00 78.88 332 GLU A N 1
ATOM 2641 C CA . GLU A 1 332 ? -14.332 13.656 -23.201 1.00 78.88 332 GLU A CA 1
ATOM 2642 C C . GLU A 1 332 ? -12.896 13.090 -23.184 1.00 78.88 332 GLU A C 1
ATOM 2644 O O . GLU A 1 332 ? -12.662 11.878 -23.259 1.00 78.88 332 GLU A O 1
ATOM 2649 N N . LYS A 1 333 ? -11.896 13.981 -23.089 1.00 84.69 333 LYS A N 1
ATOM 2650 C CA . LYS A 1 333 ? -10.517 13.602 -22.737 1.00 84.69 333 LYS A CA 1
ATOM 2651 C C . LYS A 1 333 ? -10.427 13.525 -21.213 1.00 84.69 333 LYS A C 1
ATOM 2653 O O . LYS A 1 333 ? -10.462 14.559 -20.557 1.00 84.69 333 LYS A O 1
ATOM 2658 N N . LEU A 1 334 ? -10.280 12.314 -20.682 1.00 84.44 334 LEU A N 1
ATOM 2659 C CA . LEU A 1 334 ? -10.194 12.064 -19.240 1.00 84.44 334 LEU A CA 1
ATOM 2660 C C . LEU A 1 334 ? -8.808 12.382 -18.678 1.00 84.44 334 LEU A C 1
ATOM 2662 O O . LEU A 1 334 ? -8.686 12.798 -17.533 1.00 84.44 334 LEU A O 1
ATOM 2666 N N . GLY A 1 335 ? -7.759 12.194 -19.480 1.00 87.50 335 GLY A N 1
ATOM 2667 C CA . GLY A 1 335 ? -6.397 12.403 -19.011 1.00 87.50 335 GLY A CA 1
ATOM 2668 C C . GLY A 1 335 ? -5.333 12.066 -20.042 1.00 87.50 335 GLY A C 1
ATOM 2669 O O . GLY A 1 335 ? -5.609 11.877 -21.234 1.00 87.50 335 GLY A O 1
ATOM 2670 N N . GLU A 1 336 ? -4.097 12.024 -19.567 1.00 89.06 336 GLU A N 1
ATOM 2671 C CA . GLU A 1 336 ? -2.914 11.654 -20.330 1.00 89.06 336 GLU A CA 1
ATOM 2672 C C . GLU A 1 336 ? -1.953 10.914 -19.398 1.00 89.06 336 GLU A C 1
ATOM 2674 O O . GLU A 1 336 ? -1.650 11.414 -18.319 1.00 89.06 336 GLU A O 1
ATOM 2679 N N . VAL A 1 337 ? -1.528 9.716 -19.794 1.00 89.88 337 VAL A N 1
ATOM 2680 C CA . VAL A 1 337 ? -0.676 8.822 -18.990 1.00 89.88 337 VAL A CA 1
ATOM 2681 C C . VAL A 1 337 ? 0.619 8.526 -19.757 1.00 89.88 337 VAL A C 1
ATOM 2683 O O . VAL A 1 337 ? 0.632 8.676 -20.982 1.00 89.88 337 VAL A O 1
ATOM 2686 N N . PRO A 1 338 ? 1.729 8.143 -19.107 1.00 85.56 338 PRO A N 1
ATOM 2687 C CA . PRO A 1 338 ? 2.956 7.793 -19.824 1.00 85.56 338 PRO A CA 1
ATOM 2688 C C . PRO A 1 338 ? 2.782 6.522 -20.675 1.00 85.56 338 PRO A C 1
ATOM 2690 O O . PRO A 1 338 ? 1.844 5.747 -20.486 1.00 85.56 338 PRO A O 1
ATOM 2693 N N . THR A 1 339 ? 3.685 6.289 -21.629 1.00 81.25 339 THR A N 1
ATOM 2694 C CA . THR A 1 339 ? 3.729 5.041 -22.419 1.00 81.25 339 THR A CA 1
ATOM 2695 C C . THR A 1 339 ? 4.272 3.851 -21.633 1.00 81.25 339 THR A C 1
ATOM 2697 O O . THR A 1 339 ? 4.085 2.717 -22.055 1.00 81.25 339 THR A O 1
ATOM 2700 N N . SER A 1 340 ? 4.888 4.080 -20.478 1.00 84.81 340 SER A N 1
ATOM 2701 C CA . SER A 1 340 ? 5.296 3.051 -19.522 1.00 84.81 340 SER A CA 1
ATOM 2702 C C . SER A 1 340 ? 5.124 3.568 -18.101 1.00 84.81 340 SER A C 1
ATOM 2704 O O . SER A 1 340 ? 5.377 4.747 -17.848 1.00 84.81 340 SER A O 1
ATOM 2706 N N . GLY A 1 341 ? 4.758 2.700 -17.170 1.00 86.88 341 GLY A N 1
ATOM 2707 C CA . GLY A 1 341 ? 4.545 3.082 -15.779 1.00 86.88 341 GLY A CA 1
ATOM 2708 C C . GLY A 1 341 ? 3.955 1.937 -14.975 1.00 86.88 341 GLY A C 1
ATOM 2709 O O . GLY A 1 341 ? 4.096 0.772 -15.343 1.00 86.88 341 GLY A O 1
ATOM 2710 N N . THR A 1 342 ? 3.283 2.269 -13.884 1.00 91.50 342 THR A N 1
ATOM 2711 C CA . THR A 1 342 ? 2.563 1.303 -13.055 1.00 91.50 342 THR A CA 1
ATOM 2712 C C . THR A 1 342 ? 1.146 1.065 -13.573 1.00 91.50 342 THR A C 1
ATOM 2714 O O . THR A 1 342 ? 0.576 1.875 -14.307 1.00 91.50 342 THR A O 1
ATOM 2717 N N . MET A 1 343 ? 0.520 -0.032 -13.158 1.00 92.06 343 MET A N 1
ATOM 2718 C CA . MET A 1 343 ? -0.891 -0.280 -13.440 1.00 92.06 343 MET A CA 1
ATOM 2719 C C . MET A 1 343 ? -1.801 0.795 -12.835 1.00 92.06 343 MET A C 1
ATOM 2721 O O . MET A 1 343 ? -2.851 1.076 -13.410 1.00 92.06 343 MET A O 1
ATOM 2725 N N . ALA A 1 344 ? -1.395 1.428 -11.729 1.00 89.56 344 ALA A N 1
ATOM 2726 C CA . ALA A 1 344 ? -2.088 2.593 -11.185 1.00 89.56 344 ALA A CA 1
ATOM 2727 C C . ALA A 1 344 ? -2.068 3.769 -12.179 1.00 89.56 344 ALA A C 1
ATOM 2729 O O . ALA A 1 344 ? -3.126 4.326 -12.473 1.00 89.56 344 ALA A O 1
ATOM 2730 N N . ASP A 1 345 ? -0.912 4.080 -12.782 1.00 89.69 345 ASP A N 1
ATOM 2731 C CA . ASP A 1 345 ? -0.803 5.121 -13.818 1.00 89.69 345 ASP A CA 1
ATOM 2732 C C . ASP A 1 345 ? -1.695 4.803 -15.022 1.00 89.69 345 ASP A C 1
ATOM 2734 O O . ASP A 1 345 ? -2.449 5.658 -15.494 1.00 89.69 345 ASP A O 1
ATOM 2738 N N . LEU A 1 346 ? -1.652 3.551 -15.499 1.00 91.44 346 LEU A N 1
ATOM 2739 C CA . LEU A 1 346 ? -2.462 3.110 -16.633 1.00 91.44 346 LEU A CA 1
ATOM 2740 C C . LEU A 1 346 ? -3.956 3.299 -16.360 1.00 91.44 346 LEU A C 1
ATOM 2742 O O . LEU A 1 346 ? -4.703 3.678 -17.258 1.00 91.44 346 LEU A O 1
ATOM 2746 N N . LEU A 1 347 ? -4.395 3.057 -15.129 1.00 90.31 347 LEU A N 1
ATOM 2747 C CA . LEU A 1 347 ? -5.794 3.115 -14.719 1.00 90.31 347 LEU A CA 1
ATOM 2748 C C . LEU A 1 347 ? -6.228 4.494 -14.180 1.00 90.31 347 LEU A C 1
ATOM 2750 O O . LEU A 1 347 ? -7.265 4.578 -13.525 1.00 90.31 347 LEU A O 1
ATOM 2754 N N . LEU A 1 348 ? -5.502 5.569 -14.523 1.00 87.56 348 LEU A N 1
ATOM 2755 C CA . LEU A 1 348 ? -5.801 6.968 -14.159 1.00 87.56 348 LEU A CA 1
ATOM 2756 C C . LEU A 1 348 ? -5.657 7.295 -12.658 1.00 87.56 348 LEU A C 1
ATOM 2758 O O . LEU A 1 348 ? -6.219 8.284 -12.187 1.00 87.56 348 LEU A O 1
ATOM 2762 N N . GLY A 1 349 ? -4.877 6.501 -11.923 1.00 83.75 349 GLY A N 1
ATOM 2763 C CA . GLY A 1 349 ? -4.546 6.719 -10.516 1.00 83.75 349 GLY A CA 1
ATOM 2764 C C . GLY A 1 349 ? -5.563 6.155 -9.518 1.00 83.75 349 GLY A C 1
ATOM 2765 O O . GLY A 1 349 ? -6.710 5.846 -9.851 1.00 83.75 349 GLY A O 1
ATOM 2766 N N . ASP A 1 350 ? -5.128 6.045 -8.261 1.00 74.00 350 ASP A N 1
ATOM 2767 C CA . ASP A 1 350 ? -5.881 5.386 -7.186 1.00 74.00 350 ASP A CA 1
ATOM 2768 C C . ASP A 1 350 ? -7.227 6.054 -6.898 1.00 74.00 350 ASP A C 1
ATOM 2770 O O . ASP A 1 350 ? -8.200 5.364 -6.612 1.00 74.00 350 ASP A O 1
ATOM 2774 N N . GLU A 1 351 ? -7.318 7.379 -7.028 1.00 73.12 351 GLU A N 1
ATOM 2775 C CA . GLU A 1 351 ? -8.563 8.121 -6.813 1.00 73.12 351 GLU A CA 1
ATOM 2776 C C . GLU A 1 351 ? -9.619 7.775 -7.874 1.00 73.12 351 GLU A C 1
ATOM 2778 O O . GLU A 1 351 ? -10.789 7.555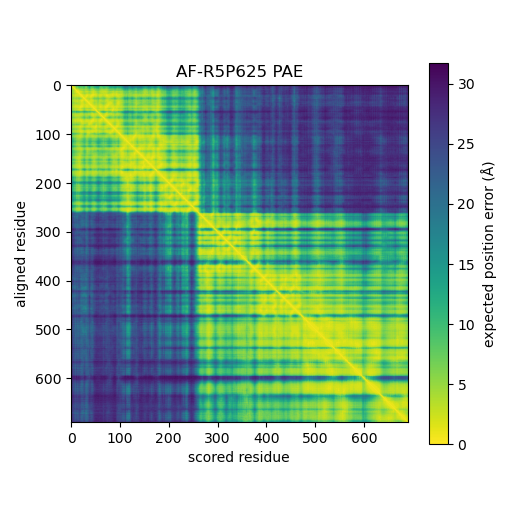 -7.550 1.00 73.12 351 GLU A O 1
ATOM 2783 N N . TYR A 1 352 ? -9.228 7.676 -9.149 1.00 77.31 352 TYR A N 1
ATOM 2784 C CA . TYR A 1 352 ? -10.155 7.299 -10.217 1.00 77.31 352 TYR A CA 1
ATOM 2785 C C . TYR A 1 352 ? -10.653 5.864 -10.020 1.00 77.31 352 TYR A C 1
ATOM 2787 O O . TYR A 1 352 ? -11.859 5.606 -10.057 1.00 77.31 352 TYR A O 1
ATOM 2795 N N . ILE A 1 353 ? -9.734 4.930 -9.765 1.00 75.44 353 ILE A N 1
ATOM 2796 C CA . ILE A 1 353 ? -10.064 3.515 -9.568 1.00 75.44 353 ILE A CA 1
ATOM 2797 C C . ILE A 1 353 ? -10.877 3.329 -8.290 1.00 75.44 353 ILE A C 1
ATOM 2799 O O . ILE A 1 353 ? -11.857 2.590 -8.316 1.00 75.44 353 ILE A O 1
ATOM 2803 N N . GLY A 1 354 ? -10.514 4.019 -7.207 1.00 69.56 354 GLY A N 1
ATOM 2804 C CA . GLY A 1 354 ? -11.238 4.052 -5.941 1.00 69.56 354 GLY A CA 1
ATOM 2805 C C . GLY A 1 354 ? -12.680 4.497 -6.148 1.00 69.56 354 GLY A C 1
ATOM 2806 O O . GLY A 1 354 ? -13.596 3.750 -5.823 1.00 69.56 354 GLY A O 1
ATOM 2807 N N . ASN A 1 355 ? -12.900 5.616 -6.840 1.00 70.94 355 ASN A N 1
ATOM 2808 C CA . ASN A 1 355 ? -14.241 6.089 -7.193 1.00 70.94 355 ASN A CA 1
ATOM 2809 C C . ASN A 1 355 ? -15.039 5.079 -8.040 1.00 70.94 355 ASN A C 1
ATOM 2811 O O . ASN A 1 355 ? -16.251 4.929 -7.866 1.00 70.94 355 ASN A O 1
ATOM 2815 N N . VAL A 1 356 ? -14.393 4.385 -8.984 1.00 70.94 356 VAL A N 1
ATOM 2816 C CA . VAL A 1 356 ? -15.048 3.332 -9.781 1.00 70.94 356 VAL A CA 1
ATOM 2817 C C . VAL A 1 356 ? -15.368 2.112 -8.912 1.00 70.94 356 VAL A C 1
ATOM 2819 O O . VAL A 1 356 ? -16.456 1.550 -9.027 1.00 70.94 356 VAL A O 1
ATOM 2822 N N . LEU A 1 357 ? -14.451 1.716 -8.030 1.00 67.62 357 LEU A N 1
ATOM 2823 C CA . LEU A 1 357 ? -14.596 0.613 -7.085 1.00 67.62 357 LEU A CA 1
ATOM 2824 C C . LEU A 1 357 ? -15.740 0.890 -6.097 1.00 67.62 357 LEU A C 1
ATOM 2826 O O . LEU A 1 357 ? -16.664 0.080 -6.015 1.00 67.62 357 LEU A O 1
ATOM 2830 N N . GLU A 1 358 ? -15.749 2.035 -5.418 1.00 63.81 358 GLU A N 1
ATOM 2831 C CA . GLU A 1 358 ? -16.772 2.425 -4.433 1.00 63.81 358 GLU A CA 1
ATOM 2832 C C . GLU A 1 358 ? -18.193 2.400 -5.008 1.00 63.81 358 GLU A C 1
ATOM 2834 O O . GLU A 1 358 ? -19.127 1.929 -4.356 1.00 63.81 358 GLU A O 1
ATOM 2839 N N . LYS A 1 359 ? -18.363 2.808 -6.270 1.00 61.03 359 LYS A N 1
ATOM 2840 C CA . LYS A 1 359 ? -19.662 2.757 -6.963 1.00 61.03 359 LYS A CA 1
ATOM 2841 C C . LYS A 1 359 ? -20.161 1.332 -7.211 1.00 61.03 359 LYS A C 1
ATOM 2843 O O . LYS A 1 359 ? -21.359 1.115 -7.376 1.00 61.03 359 LYS A O 1
ATOM 2848 N N . THR A 1 360 ? -19.269 0.339 -7.249 1.00 55.03 360 THR A N 1
ATOM 2849 C CA . THR A 1 360 ? -19.628 -1.048 -7.594 1.00 55.03 360 THR A CA 1
ATOM 2850 C C . THR A 1 360 ? -20.048 -1.917 -6.407 1.00 55.03 360 THR A C 1
ATOM 2852 O O . THR A 1 360 ? -20.615 -2.990 -6.636 1.00 55.03 360 THR A O 1
ATOM 2855 N N . ALA A 1 361 ? -19.822 -1.500 -5.154 1.00 51.88 361 ALA A N 1
ATOM 2856 C CA . ALA A 1 361 ? -20.236 -2.281 -3.987 1.00 51.88 361 ALA A CA 1
ATOM 2857 C C . ALA A 1 361 ? -20.458 -1.435 -2.723 1.00 51.88 361 ALA A C 1
ATOM 2859 O O . ALA A 1 361 ? -19.774 -0.459 -2.464 1.00 51.88 361 ALA A O 1
ATOM 2860 N N . GLY A 1 362 ? -21.391 -1.873 -1.877 1.00 49.22 362 GLY A N 1
ATOM 2861 C CA . GLY A 1 362 ? -21.693 -1.266 -0.573 1.00 49.22 362 GLY A CA 1
ATOM 2862 C C . GLY A 1 362 ? -20.700 -1.519 0.541 1.00 49.22 362 GLY A C 1
ATOM 2863 O O . GLY A 1 362 ? -20.845 -0.977 1.630 1.00 49.22 362 GLY A O 1
ATOM 2864 N N . ASN A 1 363 ? -19.746 -2.405 0.286 1.00 56.62 363 ASN A N 1
ATOM 2865 C CA . ASN A 1 363 ? -18.761 -2.857 1.243 1.00 56.62 363 ASN A CA 1
ATOM 2866 C C . ASN A 1 363 ? -17.414 -2.884 0.523 1.00 56.62 363 ASN A C 1
ATOM 2868 O O . ASN A 1 363 ? -17.232 -3.685 -0.398 1.00 56.62 363 ASN A O 1
ATOM 2872 N N . TRP A 1 364 ? -16.495 -2.040 0.989 1.00 57.09 364 TRP A N 1
ATOM 2873 C CA . TRP A 1 364 ? -15.142 -1.883 0.459 1.00 57.09 364 TRP A CA 1
ATOM 2874 C C . TRP A 1 364 ? -14.367 -3.214 0.389 1.00 57.09 364 TRP A C 1
ATOM 2876 O O . TRP A 1 364 ? -13.676 -3.492 -0.588 1.00 57.09 364 TRP A O 1
ATOM 2886 N N . ASN A 1 365 ? -14.580 -4.114 1.353 1.00 55.97 365 ASN A N 1
ATOM 2887 C CA . ASN A 1 365 ? -13.956 -5.445 1.460 1.00 55.97 365 ASN A CA 1
ATOM 2888 C C . ASN A 1 365 ? -14.614 -6.509 0.556 1.00 55.97 365 ASN A C 1
ATOM 2890 O O . ASN A 1 365 ? -14.123 -7.640 0.405 1.00 55.97 365 ASN A O 1
ATOM 2894 N N . LYS A 1 366 ? -15.762 -6.184 -0.055 1.00 56.50 366 LYS A N 1
ATOM 2895 C CA . LYS A 1 366 ? -16.447 -7.017 -1.055 1.00 56.50 366 LYS A CA 1
ATOM 2896 C C . LYS A 1 366 ? -16.340 -6.448 -2.472 1.00 56.50 366 LYS A C 1
ATOM 2898 O O . LYS A 1 366 ? -16.757 -7.148 -3.401 1.00 56.50 366 LYS A O 1
ATOM 2903 N N . THR A 1 367 ? -15.750 -5.268 -2.639 1.00 66.31 367 THR A N 1
ATOM 2904 C CA . THR A 1 367 ? -15.597 -4.603 -3.927 1.00 66.31 367 THR A CA 1
ATOM 2905 C C . THR A 1 367 ? -14.747 -5.417 -4.892 1.00 66.31 367 THR A C 1
ATOM 2907 O O . THR A 1 367 ? -13.702 -5.968 -4.535 1.00 66.31 367 THR A O 1
ATOM 2910 N N . ARG A 1 368 ? -15.228 -5.512 -6.131 1.00 71.50 368 ARG A N 1
ATOM 2911 C CA . ARG A 1 368 ? -14.508 -6.129 -7.240 1.00 71.50 368 ARG A CA 1
ATOM 2912 C C . ARG A 1 368 ? -14.742 -5.330 -8.509 1.00 71.50 368 ARG A C 1
ATOM 2914 O O . ARG A 1 368 ? -15.884 -4.982 -8.814 1.00 71.50 368 ARG A O 1
ATOM 2921 N N . LEU A 1 369 ? -13.686 -5.128 -9.274 1.00 81.00 369 LEU A N 1
ATOM 2922 C CA . LEU A 1 369 ? -13.741 -4.495 -10.578 1.00 81.00 369 LEU A CA 1
ATOM 2923 C C . LEU A 1 369 ? -13.119 -5.432 -11.600 1.00 81.00 369 LEU A C 1
ATOM 2925 O O . LEU A 1 369 ? -11.943 -5.778 -11.515 1.00 81.00 369 LEU A O 1
ATOM 2929 N N . ASN A 1 370 ? -13.932 -5.866 -12.554 1.00 87.44 370 ASN A N 1
ATOM 2930 C CA . ASN A 1 370 ? -13.453 -6.659 -13.668 1.00 87.44 370 ASN A CA 1
ATOM 2931 C C . ASN A 1 370 ? -13.036 -5.712 -14.789 1.00 87.44 370 ASN A C 1
ATOM 2933 O O . ASN A 1 370 ? -13.848 -4.929 -15.294 1.00 87.44 370 ASN A O 1
ATOM 2937 N N . ILE A 1 371 ? -11.769 -5.806 -15.169 1.00 91.44 371 ILE A N 1
ATOM 2938 C CA . ILE A 1 371 ? -11.181 -5.010 -16.234 1.00 91.44 371 ILE A CA 1
ATOM 2939 C C . ILE A 1 371 ? -10.705 -5.944 -17.337 1.00 91.44 371 ILE A C 1
ATOM 2941 O O . ILE A 1 371 ? -10.098 -6.979 -17.074 1.00 91.44 371 ILE A O 1
ATOM 2945 N N . MET A 1 372 ? -10.954 -5.570 -18.586 1.00 92.25 372 MET A N 1
ATOM 2946 C CA . MET A 1 372 ? -10.356 -6.223 -19.739 1.00 92.25 372 MET A CA 1
ATOM 2947 C C . MET A 1 372 ? -9.470 -5.236 -20.478 1.00 92.25 372 MET A C 1
ATOM 2949 O O . MET A 1 372 ? -9.961 -4.286 -21.089 1.00 92.25 372 MET A O 1
ATOM 2953 N N . ILE A 1 373 ? -8.169 -5.503 -20.468 1.00 93.69 373 ILE A N 1
ATOM 2954 C CA . ILE A 1 373 ? -7.225 -4.796 -21.321 1.00 93.69 373 ILE A CA 1
ATOM 2955 C C . ILE A 1 373 ? -7.179 -5.509 -22.668 1.00 93.69 373 ILE A C 1
ATOM 2957 O O . ILE A 1 373 ? -7.047 -6.734 -22.753 1.00 93.69 373 ILE A O 1
ATOM 2961 N N . LYS A 1 374 ? -7.343 -4.726 -23.728 1.00 90.69 374 LYS A N 1
ATOM 2962 C CA . LYS A 1 374 ? -7.415 -5.174 -25.109 1.00 90.69 374 LYS A CA 1
ATOM 2963 C C . LYS A 1 374 ? -6.398 -4.411 -25.942 1.00 90.69 374 LYS A C 1
ATOM 2965 O O . LYS A 1 374 ? -6.533 -3.209 -26.175 1.00 90.69 374 LYS A O 1
ATOM 2970 N N . HIS A 1 375 ? -5.456 -5.166 -26.486 1.00 87.94 375 HIS A N 1
ATOM 2971 C CA . HIS A 1 375 ? -4.498 -4.708 -27.479 1.00 87.94 375 HIS A CA 1
ATOM 2972 C C . HIS A 1 375 ? -4.532 -5.675 -28.665 1.00 87.94 375 HIS A C 1
ATOM 2974 O O . HIS A 1 375 ? -4.477 -6.878 -28.455 1.00 87.94 375 HIS A O 1
ATOM 2980 N N . LYS A 1 376 ? -4.757 -5.188 -29.895 1.00 83.12 376 LYS A N 1
ATOM 2981 C CA . LYS A 1 376 ? -4.921 -6.028 -31.108 1.00 83.12 376 LYS A CA 1
ATOM 2982 C C . LYS A 1 376 ? -5.781 -7.287 -30.868 1.00 83.12 376 LYS A C 1
ATOM 2984 O O . LYS A 1 376 ? -6.986 -7.148 -30.618 1.00 83.12 376 LYS A O 1
ATOM 2989 N N . ASP A 1 377 ? -5.191 -8.483 -30.862 1.00 77.50 377 ASP A N 1
ATOM 2990 C CA . ASP A 1 377 ? -5.852 -9.770 -30.587 1.00 77.50 377 ASP A CA 1
ATOM 2991 C C . ASP A 1 377 ? -5.645 -10.292 -29.152 1.00 77.50 377 ASP A C 1
ATOM 2993 O O . ASP A 1 377 ? -6.390 -11.164 -28.706 1.00 77.50 377 ASP A O 1
ATOM 2997 N N . GLU A 1 378 ? -4.756 -9.669 -28.381 1.00 80.94 378 GLU A N 1
ATOM 2998 C CA . GLU A 1 378 ? -4.381 -10.057 -27.018 1.00 80.94 378 GLU A CA 1
ATOM 2999 C C . GLU A 1 378 ? -5.327 -9.481 -25.960 1.00 80.94 378 GLU A C 1
ATOM 3001 O O . GLU A 1 378 ? -5.818 -8.344 -26.060 1.00 80.94 378 GLU A O 1
ATOM 3006 N N . ARG A 1 379 ? -5.637 -10.283 -24.937 1.00 87.44 379 ARG A N 1
ATOM 3007 C CA . ARG A 1 379 ? -6.612 -9.922 -23.898 1.00 87.44 379 ARG A CA 1
ATOM 3008 C C . ARG A 1 379 ? -6.106 -10.306 -22.512 1.00 87.44 379 ARG A C 1
ATOM 3010 O O . ARG A 1 379 ? -5.884 -11.484 -22.243 1.00 87.44 379 ARG A O 1
ATOM 3017 N N . TRP A 1 380 ? -6.082 -9.336 -21.606 1.00 92.06 380 TRP A N 1
ATOM 3018 C CA . TRP A 1 380 ? -5.849 -9.554 -20.178 1.00 92.06 380 TRP A CA 1
ATOM 3019 C C . TRP A 1 380 ? -7.143 -9.260 -19.433 1.00 92.06 380 TRP A C 1
ATOM 3021 O O . TRP A 1 380 ? -7.629 -8.128 -19.448 1.00 92.06 380 TRP A O 1
ATOM 3031 N N . ARG A 1 381 ? -7.737 -10.288 -18.827 1.00 91.81 381 ARG A N 1
ATOM 3032 C CA . ARG A 1 381 ? -8.910 -10.156 -17.960 1.00 91.81 381 ARG A CA 1
ATOM 3033 C C . ARG A 1 381 ? -8.439 -10.136 -16.517 1.00 91.81 381 ARG A C 1
ATOM 3035 O O . ARG A 1 381 ? -7.911 -11.122 -16.013 1.00 91.81 381 ARG A O 1
ATOM 3042 N N . ILE A 1 382 ? -8.644 -9.003 -15.873 1.00 91.75 382 ILE A N 1
ATOM 3043 C CA . ILE A 1 382 ? -8.114 -8.698 -14.558 1.00 91.75 382 ILE A CA 1
ATOM 3044 C C . ILE A 1 382 ? -9.280 -8.570 -13.591 1.00 91.75 382 ILE A C 1
ATOM 3046 O O . ILE A 1 382 ? -10.164 -7.729 -13.764 1.00 91.75 382 ILE A O 1
ATOM 3050 N N . HIS A 1 383 ? -9.262 -9.394 -12.552 1.00 89.38 383 HIS A N 1
ATOM 3051 C CA . HIS A 1 383 ? -10.119 -9.226 -11.389 1.00 89.38 383 HIS A CA 1
ATOM 3052 C C . HIS A 1 383 ? -9.385 -8.356 -10.368 1.00 89.38 383 HIS A C 1
ATOM 3054 O O . HIS A 1 383 ? -8.510 -8.843 -9.656 1.00 89.38 383 HIS A O 1
ATOM 3060 N N . LEU A 1 384 ? -9.726 -7.070 -10.297 1.00 87.94 384 LEU A N 1
ATOM 3061 C CA . LEU A 1 384 ? -9.264 -6.197 -9.221 1.00 87.94 384 LEU A CA 1
ATOM 3062 C C . LEU A 1 384 ? -10.162 -6.383 -8.004 1.00 87.94 384 LEU A C 1
ATOM 3064 O O . LEU A 1 384 ? -11.388 -6.322 -8.121 1.00 87.94 384 LEU A O 1
ATOM 3068 N N . ALA A 1 385 ? -9.571 -6.594 -6.835 1.00 83.75 385 ALA A N 1
ATOM 3069 C CA . ALA A 1 385 ? -10.317 -6.682 -5.586 1.00 83.75 385 ALA A CA 1
ATOM 3070 C C . ALA A 1 385 ? -9.518 -6.094 -4.425 1.00 83.75 385 ALA A C 1
ATOM 3072 O O . ALA A 1 385 ? -8.292 -6.211 -4.377 1.00 83.75 385 ALA A O 1
ATOM 3073 N N . ASN A 1 386 ? -10.236 -5.521 -3.460 1.00 79.25 386 ASN A N 1
ATOM 3074 C CA . ASN A 1 386 ? -9.668 -5.253 -2.150 1.00 79.25 386 ASN A CA 1
ATOM 3075 C C . ASN A 1 386 ? -9.635 -6.579 -1.371 1.00 79.25 386 ASN A C 1
ATOM 3077 O O . ASN A 1 386 ? -10.689 -7.177 -1.125 1.00 79.25 386 ASN A O 1
ATOM 3081 N N . TYR A 1 387 ? -8.434 -7.085 -1.079 1.00 87.00 387 TYR A N 1
ATOM 3082 C CA . TYR A 1 387 ? -8.200 -8.435 -0.562 1.00 87.00 387 TYR A CA 1
ATOM 3083 C C . TYR A 1 387 ? -8.790 -9.539 -1.457 1.00 87.00 387 TYR A C 1
ATOM 3085 O O . TYR A 1 387 ? -9.890 -10.037 -1.196 1.00 87.00 387 TYR A O 1
ATOM 3093 N N . PRO A 1 388 ? -8.094 -9.968 -2.522 1.00 89.44 388 PRO A N 1
ATOM 3094 C CA . PRO A 1 388 ? -8.575 -11.028 -3.410 1.00 89.44 388 PRO A CA 1
ATOM 3095 C C . PRO A 1 388 ? -8.623 -12.426 -2.780 1.00 89.44 388 PRO A C 1
ATOM 3097 O O . PRO A 1 388 ? -9.371 -13.287 -3.259 1.00 89.44 388 PRO A O 1
ATOM 3100 N N . TYR A 1 389 ? -7.862 -12.655 -1.711 1.00 92.75 389 TYR A N 1
ATOM 3101 C CA . TYR A 1 389 ? -7.679 -13.978 -1.124 1.00 92.75 389 TYR A CA 1
ATOM 3102 C C . TYR A 1 389 ? -8.331 -14.115 0.259 1.00 92.75 389 TYR A C 1
ATOM 3104 O O . TYR A 1 389 ? -8.505 -13.134 0.995 1.00 92.75 389 TYR A O 1
ATOM 3112 N N . ARG A 1 390 ? -8.755 -15.334 0.604 1.00 92.81 390 ARG A N 1
ATOM 3113 C CA . ARG A 1 390 ? -9.374 -15.692 1.892 1.00 92.81 390 ARG A CA 1
ATOM 3114 C C . ARG A 1 390 ? -8.685 -16.905 2.499 1.00 92.81 390 ARG A C 1
ATOM 3116 O O . ARG A 1 390 ? -8.179 -17.745 1.770 1.00 92.81 390 ARG A O 1
ATOM 3123 N N . LEU A 1 391 ? -8.708 -16.988 3.823 1.00 95.38 391 LEU A N 1
ATOM 3124 C CA . LEU A 1 391 ? -8.167 -18.116 4.572 1.00 95.38 391 LEU A CA 1
ATOM 3125 C C . LEU A 1 391 ? -9.287 -19.080 4.969 1.00 95.38 391 LEU A C 1
ATOM 3127 O O . LEU A 1 391 ? -10.290 -18.677 5.576 1.00 95.38 391 LEU A O 1
ATOM 3131 N N . GLU A 1 392 ? -9.072 -20.351 4.659 1.00 95.19 392 GLU A N 1
ATOM 3132 C CA . GLU A 1 392 ? -9.836 -21.487 5.169 1.00 95.19 392 GLU A CA 1
ATOM 3133 C C . GLU A 1 392 ? -8.941 -22.277 6.123 1.00 95.19 392 GLU A C 1
ATOM 3135 O O . GLU A 1 392 ? -7.759 -22.457 5.845 1.00 95.19 392 GLU A O 1
ATOM 3140 N N . PHE A 1 393 ? -9.493 -22.684 7.266 1.00 94.44 393 PHE A N 1
ATOM 3141 C CA . PHE A 1 393 ? -8.776 -23.415 8.306 1.00 94.44 393 PHE A CA 1
ATOM 3142 C C . PHE A 1 393 ? -9.425 -24.781 8.486 1.00 94.44 393 PHE A C 1
ATOM 3144 O O . PHE A 1 393 ? -10.626 -24.851 8.761 1.00 94.44 393 PHE A O 1
ATOM 3151 N N . GLU A 1 394 ? -8.642 -25.841 8.326 1.00 92.75 394 GLU A N 1
ATOM 3152 C CA . GLU A 1 394 ? -9.084 -27.226 8.471 1.00 92.75 394 GLU A CA 1
ATOM 3153 C C . GLU A 1 394 ? -7.932 -28.055 9.050 1.00 92.75 394 GLU A C 1
ATOM 3155 O O . GLU A 1 394 ? -6.790 -27.920 8.620 1.00 92.75 394 GLU A O 1
ATOM 3160 N N . ASP A 1 395 ? -8.224 -28.875 10.062 1.00 87.75 395 ASP A N 1
ATOM 3161 C CA . ASP A 1 395 ? -7.277 -29.819 10.676 1.00 87.75 395 ASP A CA 1
ATOM 3162 C C . ASP A 1 395 ? -5.910 -29.233 11.098 1.00 87.75 395 ASP A C 1
ATOM 3164 O O . ASP A 1 395 ? -4.894 -29.926 11.096 1.00 87.75 395 ASP A O 1
ATOM 3168 N N . GLY A 1 396 ? -5.875 -27.966 11.527 1.00 88.50 396 GLY A N 1
ATOM 3169 C CA . GLY A 1 396 ? -4.639 -27.306 11.972 1.00 88.50 396 GLY A CA 1
ATOM 3170 C C . GLY A 1 396 ? -3.839 -26.631 10.855 1.00 88.50 396 GLY A C 1
ATOM 3171 O O . GLY A 1 396 ? -2.772 -26.085 11.128 1.00 88.50 396 GLY A O 1
ATOM 3172 N N . GLU A 1 397 ? -4.358 -26.626 9.628 1.00 94.19 397 GLU A N 1
ATOM 3173 C CA . GLU A 1 397 ? -3.705 -26.060 8.450 1.00 94.19 397 GLU A CA 1
ATOM 3174 C C . GLU A 1 397 ? -4.564 -24.953 7.826 1.00 94.19 397 GLU A C 1
ATOM 3176 O O . GLU A 1 397 ? -5.797 -25.026 7.798 1.00 94.19 397 GLU A O 1
ATOM 3181 N N . TRP A 1 398 ? -3.911 -23.930 7.274 1.00 96.56 398 TRP A N 1
ATOM 3182 C CA . TRP A 1 398 ? -4.566 -22.867 6.519 1.00 96.56 398 TRP A CA 1
ATOM 3183 C C . TRP A 1 398 ? -4.340 -23.021 5.023 1.00 96.56 398 TRP A C 1
ATOM 3185 O O . TRP A 1 398 ? -3.212 -23.172 4.552 1.00 96.56 398 TRP A O 1
ATOM 3195 N N . THR A 1 399 ? -5.422 -22.903 4.263 1.00 96.31 399 THR A N 1
ATOM 3196 C CA . THR A 1 399 ? -5.387 -22.822 2.803 1.00 96.31 399 THR A CA 1
ATOM 3197 C C . THR A 1 399 ? -5.798 -21.423 2.367 1.00 96.31 399 THR A C 1
ATOM 3199 O O . THR A 1 399 ? -6.823 -20.892 2.805 1.00 96.31 399 THR A O 1
ATOM 3202 N N . VAL A 1 400 ? -5.001 -20.817 1.488 1.00 96.44 400 VAL A N 1
ATOM 3203 C CA . VAL A 1 400 ? -5.343 -19.537 0.865 1.00 96.44 400 VAL A CA 1
ATOM 3204 C C . VAL A 1 400 ? -6.186 -19.807 -0.377 1.00 96.44 400 VAL A C 1
ATOM 3206 O O . VAL A 1 400 ? -5.751 -20.491 -1.297 1.00 96.44 400 VAL A O 1
ATOM 3209 N N . MET A 1 401 ? -7.387 -19.243 -0.420 1.00 94.31 401 MET A N 1
ATOM 3210 C CA . MET A 1 401 ? -8.361 -19.437 -1.490 1.00 94.31 401 MET A CA 1
ATOM 3211 C C . MET A 1 401 ? -8.578 -18.149 -2.281 1.00 94.31 401 MET A C 1
ATOM 3213 O O . MET A 1 401 ? -8.828 -17.079 -1.715 1.00 94.31 401 MET A O 1
ATOM 3217 N N . SER A 1 402 ? -8.560 -18.252 -3.611 1.00 90.88 402 SER A N 1
ATOM 3218 C CA . SER A 1 402 ? -8.986 -17.169 -4.499 1.00 90.88 402 SER A CA 1
ATOM 3219 C C . SER A 1 402 ? -10.487 -16.954 -4.409 1.00 90.88 402 SER A C 1
ATOM 3221 O O . SER A 1 402 ? -11.276 -17.843 -4.726 1.00 90.88 402 SER A O 1
ATOM 3223 N N . LYS A 1 403 ? -10.909 -15.737 -4.054 1.00 85.50 403 LYS A N 1
ATOM 3224 C CA . LYS A 1 403 ? -12.329 -15.368 -4.044 1.00 85.50 403 LYS A CA 1
ATOM 3225 C C . LYS A 1 403 ? -12.933 -15.376 -5.451 1.00 85.50 403 LYS A C 1
ATOM 3227 O O . LYS A 1 403 ? -14.108 -15.709 -5.610 1.00 85.50 403 LYS A O 1
ATOM 3232 N N . ALA A 1 404 ? -12.149 -14.990 -6.459 1.00 83.44 404 ALA A N 1
ATOM 3233 C CA . ALA A 1 404 ? -12.600 -14.908 -7.846 1.00 83.44 404 ALA A CA 1
ATOM 3234 C C . ALA A 1 404 ? -12.764 -16.301 -8.469 1.00 83.44 404 ALA A C 1
ATOM 3236 O O . ALA A 1 404 ? -13.807 -16.591 -9.059 1.00 83.44 404 ALA A O 1
ATOM 3237 N N . PHE A 1 405 ? -11.765 -17.169 -8.293 1.00 85.69 405 PHE A N 1
ATOM 3238 C CA . PHE A 1 405 ? -11.717 -18.480 -8.947 1.00 85.69 405 PHE A CA 1
ATOM 3239 C C . PHE A 1 405 ? -12.232 -19.626 -8.078 1.00 85.69 405 PHE A C 1
ATOM 3241 O O . PHE A 1 405 ? -12.573 -20.680 -8.609 1.00 85.69 405 PHE A O 1
ATOM 3248 N N . LYS A 1 406 ? -12.345 -19.416 -6.760 1.00 88.38 406 LYS A N 1
ATOM 3249 C CA . LYS A 1 406 ? -12.691 -20.444 -5.765 1.00 88.38 406 LYS A CA 1
ATOM 3250 C C . LYS A 1 406 ? -11.735 -21.638 -5.793 1.00 88.38 406 LYS A C 1
ATOM 3252 O O . LYS A 1 406 ? -12.152 -22.780 -5.629 1.00 88.38 406 LYS A O 1
ATOM 3257 N N . THR A 1 407 ? -10.457 -21.361 -6.021 1.00 90.88 407 THR A N 1
ATOM 3258 C CA . THR A 1 407 ? -9.381 -22.354 -6.077 1.00 90.88 407 THR A CA 1
ATOM 3259 C C . THR A 1 407 ? -8.290 -22.018 -5.062 1.00 90.88 407 THR A C 1
ATOM 3261 O O . THR A 1 407 ? -8.109 -20.831 -4.762 1.00 90.88 407 THR A O 1
ATOM 3264 N N . PRO A 1 408 ? -7.545 -23.022 -4.567 1.00 91.50 408 PRO A N 1
ATOM 3265 C CA . PRO A 1 408 ? -6.358 -22.787 -3.756 1.00 91.50 408 PRO A CA 1
ATOM 3266 C C . PRO A 1 408 ? -5.315 -21.964 -4.515 1.00 91.50 408 PRO A C 1
ATOM 3268 O O . PRO A 1 408 ? -5.137 -22.132 -5.724 1.00 91.50 408 PRO A O 1
ATOM 3271 N N . VAL A 1 409 ? -4.638 -21.077 -3.797 1.00 89.69 409 VAL A N 1
ATOM 3272 C CA . VAL A 1 409 ? -3.473 -20.331 -4.273 1.00 89.69 409 VAL A CA 1
ATOM 3273 C C . VAL A 1 409 ? -2.237 -21.152 -3.933 1.00 89.69 409 VAL A C 1
ATOM 3275 O O . VAL A 1 409 ? -1.994 -21.453 -2.768 1.00 89.69 409 VAL A O 1
ATOM 3278 N N . THR A 1 410 ? -1.483 -21.547 -4.956 1.00 80.50 410 THR A N 1
ATOM 3279 C CA . THR A 1 410 ? -0.280 -22.383 -4.803 1.00 80.50 410 THR A CA 1
ATOM 3280 C C . THR A 1 410 ? 0.996 -21.568 -4.630 1.00 80.50 410 THR A C 1
ATOM 3282 O O . THR A 1 410 ? 2.011 -22.106 -4.203 1.00 80.50 410 THR A O 1
ATOM 3285 N N . GLU A 1 411 ? 0.959 -20.288 -4.993 1.00 83.00 411 GLU A N 1
ATOM 3286 C CA . GLU A 1 411 ? 2.070 -19.362 -4.799 1.00 83.00 411 GLU A CA 1
ATOM 3287 C C . GLU A 1 411 ? 2.330 -19.133 -3.303 1.00 83.00 411 GLU A C 1
ATOM 3289 O O . GLU A 1 411 ? 1.397 -19.059 -2.496 1.00 83.00 411 GLU A O 1
ATOM 3294 N N . ALA A 1 412 ? 3.608 -19.053 -2.934 1.00 87.56 412 ALA A N 1
ATOM 3295 C CA . ALA A 1 412 ? 4.024 -18.763 -1.572 1.00 87.56 412 ALA A CA 1
ATOM 3296 C C . ALA A 1 412 ? 3.737 -17.291 -1.247 1.00 87.56 412 ALA A C 1
ATOM 3298 O O . ALA A 1 412 ? 4.278 -16.391 -1.881 1.00 87.56 412 ALA A O 1
ATOM 3299 N N . LEU A 1 413 ? 2.896 -17.054 -0.246 1.00 93.06 413 LEU A N 1
ATOM 3300 C CA . LEU A 1 413 ? 2.554 -15.731 0.260 1.00 93.06 413 LEU A CA 1
ATOM 3301 C C . LEU A 1 413 ? 3.188 -15.542 1.642 1.00 93.06 413 LEU A C 1
ATOM 3303 O O . LEU A 1 413 ? 3.190 -16.484 2.441 1.00 93.06 413 LEU A O 1
ATOM 3307 N N . PRO A 1 414 ? 3.686 -14.337 1.970 1.00 94.31 414 PRO A N 1
ATOM 3308 C CA . PRO A 1 414 ? 4.324 -14.061 3.253 1.00 94.31 414 PRO A CA 1
ATOM 3309 C C . PRO A 1 414 ? 3.274 -13.906 4.366 1.00 94.31 414 PRO A C 1
ATOM 3311 O O . PRO A 1 414 ? 2.970 -12.797 4.815 1.00 94.31 414 PRO A O 1
ATOM 3314 N N . LEU A 1 415 ? 2.671 -15.020 4.786 1.00 96.75 415 LEU A N 1
ATOM 3315 C CA . LEU A 1 415 ? 1.676 -15.041 5.854 1.00 96.75 415 LEU A CA 1
ATOM 3316 C C . LEU A 1 415 ? 2.322 -14.928 7.234 1.00 96.75 415 LEU A C 1
ATOM 3318 O O . LEU A 1 415 ? 3.333 -15.565 7.524 1.00 96.75 415 LEU A O 1
ATOM 3322 N N . MET A 1 416 ? 1.664 -14.162 8.097 1.00 95.44 416 MET A N 1
ATOM 3323 C CA . MET A 1 416 ? 2.062 -13.888 9.469 1.00 95.44 416 MET A CA 1
ATOM 3324 C C . MET A 1 416 ? 0.915 -14.225 10.431 1.00 95.44 416 MET A C 1
ATOM 3326 O O . MET A 1 416 ? -0.253 -14.046 10.079 1.00 95.44 416 MET A O 1
ATOM 3330 N N . ALA A 1 417 ? 1.238 -14.661 11.648 1.00 93.81 417 ALA A N 1
ATOM 3331 C CA . ALA A 1 417 ? 0.294 -14.914 12.735 1.00 93.81 417 ALA A CA 1
ATOM 3332 C C . ALA A 1 417 ? 0.620 -14.060 13.967 1.00 93.81 417 ALA A C 1
ATOM 3334 O O . ALA A 1 417 ? 1.785 -13.850 14.296 1.00 93.81 417 ALA A O 1
ATOM 3335 N N . ILE A 1 418 ? -0.415 -13.609 14.671 1.00 91.38 418 ILE A N 1
ATOM 3336 C CA . ILE A 1 418 ? -0.330 -12.905 15.958 1.00 91.38 418 ILE A CA 1
ATOM 3337 C C . ILE A 1 418 ? -1.149 -13.679 16.986 1.00 91.38 418 ILE A C 1
ATOM 3339 O O . ILE A 1 418 ? -2.285 -14.048 16.685 1.00 91.38 418 ILE A O 1
ATOM 3343 N N . ASP A 1 419 ? -0.598 -13.887 18.181 1.00 88.88 419 ASP A N 1
ATOM 3344 C CA . ASP A 1 419 ? -1.336 -14.441 19.317 1.00 88.88 419 ASP A CA 1
ATOM 3345 C C . ASP A 1 419 ? -2.219 -13.367 19.952 1.00 88.88 419 ASP A C 1
ATOM 3347 O O . ASP A 1 419 ? -1.739 -12.327 20.401 1.00 88.88 419 ASP A O 1
ATOM 3351 N N . LEU A 1 420 ? -3.517 -13.631 20.028 1.00 86.31 420 LEU A N 1
ATOM 3352 C CA . LEU A 1 420 ? -4.483 -12.712 20.614 1.00 86.31 420 LEU A CA 1
ATOM 3353 C C . LEU A 1 420 ? -4.578 -12.826 22.151 1.00 86.31 420 LEU A C 1
ATOM 3355 O O . LEU A 1 420 ? -5.287 -12.020 22.757 1.00 86.31 420 LEU A O 1
ATOM 3359 N N . GLU A 1 421 ? -3.904 -13.783 22.807 1.00 78.56 421 GLU A N 1
ATOM 3360 C CA . GLU A 1 421 ? -4.040 -14.022 24.258 1.00 78.56 421 GLU A CA 1
ATOM 3361 C C . GLU A 1 421 ? -2.954 -13.389 25.150 1.00 78.56 421 GLU A C 1
ATOM 3363 O O . GLU A 1 421 ? -3.277 -12.995 26.282 1.00 78.56 421 GLU A O 1
ATOM 3368 N N . ILE A 1 422 ? -1.698 -13.304 24.686 1.00 62.00 422 ILE A N 1
ATOM 3369 C CA . ILE A 1 422 ? -0.538 -12.904 25.512 1.00 62.00 422 ILE A CA 1
ATOM 3370 C C . ILE A 1 422 ? -0.420 -11.372 25.626 1.00 62.00 422 ILE A C 1
ATOM 3372 O O . ILE A 1 422 ? -0.464 -10.864 26.744 1.00 62.00 422 ILE A O 1
ATOM 3376 N N . ASP A 1 423 ? -0.381 -10.645 24.500 1.00 60.38 423 ASP A N 1
ATOM 3377 C CA . ASP A 1 423 ? -0.253 -9.168 24.432 1.00 60.38 423 ASP A CA 1
ATOM 3378 C C . ASP A 1 423 ? -1.222 -8.522 23.412 1.00 60.38 423 ASP A C 1
ATOM 3380 O O . ASP A 1 423 ? -1.021 -7.399 22.940 1.00 60.38 423 ASP A O 1
ATOM 3384 N N . GLY A 1 424 ? -2.281 -9.245 23.033 1.00 69.06 424 GLY A N 1
ATOM 3385 C CA . GLY A 1 424 ? -3.231 -8.793 22.018 1.00 69.06 424 GLY A CA 1
ATOM 3386 C C . GLY A 1 424 ? -2.566 -8.550 20.657 1.00 69.06 424 GLY A C 1
ATOM 3387 O O . GLY A 1 424 ? -1.653 -9.255 20.246 1.00 69.06 424 GLY A O 1
ATOM 3388 N N . ILE A 1 425 ? -3.019 -7.528 19.932 1.00 73.69 425 ILE A N 1
ATOM 3389 C CA . ILE A 1 425 ? -2.618 -7.276 18.532 1.00 73.69 425 ILE A CA 1
ATOM 3390 C C . ILE A 1 425 ? -1.237 -6.594 18.393 1.00 73.69 425 ILE A C 1
ATOM 3392 O O . ILE A 1 425 ? -0.742 -6.369 17.287 1.00 73.69 425 ILE A O 1
ATOM 3396 N N . LYS A 1 426 ? -0.575 -6.292 19.513 1.00 68.56 426 LYS A N 1
ATOM 3397 C CA . LYS A 1 426 ? 0.665 -5.506 19.552 1.00 68.56 426 LYS A CA 1
ATOM 3398 C C . LYS A 1 426 ? 1.931 -6.304 19.228 1.00 68.56 426 LYS A C 1
ATOM 3400 O O . LYS A 1 426 ? 2.955 -5.698 18.908 1.00 68.56 426 LYS A O 1
ATOM 3405 N N . SER A 1 427 ? 1.902 -7.634 19.331 1.00 70.00 427 SER A N 1
ATOM 3406 C CA . SER A 1 427 ? 3.105 -8.442 19.126 1.00 70.00 427 SER A CA 1
ATOM 3407 C C . SER A 1 427 ? 3.585 -8.386 17.674 1.00 70.00 427 SER A C 1
ATOM 3409 O O . SER A 1 427 ? 2.796 -8.343 16.725 1.00 70.00 427 SER A O 1
ATOM 3411 N N . THR A 1 428 ? 4.902 -8.448 17.481 1.00 71.12 428 THR A N 1
ATOM 3412 C CA . THR A 1 428 ? 5.471 -8.763 16.168 1.00 71.12 428 THR A CA 1
ATOM 3413 C C . THR A 1 428 ? 4.959 -10.135 15.749 1.00 71.12 428 THR A C 1
ATOM 3415 O O . THR A 1 428 ? 5.159 -11.108 16.475 1.00 71.12 428 THR A O 1
ATOM 3418 N N . GLY A 1 429 ? 4.251 -10.201 14.621 1.00 84.94 429 GLY A N 1
ATOM 3419 C CA . GLY A 1 429 ? 3.743 -11.467 14.111 1.00 84.94 429 GLY A CA 1
ATOM 3420 C C . GLY A 1 429 ? 4.882 -12.429 13.774 1.00 84.94 429 GLY A C 1
ATOM 3421 O O . GLY A 1 429 ? 5.991 -12.003 13.450 1.00 84.94 429 GLY A O 1
ATOM 3422 N N . ILE A 1 430 ? 4.593 -13.722 13.817 1.00 91.31 430 ILE A N 1
ATOM 3423 C CA . ILE A 1 430 ? 5.501 -14.795 13.398 1.00 91.31 430 ILE A CA 1
ATOM 3424 C C . ILE A 1 430 ? 5.142 -15.257 11.990 1.00 91.31 430 ILE A C 1
ATOM 3426 O O . ILE A 1 430 ? 3.968 -15.263 11.626 1.00 91.31 430 ILE A O 1
ATOM 3430 N N . ALA A 1 431 ? 6.131 -15.636 11.187 1.00 95.38 431 ALA A N 1
ATOM 3431 C CA . ALA A 1 431 ? 5.867 -16.171 9.855 1.00 95.38 431 ALA A CA 1
ATOM 3432 C C . ALA A 1 431 ? 5.260 -17.580 9.951 1.00 95.38 431 ALA A C 1
ATOM 3434 O O . ALA A 1 431 ? 5.702 -18.390 10.766 1.00 95.38 431 ALA A O 1
ATOM 3435 N N . LEU A 1 432 ? 4.265 -17.880 9.113 1.00 95.19 432 LEU A N 1
ATOM 3436 C CA . LEU A 1 432 ? 3.766 -19.250 8.967 1.00 95.19 432 LEU A CA 1
ATOM 3437 C C . LEU A 1 432 ? 4.715 -20.075 8.091 1.00 95.19 432 LEU A C 1
ATOM 3439 O O . LEU A 1 432 ? 5.336 -19.561 7.159 1.00 95.19 432 LEU A O 1
ATOM 3443 N N . GLU A 1 433 ? 4.769 -21.380 8.346 1.00 93.94 433 GLU A N 1
ATOM 3444 C CA . GLU A 1 433 ? 5.521 -22.324 7.521 1.00 93.94 433 GLU A CA 1
ATOM 3445 C C . GLU A 1 433 ? 4.630 -22.859 6.396 1.00 93.94 433 GLU A C 1
ATOM 3447 O O . GLU A 1 433 ? 3.513 -23.319 6.646 1.00 93.94 433 GLU A O 1
ATOM 3452 N N . GLN A 1 434 ? 5.117 -22.822 5.151 1.00 93.06 434 GLN A N 1
ATOM 3453 C CA . GLN A 1 434 ? 4.409 -23.419 4.020 1.00 93.06 434 GLN A CA 1
ATOM 3454 C C . GLN A 1 434 ? 4.819 -24.887 3.840 1.00 93.06 434 GLN A C 1
ATOM 3456 O O . GLN A 1 434 ? 5.995 -25.228 3.713 1.00 93.06 434 GLN A O 1
ATOM 3461 N N . THR A 1 435 ? 3.825 -25.765 3.803 1.00 89.44 435 THR A N 1
ATOM 3462 C CA . THR A 1 435 ? 3.967 -27.194 3.510 1.00 89.44 435 THR A CA 1
ATOM 3463 C C . THR A 1 435 ? 4.245 -27.436 2.023 1.00 89.44 435 THR A C 1
ATOM 3465 O O . THR A 1 435 ? 3.966 -26.594 1.168 1.00 89.44 435 THR A O 1
ATOM 3468 N N . SER A 1 436 ? 4.710 -28.639 1.671 1.00 85.50 436 SER A N 1
ATOM 3469 C CA . SER A 1 436 ? 4.913 -29.040 0.267 1.00 85.50 436 SER A CA 1
ATOM 3470 C C . SER A 1 436 ? 3.630 -29.065 -0.574 1.00 85.50 436 SER A C 1
ATOM 3472 O O . SER A 1 436 ? 3.708 -29.091 -1.798 1.00 85.50 436 SER A O 1
ATOM 3474 N N . GLU A 1 437 ? 2.458 -29.087 0.067 1.00 84.00 437 GLU A N 1
ATOM 3475 C CA . GLU A 1 437 ? 1.147 -29.038 -0.594 1.00 84.00 437 GLU A CA 1
ATOM 3476 C C . GLU A 1 437 ? 0.628 -27.599 -0.777 1.00 84.00 437 GLU A C 1
ATOM 3478 O O . GLU A 1 437 ? -0.481 -27.400 -1.269 1.00 84.00 437 GLU A O 1
ATOM 3483 N N . GLY A 1 438 ? 1.414 -26.588 -0.387 1.00 87.62 438 GLY A N 1
ATOM 3484 C CA . GLY A 1 438 ? 1.059 -25.172 -0.511 1.00 87.62 438 GLY A CA 1
ATOM 3485 C C . GLY A 1 438 ? 0.177 -24.631 0.620 1.00 87.62 438 GLY A C 1
ATOM 3486 O O . GLY A 1 438 ? -0.171 -23.451 0.600 1.00 87.62 438 GLY A O 1
ATOM 3487 N N . LYS A 1 439 ? -0.166 -25.462 1.612 1.00 93.75 439 LYS A N 1
ATOM 3488 C CA . LYS A 1 439 ? -0.876 -25.056 2.838 1.00 93.75 439 LYS A CA 1
ATOM 3489 C C . LYS A 1 439 ? 0.076 -24.456 3.866 1.00 93.75 439 LYS A C 1
ATOM 3491 O O . LYS A 1 439 ? 1.276 -24.707 3.792 1.00 93.75 439 LYS A O 1
ATOM 3496 N N . TYR A 1 440 ? -0.461 -23.756 4.855 1.00 96.38 440 TYR A N 1
ATOM 3497 C CA . TYR A 1 440 ? 0.305 -23.073 5.893 1.00 96.38 440 TYR A CA 1
ATOM 3498 C C . TYR A 1 440 ? 0.027 -23.657 7.275 1.00 96.38 440 TYR A C 1
ATOM 3500 O O . TYR A 1 440 ? -1.112 -24.011 7.576 1.00 96.38 440 TYR A O 1
ATOM 3508 N N . ILE A 1 441 ? 1.050 -23.711 8.123 1.00 95.12 441 ILE A N 1
ATOM 3509 C CA . ILE A 1 441 ? 0.960 -24.148 9.521 1.00 95.12 441 ILE A CA 1
ATOM 3510 C C . ILE A 1 441 ? 1.660 -23.148 10.443 1.00 95.12 441 ILE A C 1
ATOM 3512 O O . ILE A 1 441 ? 2.525 -22.382 10.011 1.00 95.12 441 ILE A O 1
ATOM 3516 N N . LEU A 1 442 ? 1.282 -23.151 11.723 1.00 94.75 442 LEU A N 1
ATOM 3517 C CA . LEU A 1 442 ? 2.019 -22.399 12.736 1.00 94.75 442 LEU A CA 1
ATOM 3518 C C . LEU A 1 442 ? 3.385 -23.053 12.974 1.00 94.75 442 LEU A C 1
ATOM 3520 O O . LEU A 1 442 ? 3.451 -24.284 13.067 1.00 94.75 442 LEU A O 1
ATOM 3524 N N . PRO A 1 443 ? 4.455 -22.258 13.129 1.00 93.88 443 PRO A N 1
ATOM 3525 C CA . PRO A 1 443 ? 5.752 -22.790 13.511 1.00 93.88 443 PRO A CA 1
ATOM 3526 C C . PRO A 1 443 ? 5.698 -23.361 14.934 1.00 93.88 443 PRO A C 1
ATOM 3528 O O . PRO A 1 443 ? 4.835 -23.015 15.747 1.00 93.88 443 PRO A O 1
ATOM 3531 N N . ALA A 1 444 ? 6.654 -24.231 15.261 1.00 89.75 444 ALA A N 1
ATOM 3532 C CA . ALA A 1 444 ? 6.667 -24.967 16.529 1.00 89.75 444 ALA A CA 1
ATOM 3533 C C . ALA A 1 444 ? 6.674 -24.065 17.782 1.00 89.75 444 ALA A C 1
ATOM 3535 O O . ALA A 1 444 ? 6.167 -24.464 18.830 1.00 89.75 444 ALA A O 1
ATOM 3536 N N . GLU A 1 445 ? 7.225 -22.856 17.677 1.00 89.56 445 GLU A N 1
ATOM 3537 C CA . GLU A 1 445 ? 7.261 -21.853 18.751 1.00 89.56 445 GLU A CA 1
ATOM 3538 C C . GLU A 1 445 ? 5.891 -21.255 19.107 1.00 89.56 445 GLU A C 1
ATOM 3540 O O . GLU A 1 445 ? 5.745 -20.709 20.194 1.00 89.56 445 GLU A O 1
ATOM 3545 N N . ALA A 1 446 ? 4.889 -21.415 18.239 1.00 89.00 446 ALA A N 1
ATOM 3546 C CA . ALA A 1 446 ? 3.502 -21.006 18.464 1.00 89.00 446 ALA A CA 1
ATOM 3547 C C . ALA A 1 446 ? 2.544 -22.191 18.626 1.00 89.00 446 ALA A C 1
ATOM 3549 O O . ALA A 1 446 ? 1.327 -22.069 18.471 1.00 89.00 446 ALA A O 1
ATOM 3550 N N . ALA A 1 447 ? 3.080 -23.374 18.930 1.00 84.12 447 ALA A N 1
ATOM 3551 C CA . ALA A 1 447 ? 2.283 -24.588 19.057 1.00 84.12 447 ALA A CA 1
ATOM 3552 C C . ALA A 1 447 ? 1.297 -24.562 20.242 1.00 84.12 447 ALA A C 1
ATOM 3554 O O . ALA A 1 447 ? 0.415 -25.425 20.308 1.00 84.12 447 ALA A O 1
ATOM 3555 N N . ASP A 1 448 ? 1.446 -23.640 21.192 1.00 86.94 448 ASP A N 1
ATOM 3556 C CA . ASP A 1 448 ? 0.580 -23.446 22.358 1.00 86.94 448 ASP A CA 1
ATOM 3557 C C . ASP A 1 448 ? -0.459 -22.325 22.187 1.00 86.94 448 ASP A C 1
ATOM 3559 O O . ASP A 1 448 ? -1.314 -22.171 23.059 1.00 86.94 448 ASP A O 1
ATOM 3563 N N . TRP A 1 449 ? -0.450 -21.609 21.058 1.00 89.88 449 TRP A N 1
ATOM 3564 C CA . TRP A 1 449 ? -1.396 -20.527 20.785 1.00 89.88 449 TRP A CA 1
ATOM 3565 C C . TRP A 1 449 ? -2.822 -21.059 20.585 1.00 89.88 449 TRP A C 1
ATOM 3567 O O . TRP A 1 449 ? -3.042 -22.098 19.952 1.00 89.88 449 TRP A O 1
ATOM 3577 N N . ASN A 1 450 ? -3.806 -20.325 21.114 1.00 89.00 450 ASN A N 1
ATOM 3578 C CA . ASN A 1 450 ? -5.222 -20.711 21.054 1.00 89.00 450 ASN A CA 1
ATOM 3579 C C . ASN A 1 450 ? -6.017 -19.858 20.066 1.00 89.00 450 ASN A C 1
ATOM 3581 O O . ASN A 1 450 ? -6.796 -20.396 19.280 1.00 89.00 450 ASN A O 1
ATOM 3585 N N . ASN A 1 451 ? -5.814 -18.540 20.099 1.00 89.00 451 ASN A N 1
ATOM 3586 C CA . ASN A 1 451 ? -6.532 -17.570 19.284 1.00 89.00 451 ASN A CA 1
ATOM 3587 C C . ASN A 1 451 ? -5.526 -16.765 18.479 1.00 89.00 451 ASN A C 1
ATOM 3589 O O . ASN A 1 451 ? -4.695 -16.072 19.059 1.00 89.00 451 ASN A O 1
ATOM 3593 N N . VAL A 1 452 ? -5.605 -16.842 17.154 1.00 92.19 452 VAL A N 1
ATOM 3594 C CA . VAL A 1 452 ? -4.625 -16.189 16.283 1.00 92.19 452 VAL A CA 1
ATOM 3595 C C . VAL A 1 452 ? -5.289 -15.279 15.276 1.00 92.19 452 VAL A C 1
ATOM 3597 O O . VAL A 1 452 ? -6.335 -15.618 14.728 1.00 92.19 452 VAL A O 1
ATOM 3600 N N . LEU A 1 453 ? -4.660 -14.146 14.986 1.00 93.81 453 LEU A N 1
ATOM 3601 C CA . LEU A 1 453 ? -4.970 -13.332 13.815 1.00 93.81 453 LEU A CA 1
ATOM 3602 C C . LEU A 1 453 ? -3.939 -13.633 12.731 1.00 93.81 453 LEU A C 1
ATOM 3604 O O . LEU A 1 453 ? -2.747 -13.417 12.944 1.00 93.81 453 LEU A O 1
ATOM 3608 N N . ILE A 1 454 ? -4.393 -14.113 11.573 1.00 95.44 454 ILE A N 1
ATOM 3609 C CA . ILE A 1 454 ? -3.519 -14.374 10.424 1.00 95.44 454 ILE A CA 1
ATOM 3610 C C . ILE A 1 454 ? -3.739 -13.308 9.366 1.00 95.44 454 ILE A C 1
ATOM 3612 O O . ILE A 1 454 ? -4.879 -12.982 9.027 1.00 95.44 454 ILE A O 1
ATOM 3616 N N . TYR A 1 455 ? -2.641 -12.791 8.826 1.00 94.50 455 TYR A N 1
ATOM 3617 C CA . TYR A 1 455 ? -2.624 -11.769 7.787 1.00 94.50 455 TYR A CA 1
ATOM 3618 C C . TYR A 1 455 ? -1.459 -11.997 6.816 1.00 94.50 455 TYR A C 1
ATOM 3620 O O . TYR A 1 455 ? -0.565 -12.796 7.075 1.00 94.50 455 TYR A O 1
ATOM 3628 N N . CYS A 1 456 ? -1.465 -11.302 5.680 1.00 94.25 456 CYS A N 1
ATOM 3629 C CA . CYS A 1 456 ? -0.334 -11.283 4.750 1.00 94.25 456 CYS A CA 1
ATOM 3630 C C . CYS A 1 456 ? 0.515 -10.035 4.998 1.00 94.25 456 CYS A C 1
ATOM 3632 O O . CYS A 1 456 ? -0.045 -8.946 5.141 1.00 94.25 456 CYS A O 1
ATOM 3634 N N . LYS A 1 457 ? 1.847 -10.183 5.028 1.00 91.38 457 LYS A N 1
ATOM 3635 C CA . LYS A 1 457 ? 2.781 -9.056 5.169 1.00 91.38 457 LYS A CA 1
ATOM 3636 C C . LYS A 1 457 ? 2.546 -8.007 4.076 1.00 91.38 457 LYS A C 1
ATOM 3638 O O . LYS A 1 457 ? 2.541 -6.813 4.366 1.00 91.38 457 LYS A O 1
ATOM 3643 N N . ASP A 1 458 ? 2.272 -8.464 2.856 1.00 90.25 458 ASP A N 1
ATOM 3644 C CA . ASP A 1 458 ? 1.879 -7.597 1.749 1.00 90.25 458 ASP A CA 1
ATOM 3645 C C . ASP A 1 458 ? 0.430 -7.122 1.928 1.00 90.25 458 ASP A C 1
ATOM 3647 O O . ASP A 1 458 ? -0.526 -7.911 1.912 1.00 90.25 458 ASP A O 1
ATOM 3651 N N . LYS A 1 459 ? 0.270 -5.807 2.110 1.00 88.94 459 LYS A N 1
ATOM 3652 C CA . LYS A 1 459 ? -1.020 -5.160 2.381 1.00 88.94 459 LYS A CA 1
ATOM 3653 C C . LYS A 1 459 ? -2.036 -5.450 1.274 1.00 88.94 459 LYS A C 1
ATOM 3655 O O . LYS A 1 459 ? -1.726 -5.391 0.085 1.00 88.94 459 LYS A O 1
ATOM 3660 N N . GLY A 1 460 ? -3.280 -5.740 1.647 1.00 87.81 460 GLY A N 1
ATOM 3661 C CA . GLY A 1 460 ? -4.374 -5.864 0.674 1.00 87.81 460 GLY A CA 1
ATOM 3662 C C . GLY A 1 460 ? -4.424 -7.169 -0.104 1.00 87.81 460 GLY A C 1
ATOM 3663 O O . GLY A 1 460 ? -5.277 -7.293 -0.979 1.00 87.81 460 GLY A O 1
ATOM 3664 N N . VAL A 1 461 ? -3.546 -8.132 0.193 1.00 91.75 461 VAL A N 1
ATOM 3665 C CA . VAL A 1 461 ? -3.438 -9.405 -0.539 1.00 91.75 461 VAL A CA 1
ATOM 3666 C C . VAL A 1 461 ? -4.383 -10.465 0.038 1.00 91.75 461 VAL A C 1
ATOM 3668 O O . VAL A 1 461 ? -5.318 -10.913 -0.633 1.00 91.75 461 VAL A O 1
ATOM 3671 N N . VAL A 1 462 ? -4.203 -10.826 1.311 1.00 93.69 462 VAL A N 1
ATOM 3672 C CA . VAL A 1 462 ? -5.058 -11.786 2.034 1.00 93.69 462 VAL A CA 1
ATOM 3673 C C . VAL A 1 462 ? -5.839 -11.054 3.110 1.00 93.69 462 VAL A C 1
ATOM 3675 O O . VAL A 1 462 ? -5.249 -10.322 3.900 1.00 93.69 462 VAL A O 1
ATOM 3678 N N . TYR A 1 463 ? -7.165 -11.219 3.117 1.00 92.19 463 TYR A N 1
ATOM 3679 C CA . TYR A 1 463 ? -8.014 -10.580 4.124 1.00 92.19 463 TYR A CA 1
ATOM 3680 C C . TYR A 1 463 ? -7.634 -11.116 5.513 1.00 92.19 463 TYR A C 1
ATOM 3682 O O . TYR A 1 463 ? -7.727 -12.339 5.695 1.00 92.19 463 TYR A O 1
ATOM 3690 N N . PRO A 1 464 ? -7.206 -10.254 6.459 1.00 93.88 464 PRO A N 1
ATOM 3691 C CA . PRO A 1 464 ? -6.837 -10.698 7.793 1.00 93.88 464 PRO A CA 1
ATOM 3692 C C . PRO A 1 464 ? -8.018 -11.400 8.457 1.00 93.88 464 PRO A C 1
ATOM 3694 O O . PRO A 1 464 ? -9.171 -11.021 8.253 1.00 93.88 464 PRO A O 1
ATOM 3697 N N . LYS A 1 465 ? -7.762 -12.463 9.212 1.00 93.75 465 LYS A N 1
ATOM 3698 C CA . LYS A 1 465 ? -8.843 -13.210 9.856 1.00 93.75 465 LYS A CA 1
ATOM 3699 C C . LYS A 1 465 ? -8.377 -13.854 11.145 1.00 93.75 465 LYS A C 1
ATOM 3701 O O . LYS A 1 465 ? -7.309 -14.463 11.192 1.00 93.75 465 LYS A O 1
ATOM 3706 N N . ALA A 1 466 ? -9.205 -13.716 12.174 1.00 92.25 466 ALA A N 1
ATOM 3707 C CA . ALA A 1 466 ? -8.999 -14.387 13.441 1.00 92.25 466 ALA A CA 1
ATOM 3708 C C . ALA A 1 466 ? -9.529 -15.827 13.407 1.00 92.25 466 ALA A C 1
ATOM 3710 O O . ALA A 1 466 ? -10.572 -16.109 12.807 1.00 92.25 466 ALA A O 1
ATOM 3711 N N . PHE A 1 467 ? -8.811 -16.726 14.070 1.00 92.12 467 PHE A N 1
ATOM 3712 C CA . PHE A 1 467 ? -9.133 -18.139 14.189 1.00 92.12 467 PHE A CA 1
ATOM 3713 C C . PHE A 1 467 ? -8.962 -18.597 15.635 1.00 92.12 467 PHE A C 1
ATOM 3715 O O . PHE A 1 467 ? -7.921 -18.368 16.247 1.00 92.12 467 PHE A O 1
ATOM 3722 N N . GLU A 1 468 ? -9.973 -19.295 16.145 1.00 90.25 468 GLU A N 1
ATOM 3723 C CA . GLU A 1 468 ? -9.866 -20.100 17.360 1.00 90.25 468 GLU A CA 1
ATOM 3724 C C . GLU A 1 468 ? -9.347 -21.486 16.944 1.00 90.25 468 GLU A C 1
ATOM 3726 O O . GLU A 1 468 ? -10.062 -22.277 16.327 1.00 90.25 468 GLU A O 1
ATOM 3731 N N . ILE A 1 469 ? -8.070 -21.751 17.214 1.00 89.75 469 ILE A N 1
ATOM 3732 C CA . ILE A 1 469 ? -7.392 -23.024 16.914 1.00 89.75 469 ILE A CA 1
ATOM 3733 C C . ILE A 1 469 ? -7.725 -24.053 17.997 1.00 89.75 469 ILE A C 1
ATOM 3735 O O . ILE A 1 469 ? -7.848 -25.251 17.728 1.00 89.75 469 ILE A O 1
ATOM 3739 N N . ARG A 1 470 ? -7.850 -23.586 19.243 1.00 84.31 470 ARG A N 1
ATOM 3740 C CA . ARG A 1 470 ? -8.140 -24.391 20.431 1.00 84.31 470 ARG A CA 1
ATOM 3741 C C . ARG A 1 470 ? -9.053 -23.611 21.361 1.00 84.31 470 ARG A C 1
ATOM 3743 O O . ARG A 1 470 ? -9.012 -22.387 21.379 1.00 84.31 470 ARG A O 1
ATOM 3750 N N . GLU A 1 471 ? -9.835 -24.333 22.160 1.00 78.44 471 GLU A N 1
ATOM 3751 C CA . GLU A 1 471 ? -10.717 -23.722 23.155 1.00 78.44 471 GLU A CA 1
ATOM 3752 C C . GLU A 1 471 ? -9.879 -22.977 24.208 1.00 78.44 471 GLU A C 1
ATOM 3754 O O . GLU A 1 471 ? -9.215 -23.583 25.053 1.00 78.44 471 GLU A O 1
ATOM 3759 N N . GLY A 1 472 ? -9.878 -21.648 24.099 1.00 68.12 472 GLY A N 1
ATOM 3760 C CA . GLY A 1 472 ? -9.095 -20.740 24.931 1.00 68.12 472 GLY A CA 1
ATOM 3761 C C . GLY A 1 472 ? -9.891 -20.145 26.094 1.00 68.12 472 GLY A C 1
ATOM 3762 O O . GLY A 1 472 ? -11.080 -20.413 26.311 1.00 68.12 472 GLY A O 1
ATOM 3763 N N . ARG A 1 473 ? -9.237 -19.282 26.875 1.00 66.69 473 ARG A N 1
ATOM 3764 C CA . ARG A 1 473 ? -9.873 -18.625 28.024 1.00 66.69 473 ARG A CA 1
ATOM 3765 C C . ARG A 1 473 ? -10.695 -17.428 27.538 1.00 66.69 473 ARG A C 1
ATOM 3767 O O . ARG A 1 473 ? -10.146 -16.366 27.265 1.00 66.69 473 ARG A O 1
ATOM 3774 N N . LYS A 1 474 ? -12.024 -17.559 27.486 1.00 65.75 474 LYS A N 1
ATOM 3775 C CA . LYS A 1 474 ? -12.912 -16.444 27.105 1.00 65.75 474 LYS A CA 1
ATOM 3776 C C . LYS A 1 474 ? -12.892 -15.351 28.179 1.00 65.75 474 LYS A C 1
ATOM 3778 O O . LYS A 1 474 ? -13.500 -15.507 29.239 1.00 65.75 474 LYS A O 1
ATOM 3783 N N . ARG A 1 475 ? -12.178 -14.247 27.932 1.00 68.94 475 ARG A N 1
ATOM 3784 C CA . ARG A 1 475 ? -12.308 -13.022 28.741 1.00 68.94 475 ARG A CA 1
ATOM 3785 C C . ARG A 1 475 ? -13.686 -12.419 28.462 1.00 68.94 475 ARG A C 1
ATOM 3787 O O . ARG A 1 475 ? -14.071 -12.317 27.300 1.00 68.94 475 ARG A O 1
ATOM 3794 N N . ASN A 1 476 ? -14.417 -12.003 29.499 1.00 79.62 476 ASN A N 1
ATOM 3795 C CA . ASN A 1 476 ? -15.645 -11.236 29.289 1.00 79.62 476 ASN A CA 1
ATOM 3796 C C . ASN A 1 476 ? -15.295 -9.777 28.967 1.00 79.62 476 ASN A C 1
ATOM 3798 O O . ASN A 1 476 ? -15.381 -8.895 29.818 1.00 79.62 476 ASN A O 1
ATOM 3802 N N . ILE A 1 477 ? -14.801 -9.558 27.747 1.00 84.69 477 ILE A N 1
ATOM 3803 C CA . ILE A 1 477 ? -14.303 -8.256 27.306 1.00 84.69 477 ILE A CA 1
ATOM 3804 C C . ILE A 1 477 ? -15.417 -7.203 27.280 1.00 84.69 477 ILE A C 1
ATOM 3806 O O . ILE A 1 477 ? -15.148 -6.053 27.595 1.00 84.69 477 ILE A O 1
ATOM 3810 N N . VAL A 1 478 ? -16.667 -7.591 26.999 1.00 88.00 478 VAL A N 1
ATOM 3811 C CA . VAL A 1 478 ? -17.813 -6.668 26.963 1.00 88.00 478 VAL A CA 1
ATOM 3812 C C . VAL A 1 478 ? -18.051 -6.050 28.338 1.00 88.00 478 VAL A C 1
ATOM 3814 O O . VAL A 1 478 ? -17.999 -4.829 28.450 1.00 88.00 478 VAL A O 1
ATOM 3817 N N . ASP A 1 479 ? -18.196 -6.861 29.390 1.00 87.62 479 ASP A N 1
ATOM 3818 C CA . ASP A 1 479 ? -18.373 -6.354 30.761 1.00 87.62 479 ASP A CA 1
ATOM 3819 C C . ASP A 1 479 ? -17.192 -5.458 31.179 1.00 87.62 479 ASP A C 1
ATOM 3821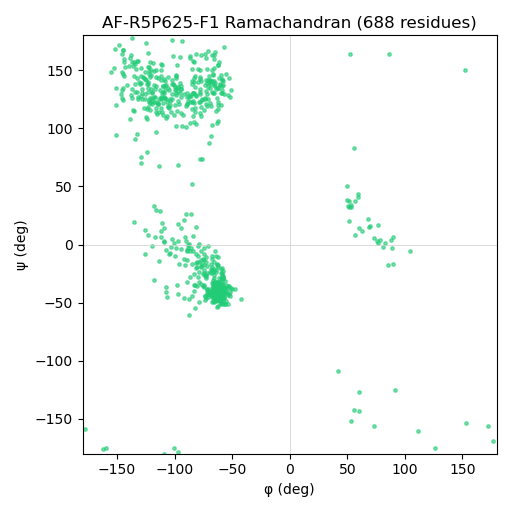 O O . ASP A 1 479 ? -17.368 -4.410 31.800 1.00 87.62 479 ASP A O 1
ATOM 3825 N N . MET A 1 480 ? -15.967 -5.841 30.794 1.00 89.81 480 MET A N 1
ATOM 3826 C CA . MET A 1 480 ? -14.764 -5.052 31.082 1.00 89.81 480 MET A CA 1
ATOM 3827 C C . MET A 1 480 ? -14.736 -3.700 30.357 1.00 89.81 480 MET A C 1
ATOM 3829 O O . MET A 1 480 ? -14.109 -2.770 30.863 1.00 89.81 480 MET A O 1
ATOM 3833 N N . LEU A 1 481 ? -15.364 -3.583 29.186 1.00 91.38 481 LEU A N 1
ATOM 3834 C CA . LEU A 1 481 ? -15.503 -2.324 28.447 1.00 91.38 481 LEU A CA 1
ATOM 3835 C C . LEU A 1 481 ? -16.682 -1.492 28.970 1.00 91.38 481 LEU A C 1
ATOM 3837 O O . LEU A 1 481 ? -16.608 -0.261 29.003 1.00 91.38 481 LEU A O 1
ATOM 3841 N N . GLU A 1 482 ? -17.768 -2.144 29.391 1.00 89.19 482 GLU A N 1
ATOM 3842 C CA . GLU A 1 482 ? -18.954 -1.475 29.919 1.00 89.19 482 GLU A CA 1
ATOM 3843 C C . GLU A 1 482 ? -18.681 -0.796 31.264 1.00 89.19 482 GLU A C 1
ATOM 3845 O O . GLU A 1 482 ? -18.952 0.400 31.395 1.00 89.19 482 GLU A O 1
ATOM 3850 N N . ASP A 1 483 ? -18.082 -1.506 32.214 1.00 85.81 483 ASP A N 1
ATOM 3851 C CA . ASP A 1 483 ? -17.838 -0.986 33.568 1.00 85.81 483 ASP A CA 1
ATOM 3852 C C . ASP A 1 483 ? -16.390 -0.508 33.773 1.00 85.81 483 ASP A C 1
ATOM 3854 O O . ASP A 1 483 ? -15.997 -0.079 34.860 1.00 85.81 483 ASP A O 1
ATOM 3858 N N . GLY A 1 484 ? -15.573 -0.594 32.723 1.00 88.31 484 GLY A N 1
ATOM 3859 C CA . GLY A 1 484 ? -14.170 -0.211 32.744 1.00 88.31 484 GLY A CA 1
ATOM 3860 C C . GLY A 1 484 ? -13.948 1.287 32.915 1.00 88.31 484 GLY A C 1
ATOM 3861 O O . GLY A 1 484 ? -14.622 2.100 32.287 1.00 88.31 484 GLY A O 1
ATOM 3862 N N . SER A 1 485 ? -12.937 1.645 33.708 1.00 92.75 485 SER A N 1
ATOM 3863 C CA . SER A 1 485 ? -12.409 3.009 33.742 1.00 92.75 485 SER A CA 1
ATOM 3864 C C . SER A 1 485 ? -11.633 3.347 32.464 1.00 92.75 485 SER A C 1
ATOM 3866 O O . SER A 1 485 ? -11.270 2.467 31.675 1.00 92.75 485 SER A O 1
ATOM 3868 N N . PHE A 1 486 ? -11.358 4.637 32.266 1.00 94.06 486 PHE A N 1
ATOM 3869 C CA . PHE A 1 486 ? -10.611 5.130 31.111 1.00 94.06 486 PHE A CA 1
ATOM 3870 C C . PHE A 1 486 ? -9.279 4.393 30.921 1.00 94.06 486 PHE A C 1
ATOM 3872 O O . PHE A 1 486 ? -8.465 4.301 31.846 1.00 94.06 486 PHE A O 1
ATOM 3879 N N . MET A 1 487 ? -9.050 3.872 29.710 1.00 93.19 487 MET A N 1
ATOM 3880 C CA . MET A 1 487 ? -7.827 3.144 29.335 1.00 93.19 487 MET A CA 1
ATOM 3881 C C . MET A 1 487 ? -7.466 1.971 30.269 1.00 93.19 487 MET A C 1
ATOM 3883 O O . MET A 1 487 ? -6.275 1.639 30.450 1.00 93.19 487 MET A O 1
ATOM 3887 N N . ASN A 1 488 ? -8.487 1.315 30.841 1.00 91.75 488 ASN A N 1
ATOM 3888 C CA . ASN A 1 488 ? -8.336 0.007 31.474 1.00 91.75 488 ASN A CA 1
ATOM 3889 C C . ASN A 1 488 ? -7.767 -1.023 30.466 1.00 91.75 488 ASN A C 1
ATOM 3891 O O . ASN A 1 488 ? -7.652 -0.725 29.276 1.00 91.75 488 ASN A O 1
ATOM 3895 N N . PRO A 1 489 ? -7.362 -2.229 30.905 1.00 89.06 489 PRO A N 1
ATOM 3896 C CA . PRO A 1 489 ? -6.753 -3.205 30.001 1.00 89.06 489 PRO A CA 1
ATOM 3897 C C . PRO A 1 489 ? -7.582 -3.494 28.738 1.00 89.06 489 PRO A C 1
ATOM 3899 O O . PRO A 1 489 ? -7.024 -3.473 27.654 1.00 89.06 489 PRO A O 1
ATOM 3902 N N . ALA A 1 490 ? -8.907 -3.647 28.851 1.00 90.00 490 ALA A N 1
ATOM 3903 C CA . ALA A 1 490 ? -9.761 -3.915 27.691 1.00 90.00 490 ALA A CA 1
ATOM 3904 C C . ALA A 1 490 ? -9.833 -2.729 26.712 1.00 90.00 490 ALA A C 1
ATOM 3906 O O . ALA A 1 490 ? -9.686 -2.920 25.508 1.00 90.00 490 ALA A O 1
ATOM 3907 N N . TRP A 1 491 ? -10.014 -1.499 27.208 1.00 92.62 491 TRP A N 1
ATOM 3908 C CA . TRP A 1 491 ? -10.015 -0.302 26.358 1.00 92.62 491 TRP A CA 1
ATOM 3909 C C . TRP A 1 491 ? -8.660 -0.057 25.702 1.00 92.62 491 TRP A C 1
ATOM 3911 O O . TRP A 1 491 ? -8.604 0.374 24.554 1.00 92.62 491 TRP A O 1
ATOM 3921 N N . ARG A 1 492 ? -7.568 -0.374 26.401 1.00 90.69 492 ARG A N 1
ATOM 3922 C CA . ARG A 1 492 ? -6.222 -0.319 25.831 1.00 90.69 492 ARG A CA 1
ATOM 3923 C C . ARG A 1 492 ? -6.072 -1.289 24.666 1.00 90.69 492 ARG A C 1
ATOM 3925 O O . ARG A 1 492 ? -5.601 -0.855 23.625 1.00 90.69 492 ARG A O 1
ATOM 3932 N N . ASP A 1 493 ? -6.522 -2.533 24.819 1.00 88.25 493 ASP A N 1
ATOM 3933 C CA . ASP A 1 493 ? -6.468 -3.532 23.746 1.00 88.25 493 ASP A CA 1
ATOM 3934 C C . ASP A 1 493 ? -7.255 -3.059 22.508 1.00 88.25 493 ASP A C 1
ATOM 3936 O O . ASP A 1 493 ? -6.800 -3.237 21.383 1.00 88.25 493 ASP A O 1
ATOM 3940 N N . VAL A 1 494 ? -8.415 -2.415 22.703 1.00 92.19 494 VAL A N 1
ATOM 3941 C CA . VAL A 1 494 ? -9.238 -1.848 21.616 1.00 92.19 494 VAL A CA 1
ATOM 3942 C C . VAL A 1 494 ? -8.534 -0.679 20.916 1.00 92.19 494 VAL A C 1
ATOM 3944 O O . VAL A 1 494 ? -8.459 -0.669 19.689 1.00 92.19 494 VAL A O 1
ATOM 3947 N N . VAL A 1 495 ? -8.002 0.291 21.669 1.00 92.56 495 VAL A N 1
ATOM 3948 C CA . VAL A 1 495 ? -7.292 1.456 21.105 1.00 92.56 495 VAL A CA 1
ATOM 3949 C C . VAL A 1 495 ? -6.023 1.017 20.371 1.00 92.56 495 VAL A C 1
ATOM 3951 O O . VAL A 1 495 ? -5.808 1.403 19.226 1.00 92.56 495 VAL A O 1
ATOM 3954 N N . GLU A 1 496 ? -5.215 0.147 20.981 1.00 89.69 496 GLU A N 1
ATOM 3955 C CA . GLU A 1 496 ? -3.988 -0.365 20.359 1.00 89.69 496 GLU A CA 1
ATOM 3956 C C . GLU A 1 496 ? -4.300 -1.195 19.102 1.00 89.69 496 GLU A C 1
ATOM 3958 O O . GLU A 1 496 ? -3.582 -1.106 18.105 1.00 89.69 496 GLU A O 1
ATOM 3963 N N . ALA A 1 497 ? -5.394 -1.961 19.103 1.00 91.19 497 ALA A N 1
ATOM 3964 C CA . ALA A 1 497 ? -5.861 -2.669 17.917 1.00 91.19 497 ALA A CA 1
ATOM 3965 C C . ALA A 1 497 ? -6.327 -1.718 16.804 1.00 91.19 497 ALA A C 1
ATOM 3967 O O . ALA A 1 497 ? -6.082 -1.997 15.630 1.00 91.19 497 ALA A O 1
ATOM 3968 N N . PHE A 1 498 ? -6.965 -0.598 17.152 1.00 93.06 498 PHE A N 1
ATOM 3969 C CA . PHE A 1 498 ? -7.374 0.427 16.192 1.00 93.06 498 PHE A CA 1
ATOM 3970 C C . PHE A 1 498 ? -6.175 1.129 15.548 1.00 93.06 498 PHE A C 1
ATOM 3972 O O . PHE A 1 498 ? -6.158 1.308 14.329 1.00 93.06 498 PHE A O 1
ATOM 3979 N N . ASP A 1 499 ? -5.160 1.473 16.345 1.00 90.75 499 ASP A N 1
ATOM 3980 C CA . ASP A 1 499 ? -3.892 2.031 15.860 1.00 90.75 499 ASP A CA 1
ATOM 3981 C C . ASP A 1 499 ? -3.163 1.043 14.945 1.00 90.75 499 ASP A C 1
ATOM 3983 O O . ASP A 1 499 ? -2.730 1.401 13.847 1.00 90.75 499 ASP A O 1
ATOM 3987 N N . ARG A 1 500 ? -3.087 -0.230 15.346 1.00 89.12 500 ARG A N 1
ATOM 3988 C CA . ARG A 1 500 ? -2.423 -1.261 14.546 1.00 89.12 500 ARG A CA 1
ATOM 3989 C C . ARG A 1 500 ? -3.153 -1.544 13.236 1.00 89.12 500 ARG A C 1
ATOM 3991 O O . ARG A 1 500 ? -2.503 -1.721 12.208 1.00 89.12 500 ARG A O 1
ATOM 3998 N N . ALA A 1 501 ? -4.484 -1.594 13.263 1.00 90.69 501 ALA A N 1
ATOM 3999 C CA . ALA A 1 501 ? -5.285 -1.786 12.061 1.00 90.69 501 ALA A CA 1
ATOM 4000 C C . ALA A 1 501 ? -5.078 -0.637 11.065 1.00 90.69 501 ALA A C 1
ATOM 4002 O O . ALA A 1 501 ? -4.947 -0.900 9.875 1.00 90.69 501 ALA A O 1
ATOM 4003 N N . GLU A 1 502 ? -4.963 0.610 11.532 1.00 88.75 502 GLU A N 1
ATOM 4004 C CA . GLU A 1 502 ? -4.621 1.734 10.656 1.00 88.75 502 GLU A CA 1
ATOM 4005 C C . GLU A 1 502 ? -3.199 1.613 10.081 1.00 88.75 502 GLU A C 1
ATOM 4007 O O . GLU A 1 502 ? -3.032 1.705 8.865 1.00 88.75 502 GLU A O 1
ATOM 4012 N N . GLU A 1 503 ? -2.185 1.348 10.914 1.00 88.06 503 GLU A N 1
ATOM 4013 C CA . GLU A 1 503 ? -0.783 1.198 10.477 1.00 88.06 503 GLU A CA 1
ATOM 4014 C C . GLU A 1 503 ? -0.639 0.125 9.381 1.00 88.06 503 GLU A C 1
ATOM 4016 O O . GLU A 1 503 ? 0.071 0.294 8.377 1.00 88.06 503 GLU A O 1
ATOM 4021 N N . MET A 1 504 ? -1.345 -0.988 9.572 1.00 86.44 504 MET A N 1
ATOM 4022 C CA . MET A 1 504 ? -1.320 -2.141 8.681 1.00 86.44 504 MET A CA 1
ATOM 4023 C C . MET A 1 504 ? -2.345 -2.052 7.539 1.00 86.44 504 MET A C 1
ATOM 4025 O O . MET A 1 504 ? -2.358 -2.937 6.680 1.00 86.44 504 MET A O 1
ATOM 4029 N N . GLU A 1 505 ? -3.167 -0.998 7.512 1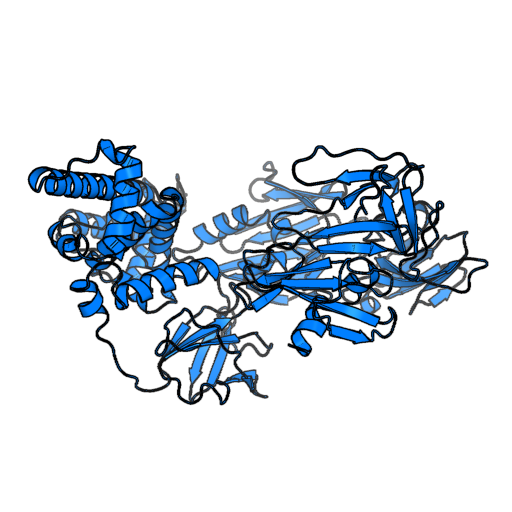.00 88.00 505 GLU A N 1
ATOM 4030 C CA . GLU A 1 505 ? -4.305 -0.806 6.599 1.00 88.00 505 GLU A CA 1
ATOM 4031 C C . GLU A 1 505 ? -5.258 -2.011 6.571 1.00 88.00 505 GLU A C 1
ATOM 4033 O O . GLU A 1 505 ? -5.774 -2.411 5.527 1.00 88.00 505 GLU A O 1
ATOM 4038 N N . TRP A 1 506 ? -5.466 -2.632 7.730 1.00 89.69 506 TRP A N 1
ATOM 4039 C CA . TRP A 1 506 ? -6.422 -3.717 7.884 1.00 89.69 506 TRP A CA 1
ATOM 4040 C C . TRP A 1 506 ? -7.846 -3.178 7.975 1.00 89.69 506 TRP A C 1
ATOM 4042 O O . TRP A 1 506 ? -8.081 -2.183 8.662 1.00 89.69 506 TRP A O 1
ATOM 4052 N N . PRO A 1 507 ? -8.819 -3.883 7.377 1.00 88.69 507 PRO A N 1
ATOM 4053 C CA . PRO A 1 507 ? -10.219 -3.617 7.641 1.00 88.69 5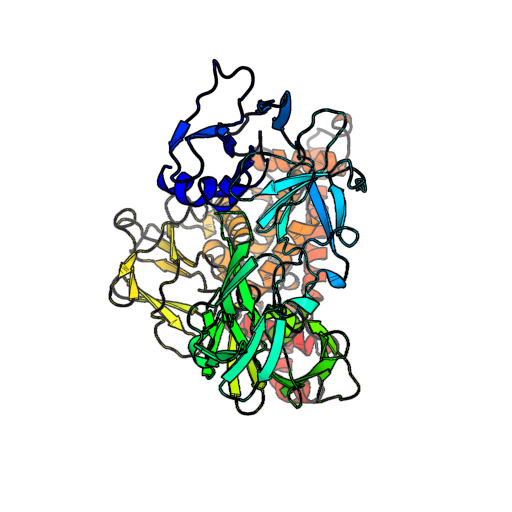07 PRO A CA 1
ATOM 4054 C C . PRO A 1 507 ? -10.521 -3.780 9.127 1.00 88.69 507 PRO A C 1
ATOM 4056 O O . PRO A 1 507 ? -10.146 -4.792 9.728 1.00 88.69 507 PRO A O 1
ATOM 4059 N N . TYR A 1 508 ? -11.227 -2.823 9.722 1.00 89.62 508 TYR A N 1
ATOM 4060 C CA . TYR A 1 508 ? -11.507 -2.878 11.158 1.00 89.62 508 TYR A CA 1
ATOM 4061 C C . TYR A 1 508 ? -12.412 -4.065 11.536 1.00 89.62 508 TYR A C 1
ATOM 4063 O O . TYR A 1 508 ? -12.291 -4.591 12.639 1.00 89.62 508 TYR A O 1
ATOM 4071 N N . ASP A 1 509 ? -13.246 -4.555 10.606 1.00 87.50 509 ASP A N 1
ATOM 4072 C CA . ASP A 1 509 ? -14.073 -5.762 10.792 1.00 87.50 509 ASP A CA 1
ATOM 4073 C C . ASP A 1 509 ? -13.267 -7.077 10.769 1.00 87.50 509 ASP A C 1
ATOM 4075 O O . ASP A 1 509 ? -13.776 -8.131 11.145 1.00 87.50 509 ASP A O 1
ATOM 4079 N N . ALA A 1 510 ? -11.988 -7.038 10.382 1.00 88.69 510 ALA A N 1
ATOM 4080 C CA . ALA A 1 510 ? -11.093 -8.192 10.472 1.00 88.69 510 ALA A CA 1
ATOM 4081 C C . ALA A 1 510 ? -10.526 -8.405 11.888 1.00 88.69 510 ALA A C 1
ATOM 4083 O O . ALA A 1 510 ? -9.964 -9.464 12.187 1.00 88.69 510 ALA A O 1
ATOM 4084 N N . VAL A 1 511 ? -10.647 -7.394 12.751 1.00 90.75 511 VAL A N 1
ATOM 4085 C CA . VAL A 1 511 ? -10.048 -7.356 14.081 1.00 90.75 511 VAL A CA 1
ATOM 4086 C C . VAL A 1 511 ? -11.122 -7.634 15.140 1.00 90.75 511 VAL A C 1
ATOM 4088 O O . VAL A 1 511 ? -12.004 -6.800 15.331 1.00 90.75 511 VAL A O 1
ATOM 4091 N N . PRO A 1 512 ? -11.060 -8.757 15.887 1.00 88.38 512 PRO A N 1
ATOM 4092 C CA . PRO A 1 512 ? -12.182 -9.212 16.717 1.00 88.38 512 PRO A CA 1
ATOM 4093 C C . PRO A 1 512 ? -12.693 -8.209 17.756 1.00 88.38 512 PRO A C 1
ATOM 4095 O O . PRO A 1 512 ? -13.900 -8.072 17.944 1.00 88.38 512 PRO A O 1
ATOM 4098 N N . CYS A 1 513 ? -11.790 -7.501 18.442 1.00 87.25 513 CYS A N 1
ATOM 4099 C CA . CYS A 1 513 ? -12.178 -6.529 19.467 1.00 87.25 513 CYS A CA 1
ATOM 4100 C C . CYS A 1 513 ? -12.816 -5.259 18.879 1.00 87.25 513 CYS A C 1
ATOM 4102 O O . CYS A 1 513 ? -13.601 -4.619 19.574 1.00 87.25 513 CYS A O 1
ATOM 4104 N N . LEU A 1 514 ? -12.523 -4.924 17.616 1.00 91.25 514 LEU A N 1
ATOM 4105 C CA . LEU A 1 514 ? -13.153 -3.821 16.888 1.00 91.25 514 LEU A CA 1
ATOM 4106 C C . LEU A 1 514 ? -14.474 -4.261 16.253 1.00 91.25 514 LEU A C 1
ATOM 4108 O O . LEU A 1 514 ? -15.472 -3.561 16.401 1.00 91.25 514 LEU A O 1
ATOM 4112 N N . ASP A 1 515 ? -14.508 -5.436 15.617 1.00 88.69 515 ASP A N 1
ATOM 4113 C CA . ASP A 1 515 ? -15.711 -6.005 14.992 1.00 88.69 515 ASP A CA 1
ATOM 4114 C C . ASP A 1 515 ? -16.871 -6.112 15.993 1.00 88.69 515 ASP A C 1
ATOM 4116 O O . ASP A 1 515 ? -18.001 -5.722 15.701 1.00 88.69 515 ASP A O 1
ATOM 4120 N N . MET A 1 516 ? -16.573 -6.513 17.231 1.00 88.31 516 MET A N 1
ATOM 4121 C CA . MET A 1 516 ? -17.549 -6.574 18.323 1.00 88.31 516 MET A CA 1
ATOM 4122 C C . MET A 1 516 ? -18.215 -5.220 18.639 1.00 88.31 516 MET A C 1
ATOM 4124 O O . MET A 1 516 ? -19.366 -5.193 19.080 1.00 88.31 516 MET A O 1
ATOM 4128 N N . LEU A 1 517 ? -17.534 -4.089 18.418 1.00 90.38 517 LEU A N 1
ATOM 4129 C CA . LEU A 1 517 ? -18.125 -2.765 18.647 1.00 90.38 517 LEU A CA 1
ATOM 4130 C C . LEU A 1 517 ? -19.275 -2.475 17.674 1.00 90.38 517 LEU A C 1
ATOM 4132 O O . LEU A 1 517 ? -20.149 -1.672 18.000 1.00 90.38 517 LEU A O 1
ATOM 4136 N N . SER A 1 518 ? -19.313 -3.137 16.511 1.00 84.56 518 SER A N 1
ATOM 4137 C CA . SER A 1 518 ? -20.323 -2.909 15.470 1.00 84.56 518 SER A CA 1
ATOM 4138 C C . SER A 1 518 ? -21.763 -3.132 15.946 1.00 84.56 518 SER A C 1
ATOM 4140 O O . SER A 1 518 ? -22.683 -2.537 15.381 1.00 84.56 518 SER A O 1
ATOM 4142 N N . ASP A 1 519 ? -21.970 -3.964 16.969 1.00 84.81 519 ASP A N 1
ATOM 4143 C CA . ASP A 1 519 ? -23.283 -4.307 17.528 1.00 84.81 519 ASP A CA 1
ATOM 4144 C C . ASP A 1 519 ? -23.580 -3.588 18.862 1.00 84.81 519 ASP A C 1
ATOM 4146 O O . ASP A 1 519 ? -24.663 -3.751 19.429 1.00 84.81 519 ASP A O 1
ATOM 4150 N N . LEU A 1 520 ? -22.642 -2.786 19.383 1.00 90.31 520 LEU A N 1
ATOM 4151 C CA . LEU A 1 520 ? -22.699 -2.208 20.731 1.00 90.31 520 LEU A CA 1
ATOM 4152 C C . LEU A 1 520 ? -22.589 -0.670 20.685 1.00 90.31 520 LEU A C 1
ATOM 4154 O O . LEU A 1 520 ? -21.526 -0.111 20.974 1.00 90.31 520 LEU A O 1
ATOM 4158 N N . PRO A 1 521 ? -23.685 0.055 20.374 1.00 91.44 521 PRO A N 1
ATOM 4159 C CA . PRO A 1 521 ? -23.655 1.503 20.137 1.00 91.44 521 PRO A CA 1
ATOM 4160 C C . PRO A 1 521 ? -23.148 2.322 21.330 1.00 91.44 521 PRO A C 1
ATOM 4162 O O . PRO A 1 521 ? -22.400 3.285 21.155 1.00 91.44 521 PRO A O 1
ATOM 4165 N N . SER A 1 522 ? -23.464 1.913 22.562 1.00 90.88 522 SER A N 1
ATOM 4166 C CA . SER A 1 522 ? -22.929 2.583 23.752 1.00 90.88 522 SER A CA 1
ATOM 4167 C C . SER A 1 522 ? -21.417 2.409 23.910 1.00 90.88 522 SER A C 1
ATOM 4169 O O . SER A 1 522 ? -20.762 3.290 24.467 1.00 90.88 522 SER A O 1
ATOM 4171 N N . LEU A 1 523 ? -20.847 1.292 23.441 1.00 93.06 523 LEU A N 1
ATOM 4172 C CA . LEU A 1 523 ? -19.397 1.105 23.439 1.00 93.06 523 LEU A CA 1
ATOM 4173 C C . LEU A 1 523 ? -18.736 1.917 22.324 1.00 93.06 523 LEU A C 1
ATOM 4175 O O . LEU A 1 523 ? -17.682 2.486 22.572 1.00 93.06 523 LEU A O 1
ATOM 4179 N N . LEU A 1 524 ? -19.365 2.069 21.153 1.00 94.25 524 LEU A N 1
ATOM 4180 C CA . LEU A 1 524 ? -18.876 2.981 20.106 1.00 94.25 524 LEU A CA 1
ATOM 4181 C C . LEU A 1 524 ? -18.790 4.431 20.601 1.00 94.25 524 LEU A C 1
ATOM 4183 O O . LEU A 1 524 ? -17.793 5.109 20.362 1.00 94.25 524 LEU A O 1
ATOM 4187 N N . TYR A 1 525 ? -19.797 4.894 21.344 1.00 94.38 525 TYR A N 1
ATOM 4188 C CA . TYR A 1 525 ? -19.788 6.230 21.948 1.00 94.38 525 TYR A CA 1
ATOM 4189 C C . TYR A 1 525 ? -18.665 6.391 22.991 1.00 94.38 525 TYR A C 1
ATOM 4191 O O . TYR A 1 525 ? -17.924 7.374 22.962 1.00 94.38 525 TYR A O 1
ATOM 4199 N N . LYS A 1 526 ? -18.458 5.390 23.861 1.00 94.94 526 LYS A N 1
ATOM 4200 C CA . LYS A 1 526 ? -17.319 5.362 24.801 1.00 94.94 526 LYS A CA 1
ATOM 4201 C C . LYS A 1 526 ? -15.969 5.294 24.090 1.00 94.94 526 LYS A C 1
ATOM 4203 O O . LYS A 1 526 ? -15.007 5.902 24.551 1.00 94.94 526 LYS A O 1
ATOM 4208 N N . PHE A 1 527 ? -15.882 4.559 22.989 1.00 95.62 527 PHE A N 1
ATOM 4209 C CA . PHE A 1 527 ? -14.668 4.454 22.192 1.00 95.62 527 PHE A CA 1
ATOM 4210 C C . PHE A 1 527 ? -14.308 5.804 21.565 1.00 95.62 527 PHE A C 1
ATOM 4212 O O . PHE A 1 527 ? -13.182 6.270 21.713 1.00 95.62 527 PHE A O 1
ATOM 4219 N N . ALA A 1 528 ? -15.290 6.497 20.982 1.00 95.81 528 ALA A N 1
ATOM 4220 C CA . ALA A 1 528 ? -15.102 7.849 20.468 1.00 95.81 528 ALA A CA 1
ATOM 4221 C C . ALA A 1 528 ? -14.642 8.833 21.560 1.00 95.81 528 ALA A C 1
ATOM 4223 O O . ALA A 1 528 ? -13.836 9.717 21.279 1.00 95.81 528 ALA A O 1
ATOM 4224 N N . PHE A 1 529 ? -15.091 8.662 22.812 1.00 95.94 529 PHE A N 1
ATOM 4225 C CA . PHE A 1 529 ? -14.590 9.449 23.944 1.00 95.94 529 PHE A CA 1
ATOM 4226 C C . PHE A 1 529 ? -13.106 9.183 24.238 1.00 95.94 529 PHE A C 1
ATOM 4228 O O . PHE A 1 529 ? -12.358 10.128 24.483 1.00 95.94 529 PHE A O 1
ATOM 4235 N N . HIS A 1 530 ? -12.655 7.925 24.171 1.00 95.62 530 HIS A N 1
ATOM 4236 C CA . HIS A 1 530 ? -11.231 7.599 24.307 1.00 95.62 530 HIS A CA 1
ATOM 4237 C C . HIS A 1 530 ? -10.397 8.294 23.229 1.00 95.62 530 HIS A C 1
ATOM 4239 O O . HIS A 1 530 ? -9.442 8.995 23.558 1.00 95.62 530 HIS A O 1
ATOM 4245 N N . GLU A 1 531 ? -10.805 8.184 21.965 1.00 95.56 531 GLU A N 1
ATOM 4246 C CA . GLU A 1 531 ? -10.129 8.839 20.839 1.00 95.56 531 GLU A CA 1
ATOM 4247 C C . GLU A 1 531 ? -10.110 10.370 20.978 1.00 95.56 531 GLU A C 1
ATOM 4249 O O . GLU A 1 531 ? -9.077 11.008 20.758 1.00 95.56 531 GLU A O 1
ATOM 4254 N N . PHE A 1 532 ? -11.223 10.970 21.410 1.00 95.81 532 PHE A N 1
ATOM 4255 C CA . PHE A 1 532 ? -11.302 12.405 21.675 1.00 95.81 532 PHE A CA 1
ATOM 4256 C C . PHE A 1 532 ? -10.316 12.843 22.764 1.00 95.81 532 PHE A C 1
ATOM 4258 O O . PHE A 1 532 ? -9.596 13.825 22.563 1.00 95.81 532 PHE A O 1
ATOM 4265 N N . MET A 1 533 ? -10.253 12.121 23.888 1.00 95.06 533 MET A N 1
ATOM 4266 C CA . MET A 1 533 ? -9.342 12.440 24.991 1.00 95.06 533 MET A CA 1
ATOM 4267 C C . MET A 1 533 ? -7.874 12.259 24.596 1.00 95.06 533 MET A C 1
ATOM 4269 O O . MET A 1 533 ? -7.059 13.131 24.887 1.00 95.06 533 MET A O 1
ATOM 4273 N N . LEU A 1 534 ? -7.535 11.181 23.883 1.00 93.12 534 LEU A N 1
ATOM 4274 C CA . LEU A 1 534 ? -6.173 10.950 23.385 1.00 93.12 534 LEU A CA 1
ATOM 4275 C C . LEU A 1 534 ? -5.732 12.055 22.413 1.00 93.12 534 LEU A C 1
ATOM 4277 O O . LEU A 1 534 ? -4.590 12.510 22.462 1.00 93.12 534 LEU A O 1
ATOM 4281 N N . SER A 1 535 ? -6.659 12.583 21.606 1.00 91.81 535 SER A N 1
ATOM 4282 C CA . SER A 1 535 ? -6.377 13.711 20.707 1.00 91.81 535 SER A CA 1
ATOM 4283 C C . SER A 1 535 ? -5.958 15.002 21.423 1.00 91.81 535 SER A C 1
ATOM 4285 O O . SER A 1 535 ? -5.359 15.882 20.801 1.00 91.81 535 SER A O 1
ATOM 4287 N N . GLN A 1 536 ? -6.259 15.134 22.720 1.00 89.88 536 GLN A N 1
ATOM 4288 C CA . GLN A 1 536 ? -5.886 16.316 23.501 1.00 89.88 536 GLN A CA 1
ATOM 4289 C C . GLN A 1 536 ? -4.387 16.350 23.806 1.00 89.88 536 GLN A C 1
ATOM 4291 O O . GLN A 1 536 ? -3.828 17.435 23.936 1.00 89.88 536 GLN A O 1
ATOM 4296 N N . VAL A 1 537 ? -3.738 15.182 23.856 1.00 85.06 537 VAL A N 1
ATOM 4297 C CA . VAL A 1 537 ? -2.291 15.053 24.072 1.00 85.06 537 VAL A CA 1
ATOM 4298 C C . VAL A 1 537 ? -1.538 15.126 22.745 1.00 85.06 537 VAL A C 1
ATOM 4300 O O . VAL A 1 537 ? -0.577 15.881 22.622 1.00 85.06 537 VAL A O 1
ATOM 4303 N N . ASP A 1 538 ? -2.005 14.392 21.733 1.00 81.31 538 ASP A N 1
ATOM 4304 C CA . ASP A 1 538 ? -1.308 14.289 20.442 1.00 81.31 538 ASP A CA 1
ATOM 4305 C C . ASP A 1 538 ? -1.528 15.521 19.541 1.00 81.31 538 ASP A C 1
ATOM 4307 O O . ASP A 1 538 ? -0.815 15.723 18.561 1.00 81.31 538 ASP A O 1
ATOM 4311 N N . GLY A 1 539 ? -2.524 16.358 19.860 1.00 74.88 539 GLY A N 1
ATOM 4312 C CA . GLY A 1 539 ? -2.831 17.604 19.152 1.00 74.88 539 GLY A CA 1
ATOM 4313 C C . GLY A 1 539 ? -3.639 17.444 17.859 1.00 74.88 539 GLY A C 1
ATOM 4314 O O . GLY A 1 539 ? -4.017 18.455 17.266 1.00 74.88 539 GLY A O 1
ATOM 4315 N N . ASP A 1 540 ? -3.960 16.217 17.441 1.00 84.31 540 ASP A N 1
ATOM 4316 C CA . ASP A 1 540 ? -4.570 15.928 16.138 1.00 84.31 540 ASP A CA 1
ATOM 4317 C C . ASP A 1 540 ? -6.011 15.395 16.234 1.00 84.31 540 ASP A C 1
ATOM 4319 O O . ASP A 1 540 ? -6.331 14.242 15.933 1.00 84.31 540 ASP A O 1
ATOM 4323 N N . THR A 1 541 ? -6.921 16.263 16.681 1.00 87.06 541 THR A N 1
ATOM 4324 C CA . THR A 1 541 ? -8.358 15.951 16.768 1.00 87.06 541 THR A CA 1
ATOM 4325 C C . THR A 1 541 ? -8.976 15.668 15.391 1.00 87.06 541 THR A C 1
ATOM 4327 O O . THR A 1 541 ? -9.865 14.825 15.284 1.00 87.06 541 THR A O 1
ATOM 4330 N N . SER A 1 542 ? -8.476 16.311 14.330 1.00 88.06 542 SER A N 1
ATOM 4331 C CA . SER A 1 542 ? -8.979 16.130 12.960 1.00 88.06 542 SER A CA 1
ATOM 4332 C C . SER A 1 542 ? -8.679 14.731 12.420 1.00 88.06 542 SER A C 1
ATOM 4334 O O . SER A 1 542 ? -9.563 14.087 11.855 1.00 88.06 542 SER A O 1
ATOM 4336 N N . HIS A 1 543 ? -7.457 14.232 12.625 1.00 88.56 543 HIS A N 1
ATOM 4337 C CA . HIS A 1 543 ? -7.080 12.872 12.245 1.00 88.56 543 HIS A CA 1
ATOM 4338 C C . HIS A 1 543 ? -7.883 11.817 13.013 1.00 88.56 543 HIS A C 1
ATOM 4340 O O . HIS A 1 543 ? -8.407 10.884 12.406 1.00 88.56 543 HIS A O 1
ATOM 4346 N N . ARG A 1 544 ? -8.068 11.993 14.328 1.00 90.06 544 ARG A N 1
ATOM 4347 C CA . ARG A 1 544 ? -8.886 11.085 15.155 1.00 90.06 544 ARG A CA 1
ATOM 4348 C C . ARG A 1 544 ? -10.346 11.045 14.673 1.00 90.06 544 ARG A C 1
ATOM 4350 O O . ARG A 1 544 ? -10.928 9.966 14.564 1.00 90.06 544 ARG A O 1
ATOM 4357 N N . LEU A 1 545 ? -10.914 12.195 14.291 1.00 92.38 545 LEU A N 1
ATOM 4358 C CA . LEU A 1 545 ? -12.246 12.275 13.676 1.00 92.38 545 LEU A CA 1
ATOM 4359 C C . LEU A 1 545 ? -12.302 11.540 12.327 1.00 92.38 545 LEU A C 1
ATOM 4361 O O . LEU A 1 545 ? -13.250 10.799 12.069 1.00 92.38 545 LEU A O 1
ATOM 4365 N N . GLU A 1 546 ? -11.294 11.714 11.468 1.00 89.62 546 GLU A N 1
ATOM 4366 C CA . GLU A 1 546 ? -11.184 11.018 10.177 1.00 89.62 546 GLU A CA 1
ATOM 4367 C C . GLU A 1 546 ? -11.128 9.495 10.342 1.00 89.62 546 GLU A C 1
ATOM 4369 O O . GLU A 1 546 ? -11.824 8.762 9.639 1.00 89.62 546 GLU A O 1
ATOM 4374 N N . ARG A 1 547 ? -10.350 9.003 11.304 1.00 90.19 547 ARG A N 1
ATOM 4375 C CA . ARG A 1 547 ? -10.241 7.568 11.584 1.00 90.19 547 ARG A CA 1
ATOM 4376 C C . ARG A 1 547 ? -11.546 6.975 12.098 1.00 90.19 547 ARG A C 1
ATOM 4378 O O . ARG A 1 547 ? -11.982 5.938 11.600 1.00 90.19 547 ARG A O 1
ATOM 4385 N N . LEU A 1 548 ? -12.207 7.641 13.048 1.00 94.06 548 LEU A N 1
ATOM 4386 C CA . LEU A 1 548 ? -13.539 7.231 13.505 1.00 94.06 548 LEU A CA 1
ATOM 4387 C C . LEU A 1 548 ? -14.544 7.247 12.351 1.00 94.06 548 LEU A C 1
ATOM 4389 O O . LEU A 1 548 ? -15.369 6.344 12.236 1.00 94.06 548 LEU A O 1
ATOM 4393 N N . PHE A 1 549 ? -14.468 8.231 11.456 1.00 90.12 549 PHE A N 1
ATOM 4394 C CA . PHE A 1 549 ? -15.309 8.263 10.264 1.00 90.12 549 PHE A CA 1
ATOM 4395 C C . PHE A 1 549 ? -15.083 7.032 9.368 1.00 90.12 549 PHE A C 1
ATOM 4397 O O . PHE A 1 549 ? -16.060 6.395 8.974 1.00 90.12 549 PHE A O 1
ATOM 4404 N N . LYS A 1 550 ? -13.829 6.629 9.122 1.00 86.06 550 LYS A N 1
ATOM 4405 C CA . LYS A 1 550 ? -13.501 5.410 8.357 1.00 86.06 550 LYS A CA 1
ATOM 4406 C C . LYS A 1 550 ? -14.021 4.128 9.021 1.00 86.06 550 LYS A C 1
ATOM 4408 O O . LYS A 1 550 ? -14.534 3.258 8.315 1.00 86.06 550 LYS A O 1
ATOM 4413 N N . LEU A 1 551 ? -13.981 4.043 10.358 1.00 90.25 551 LEU A N 1
ATOM 4414 C CA . LEU A 1 551 ? -14.477 2.898 11.144 1.00 90.25 551 LEU A CA 1
ATOM 4415 C C . LEU A 1 551 ? -15.904 2.478 10.755 1.00 90.25 551 LEU A C 1
ATOM 4417 O O . LEU A 1 551 ? -16.211 1.287 10.683 1.00 90.25 551 LEU A O 1
ATOM 4421 N N . GLN A 1 552 ? -16.773 3.450 10.466 1.00 89.19 552 GLN A N 1
ATOM 4422 C CA . GLN A 1 552 ? -18.188 3.206 10.173 1.00 89.19 552 GLN A CA 1
ATOM 4423 C C . GLN A 1 552 ? -18.396 2.324 8.928 1.00 89.19 552 GLN A C 1
ATOM 4425 O O . GLN A 1 552 ? -19.347 1.543 8.858 1.00 89.19 552 GLN A O 1
ATOM 4430 N N . ALA A 1 553 ? -17.505 2.445 7.934 1.00 79.12 553 ALA A N 1
ATOM 4431 C CA . ALA A 1 553 ? -17.622 1.730 6.668 1.00 79.12 553 ALA A CA 1
ATOM 4432 C C . ALA A 1 553 ? -17.325 0.231 6.824 1.00 79.12 553 ALA A C 1
ATOM 4434 O O . ALA A 1 553 ? -18.050 -0.589 6.255 1.00 79.12 553 ALA A O 1
ATOM 4435 N N . ASP A 1 554 ? -16.305 -0.116 7.609 1.00 82.44 554 ASP A N 1
ATOM 4436 C CA . ASP A 1 554 ? -15.915 -1.509 7.848 1.00 82.44 554 ASP A CA 1
ATOM 4437 C C . ASP A 1 554 ? -16.901 -2.217 8.780 1.00 82.44 554 ASP A C 1
ATOM 4439 O O . ASP A 1 554 ? -17.365 -3.317 8.468 1.00 82.44 554 ASP A O 1
ATOM 4443 N N . LEU A 1 555 ? -17.304 -1.543 9.863 1.00 87.44 555 LEU A N 1
ATOM 4444 C CA . LEU A 1 555 ? -18.214 -2.073 10.888 1.00 87.44 555 LEU A CA 1
ATOM 4445 C C . LEU A 1 555 ? -19.710 -1.940 10.536 1.00 87.44 555 LEU A C 1
ATOM 4447 O O . LEU A 1 555 ? -20.582 -2.179 11.369 1.00 87.44 555 LEU A O 1
ATOM 4451 N N . ALA A 1 556 ? -20.018 -1.515 9.310 1.00 86.06 556 ALA A N 1
ATOM 4452 C CA . ALA A 1 556 ? -21.369 -1.390 8.772 1.00 86.06 556 ALA A CA 1
ATOM 4453 C C . ALA A 1 556 ? -22.366 -0.624 9.663 1.00 86.06 556 ALA A C 1
ATOM 4455 O O . ALA A 1 556 ? -23.496 -1.068 9.902 1.00 86.06 556 ALA A O 1
ATOM 4456 N N . PHE A 1 557 ? -21.972 0.566 10.106 1.00 89.88 557 PHE A N 1
ATOM 4457 C CA . PHE A 1 557 ? -22.873 1.510 10.761 1.00 89.88 557 PHE A CA 1
ATOM 4458 C C . PHE A 1 557 ? -22.647 2.941 10.260 1.00 89.88 557 PHE A C 1
ATOM 4460 O O . PHE A 1 557 ? -21.779 3.195 9.428 1.00 89.88 557 PHE A O 1
ATOM 4467 N N . GLN A 1 558 ? -23.442 3.888 10.753 1.00 89.19 558 GLN A N 1
ATOM 4468 C CA . GLN A 1 558 ? -23.186 5.319 10.599 1.00 89.19 558 GLN A CA 1
ATOM 4469 C C . GLN A 1 558 ? -23.312 6.014 11.950 1.00 89.19 558 GLN A C 1
ATOM 4471 O O . GLN A 1 558 ? -24.211 5.710 12.730 1.00 89.19 558 GLN A O 1
ATOM 4476 N N . TRP A 1 559 ? -22.418 6.962 12.231 1.00 91.94 559 TRP A N 1
ATOM 4477 C CA . TRP A 1 559 ? -22.374 7.671 13.514 1.00 91.94 559 TRP A CA 1
ATOM 4478 C C . TRP A 1 559 ? -23.666 8.417 13.852 1.00 91.94 559 TRP A C 1
ATOM 4480 O O . TRP A 1 559 ? -24.001 8.526 15.029 1.00 91.94 559 TRP A O 1
ATOM 4490 N N . PHE A 1 560 ? -24.424 8.864 12.843 1.00 89.94 560 PHE A N 1
ATOM 4491 C CA . PHE A 1 560 ? -25.724 9.512 13.061 1.00 89.94 560 PHE A CA 1
ATOM 4492 C C . PHE A 1 560 ? -26.854 8.541 13.455 1.00 89.94 560 PHE A C 1
ATOM 4494 O O . PHE A 1 560 ? -27.976 8.981 13.689 1.00 89.94 560 PHE A O 1
ATOM 4501 N N . TRP A 1 561 ? -26.594 7.228 13.510 1.00 91.12 561 TRP A N 1
ATOM 4502 C CA . TRP A 1 561 ? -27.540 6.239 14.048 1.00 91.12 561 TRP A CA 1
ATOM 4503 C C . TRP A 1 561 ? -27.503 6.146 15.579 1.00 91.12 561 TRP A C 1
ATOM 4505 O O . TRP A 1 561 ? -28.296 5.419 16.178 1.00 91.12 561 TRP A O 1
ATOM 4515 N N . LEU A 1 562 ? -26.546 6.811 16.229 1.00 90.12 562 LEU A N 1
ATOM 4516 C CA . LEU A 1 562 ? -26.513 6.883 17.685 1.00 90.12 562 LEU A CA 1
ATOM 4517 C C . LEU A 1 562 ? -27.699 7.723 18.169 1.00 90.12 562 LEU A C 1
ATOM 4519 O O . LEU A 1 562 ? -27.810 8.899 17.828 1.00 90.12 562 LEU A O 1
ATOM 4523 N N . GLY A 1 563 ? -28.577 7.117 18.966 1.00 85.06 563 GLY A N 1
ATOM 4524 C CA . GLY A 1 563 ? -29.710 7.807 19.574 1.00 85.06 563 GLY A CA 1
ATOM 4525 C C . GLY A 1 563 ? -29.398 8.339 20.973 1.00 85.06 563 GLY A C 1
ATOM 4526 O O . GLY A 1 563 ? -28.362 8.035 21.569 1.00 85.06 563 GLY A O 1
ATOM 4527 N N . ASP A 1 564 ? -30.353 9.063 21.557 1.00 82.56 564 ASP A N 1
ATOM 4528 C CA . ASP A 1 564 ? -30.238 9.630 22.912 1.00 82.56 564 ASP A CA 1
ATOM 4529 C C . ASP A 1 564 ? -29.973 8.567 23.998 1.00 82.56 564 ASP A C 1
ATOM 4531 O O . ASP A 1 564 ? -29.337 8.836 25.016 1.00 82.56 564 ASP A O 1
ATOM 4535 N N . LEU A 1 565 ? -30.458 7.336 23.796 1.00 80.62 565 LEU A N 1
ATOM 4536 C CA . LEU A 1 565 ? -30.233 6.221 24.725 1.00 80.62 565 LEU A CA 1
ATOM 4537 C C . LEU A 1 565 ? -28.797 5.681 24.669 1.00 80.62 565 LEU A C 1
ATOM 4539 O O . LEU A 1 565 ? -28.306 5.156 25.673 1.00 80.62 565 LEU A O 1
ATOM 4543 N N . ASP A 1 566 ? -28.132 5.833 23.524 1.00 83.94 566 ASP A N 1
ATOM 4544 C CA . ASP A 1 566 ? -26.740 5.435 23.316 1.00 83.94 566 ASP A CA 1
ATOM 4545 C C . ASP A 1 566 ? -25.786 6.523 23.848 1.00 83.94 566 ASP A C 1
ATOM 4547 O O . ASP A 1 566 ? -24.745 6.213 24.435 1.00 83.94 566 ASP A O 1
ATOM 4551 N N . ARG A 1 567 ? -26.193 7.797 23.710 1.00 80.00 567 ARG A N 1
ATOM 4552 C CA . ARG A 1 567 ? -25.469 9.024 24.090 1.00 80.00 567 ARG A CA 1
ATOM 4553 C C . ARG A 1 567 ? -25.883 9.582 25.437 1.00 80.00 567 ARG A C 1
ATOM 4555 O O . ARG A 1 567 ? -26.501 10.639 25.555 1.00 80.00 567 ARG A O 1
ATOM 4562 N N . ASN A 1 568 ? -25.549 8.860 26.487 1.00 74.69 568 ASN A N 1
ATOM 4563 C CA . ASN A 1 568 ? -25.915 9.295 27.820 1.00 74.69 568 ASN A CA 1
ATOM 4564 C C . ASN A 1 568 ? -24.665 9.660 28.620 1.00 74.69 568 ASN A C 1
ATOM 4566 O O . ASN A 1 568 ? -23.799 8.813 28.812 1.00 74.69 568 ASN A O 1
ATOM 4570 N N . HIS A 1 569 ? -24.609 10.881 29.160 1.00 76.69 569 HIS A N 1
ATOM 4571 C CA . HIS A 1 569 ? -23.545 11.333 30.066 1.00 76.69 569 HIS A CA 1
ATOM 4572 C C . HIS A 1 569 ? -23.250 10.322 31.189 1.00 76.69 569 HIS A C 1
ATOM 4574 O O . HIS A 1 569 ? -22.096 10.079 31.532 1.00 76.69 569 HIS A O 1
ATOM 4580 N N . SER A 1 570 ? -24.280 9.667 31.743 1.00 79.69 570 SER A N 1
ATOM 4581 C CA . SER A 1 570 ? -24.092 8.631 32.774 1.00 79.69 570 SER A CA 1
ATOM 4582 C C . SER A 1 570 ? -23.227 7.454 32.308 1.00 79.69 570 SER A C 1
ATOM 4584 O O . SER A 1 570 ? -22.590 6.810 33.134 1.00 79.69 570 SER A O 1
ATOM 4586 N N . LYS A 1 571 ? -23.144 7.198 30.996 1.00 76.31 571 LYS A N 1
ATOM 4587 C CA . LYS A 1 571 ? -22.275 6.170 30.410 1.00 76.31 571 LYS A CA 1
ATOM 4588 C C . LYS A 1 571 ? -20.800 6.570 30.443 1.00 76.31 571 LYS A C 1
ATOM 4590 O O . LYS A 1 571 ? -19.963 5.675 30.468 1.00 76.31 571 LYS A O 1
ATOM 4595 N N . LEU A 1 572 ? -20.478 7.865 30.454 1.00 86.94 572 LEU A N 1
ATOM 4596 C CA . LEU A 1 572 ? -19.098 8.366 30.497 1.00 86.94 572 LEU A CA 1
ATOM 4597 C C . LEU A 1 572 ? -18.595 8.623 31.919 1.00 86.94 572 LEU A C 1
ATOM 4599 O O . LEU A 1 572 ? -17.395 8.783 32.110 1.00 86.94 572 LEU A O 1
ATOM 4603 N N . ALA A 1 573 ? -19.479 8.617 32.920 1.00 83.19 573 ALA A N 1
ATOM 4604 C CA . ALA A 1 573 ? -19.126 8.941 34.303 1.00 83.19 573 ALA A CA 1
ATOM 4605 C C . ALA A 1 573 ? -17.957 8.097 34.847 1.00 83.19 573 ALA A C 1
ATOM 4607 O O . ALA A 1 573 ? -17.098 8.622 35.542 1.00 83.19 573 ALA A O 1
ATOM 4608 N N . HIS A 1 574 ? -17.883 6.811 34.487 1.00 83.75 574 HIS A N 1
ATOM 4609 C CA . HIS A 1 574 ? -16.790 5.915 34.893 1.00 83.75 574 HIS A CA 1
ATOM 4610 C C . HIS A 1 574 ? -15.469 6.158 34.142 1.00 83.75 574 HIS A C 1
ATOM 4612 O O . HIS A 1 574 ? -14.412 5.709 34.582 1.00 83.75 574 HIS A O 1
ATOM 4618 N N . LEU A 1 575 ? -15.522 6.848 33.000 1.00 89.44 575 LEU A N 1
ATOM 4619 C CA . LEU A 1 575 ? -14.347 7.231 32.216 1.00 89.44 575 LEU A CA 1
ATOM 4620 C C . LEU A 1 575 ? -13.793 8.585 32.672 1.00 89.44 575 LEU A C 1
ATOM 4622 O O . LEU A 1 575 ? -12.586 8.794 32.638 1.00 89.44 575 LEU A O 1
ATOM 4626 N N . MET A 1 576 ? -14.665 9.486 33.123 1.00 87.75 576 MET A N 1
ATOM 4627 C CA . MET A 1 576 ? -14.321 10.831 33.595 1.00 87.75 576 MET A CA 1
ATOM 4628 C C . MET A 1 576 ? -13.911 10.835 35.074 1.00 87.75 576 MET A C 1
ATOM 4630 O O . MET A 1 576 ? -14.451 11.588 35.883 1.00 87.75 576 MET A O 1
ATOM 4634 N N . ASP A 1 577 ? -12.968 9.965 35.426 1.00 87.06 577 ASP A N 1
ATOM 4635 C CA . ASP A 1 577 ? -12.442 9.838 36.783 1.00 87.06 577 ASP A CA 1
ATOM 4636 C C . ASP A 1 577 ? -11.097 10.566 36.903 1.00 87.06 577 ASP A C 1
ATOM 4638 O O . ASP A 1 577 ? -10.096 10.138 36.327 1.00 87.06 577 ASP A O 1
ATOM 4642 N N . ALA A 1 578 ? -11.066 11.670 37.653 1.00 77.94 578 ALA A N 1
ATOM 4643 C CA . ALA A 1 578 ? -9.853 12.461 37.864 1.00 77.94 578 ALA A CA 1
ATOM 4644 C C . ALA A 1 578 ? -8.768 11.708 38.659 1.00 77.94 578 ALA A C 1
ATOM 4646 O O . ALA A 1 578 ? -7.588 12.039 38.529 1.00 77.94 578 ALA A O 1
ATOM 4647 N N . ASP A 1 579 ? -9.134 10.672 39.423 1.00 85.06 579 ASP A N 1
ATOM 4648 C CA . ASP A 1 579 ? -8.170 9.824 40.133 1.00 85.06 579 ASP A CA 1
ATOM 4649 C C . ASP A 1 579 ? -7.473 8.826 39.185 1.00 85.06 579 ASP A C 1
ATOM 4651 O O . ASP A 1 579 ? -6.440 8.237 39.525 1.00 85.06 579 ASP A O 1
ATOM 4655 N N . ASN A 1 580 ? -7.991 8.644 37.965 1.00 91.88 580 ASN A N 1
ATOM 4656 C CA . ASN A 1 580 ? -7.329 7.861 36.931 1.00 91.88 580 ASN A CA 1
ATOM 4657 C C . ASN A 1 580 ? -6.187 8.674 36.302 1.00 91.88 580 ASN A C 1
ATOM 4659 O O . ASN A 1 580 ? -6.412 9.610 35.539 1.00 91.88 580 ASN A O 1
ATOM 4663 N N . GLU A 1 581 ? -4.945 8.262 36.562 1.00 91.88 581 GLU A N 1
ATOM 4664 C CA . GLU A 1 581 ? -3.723 8.935 36.093 1.00 91.88 581 GLU A CA 1
ATOM 4665 C C . GLU A 1 581 ? -3.701 9.204 34.575 1.00 91.88 581 GLU A C 1
ATOM 4667 O O . GLU A 1 581 ? -3.304 10.285 34.128 1.00 91.88 581 GLU A O 1
ATOM 4672 N N . LYS A 1 582 ? -4.167 8.245 33.763 1.00 92.25 582 LYS A N 1
ATOM 4673 C CA . LYS A 1 582 ? -4.188 8.385 32.299 1.00 92.25 582 LYS A CA 1
ATOM 4674 C C . LYS A 1 582 ? -5.231 9.391 31.838 1.00 92.25 582 LYS A C 1
ATOM 4676 O O . LYS A 1 582 ? -4.952 10.190 30.944 1.00 92.25 582 LYS A O 1
ATOM 4681 N N . PHE A 1 583 ? -6.419 9.347 32.439 1.00 93.25 583 PHE A N 1
ATOM 4682 C CA . PHE A 1 583 ? -7.455 10.332 32.158 1.00 93.25 583 PHE A CA 1
ATOM 4683 C C . PHE A 1 583 ? -6.988 11.722 32.587 1.00 93.25 583 PHE A C 1
ATOM 4685 O O . PHE A 1 583 ? -7.033 12.642 31.778 1.00 93.25 583 PHE A O 1
ATOM 4692 N N . ASN A 1 584 ? -6.452 11.855 33.803 1.00 90.25 584 ASN A N 1
ATOM 4693 C CA . ASN A 1 584 ? -5.967 13.122 34.341 1.00 90.25 584 ASN A CA 1
ATOM 4694 C C . ASN A 1 584 ? -4.871 13.752 33.463 1.00 90.25 584 ASN A C 1
ATOM 4696 O O . ASN A 1 584 ? -4.858 14.963 33.257 1.00 90.25 584 ASN A O 1
ATOM 4700 N N . THR A 1 585 ? -3.998 12.932 32.871 1.00 91.94 585 THR A N 1
ATOM 4701 C CA . THR A 1 585 ? -2.994 13.397 31.898 1.00 91.94 585 THR A CA 1
ATOM 4702 C C . THR A 1 585 ? -3.654 14.044 30.674 1.00 91.94 585 THR A C 1
ATOM 4704 O O . THR A 1 585 ? -3.325 15.174 30.313 1.00 91.94 585 THR A O 1
ATOM 4707 N N . CYS A 1 586 ? -4.627 13.365 30.058 1.00 92.69 586 CYS A N 1
ATOM 4708 C CA . CYS A 1 586 ? -5.349 13.891 28.894 1.00 92.69 586 CYS A CA 1
ATOM 4709 C C . CYS A 1 586 ? -6.219 15.103 29.263 1.00 92.69 586 CYS A C 1
ATOM 4711 O O . CYS A 1 586 ? -6.329 16.058 28.498 1.00 92.69 586 CYS A O 1
ATOM 4713 N N . PHE A 1 587 ? -6.827 15.069 30.448 1.00 90.88 587 PHE A N 1
ATOM 4714 C CA . PHE A 1 587 ? -7.661 16.136 30.982 1.00 90.88 587 PHE A CA 1
ATOM 4715 C C . PHE A 1 587 ? -6.850 17.403 31.263 1.00 90.88 587 PHE A C 1
ATOM 4717 O O . PHE A 1 587 ? -7.281 18.491 30.900 1.00 90.88 587 PHE A O 1
ATOM 4724 N N . THR A 1 588 ? -5.643 17.272 31.814 1.00 88.50 588 THR A N 1
ATOM 4725 C CA . THR A 1 588 ? -4.729 18.404 32.026 1.00 88.50 588 THR A CA 1
ATOM 4726 C C . THR A 1 588 ? -4.319 19.029 30.692 1.00 88.50 588 THR A C 1
ATOM 4728 O O . THR A 1 588 ? -4.438 20.241 30.530 1.00 88.50 588 THR A O 1
ATOM 4731 N N . ALA A 1 589 ? -3.940 18.210 29.702 1.00 90.25 589 ALA A N 1
ATOM 4732 C CA . ALA A 1 589 ? -3.620 18.697 28.357 1.00 90.25 589 ALA A CA 1
ATOM 4733 C C . ALA A 1 589 ? -4.810 19.435 27.712 1.00 90.25 589 ALA A C 1
ATOM 4735 O O . ALA A 1 589 ? -4.654 20.491 27.095 1.00 90.25 589 ALA A O 1
ATOM 4736 N N . TRP A 1 590 ? -6.024 18.914 27.904 1.00 91.50 590 TRP A N 1
ATOM 4737 C CA . TRP A 1 590 ? -7.251 19.573 27.468 1.00 91.50 590 TRP A CA 1
ATOM 4738 C C . TRP A 1 590 ? -7.491 20.921 28.166 1.00 91.50 590 TRP A C 1
ATOM 4740 O O . TRP A 1 590 ? -7.860 21.892 27.495 1.00 91.50 590 TRP A O 1
ATOM 4750 N N . ILE A 1 591 ? -7.279 21.001 29.486 1.00 88.38 591 ILE A N 1
ATOM 4751 C CA . ILE A 1 591 ? -7.417 22.245 30.255 1.00 88.38 591 ILE A CA 1
ATOM 4752 C C . ILE A 1 591 ? -6.452 23.300 29.711 1.00 88.38 591 ILE A C 1
ATOM 4754 O O . ILE A 1 591 ? -6.887 24.405 29.387 1.00 88.38 591 ILE A O 1
ATOM 4758 N N . GLU A 1 592 ? -5.172 22.963 29.558 1.00 86.88 592 GLU A N 1
ATOM 4759 C CA . GLU A 1 592 ? -4.153 23.883 29.037 1.00 86.88 592 GLU A CA 1
ATOM 4760 C C . GLU A 1 592 ? -4.521 24.392 27.636 1.00 86.88 592 GLU A C 1
ATOM 4762 O O . GLU A 1 592 ? -4.434 25.587 27.349 1.00 86.88 592 GLU A O 1
ATOM 4767 N N . LYS A 1 593 ? -5.026 23.505 26.771 1.00 86.94 593 LYS A N 1
ATOM 4768 C CA . LYS A 1 593 ? -5.479 23.861 25.420 1.00 86.94 593 LYS A CA 1
ATOM 4769 C C . LYS A 1 593 ? -6.713 24.770 25.425 1.00 86.94 593 LYS A C 1
ATOM 4771 O O . LYS A 1 593 ? -6.835 25.638 24.562 1.00 86.94 593 LYS A O 1
ATOM 4776 N N . THR A 1 594 ? -7.631 24.563 26.368 1.00 86.12 594 THR A N 1
ATOM 4777 C CA . THR A 1 594 ? -8.911 25.286 26.437 1.00 86.12 594 THR A CA 1
ATOM 4778 C C . THR A 1 594 ? -8.779 26.642 27.127 1.00 86.12 594 THR A C 1
ATOM 4780 O O . THR A 1 594 ? -9.395 27.614 26.689 1.00 86.12 594 THR A O 1
ATOM 4783 N N . PHE A 1 595 ? -7.994 26.714 28.202 1.00 83.56 595 PHE A N 1
ATOM 4784 C CA . PHE A 1 595 ? -7.934 27.870 29.099 1.00 83.56 595 PHE A CA 1
ATOM 4785 C C . PHE A 1 595 ? -6.584 28.601 29.079 1.00 83.56 595 PHE A C 1
ATOM 4787 O O . PHE A 1 595 ? -6.520 29.747 29.517 1.00 83.56 595 PHE A O 1
ATOM 4794 N N . GLY A 1 596 ? -5.523 28.006 28.526 1.00 78.75 596 GLY A N 1
ATOM 4795 C CA . GLY A 1 596 ? -4.196 28.617 28.458 1.00 78.75 596 GLY A CA 1
ATOM 4796 C C . GLY A 1 596 ? -3.310 28.275 29.661 1.00 78.75 596 GLY A C 1
ATOM 4797 O O . GLY A 1 596 ? -3.033 27.107 29.914 1.00 78.75 596 GLY A O 1
ATOM 4798 N N . SER A 1 597 ? -2.786 29.294 30.355 1.00 66.38 597 SER A N 1
ATOM 4799 C CA . SER A 1 597 ? -1.799 29.120 31.437 1.00 66.38 597 SER A CA 1
ATOM 4800 C C . SER A 1 597 ? -2.384 28.403 32.656 1.00 66.38 597 SER A C 1
ATOM 4802 O O . SER A 1 597 ? -3.525 28.653 33.040 1.00 66.38 597 SER A O 1
ATOM 4804 N N . ALA A 1 598 ? -1.560 27.593 33.330 1.00 57.19 598 ALA A N 1
ATOM 4805 C CA . ALA A 1 598 ? -1.936 26.863 34.541 1.00 57.19 598 ALA A CA 1
ATOM 4806 C C . ALA A 1 598 ? -2.428 27.763 35.695 1.00 57.19 598 ALA A C 1
ATOM 4808 O O . ALA A 1 598 ? -3.181 27.313 36.557 1.00 57.19 598 ALA A O 1
ATOM 4809 N N . ASP A 1 599 ? -2.039 29.041 35.688 1.00 58.59 599 ASP A N 1
ATOM 4810 C CA . ASP A 1 599 ? -2.430 30.034 36.697 1.00 58.59 599 ASP A CA 1
ATOM 4811 C C . ASP A 1 599 ? -3.905 30.475 36.595 1.00 58.59 599 ASP A C 1
ATOM 4813 O O . ASP A 1 599 ? -4.451 31.005 37.563 1.00 58.59 599 ASP A O 1
ATOM 4817 N N . ASP A 1 600 ? -4.557 30.239 35.450 1.00 56.56 600 ASP A N 1
ATOM 4818 C CA . ASP A 1 600 ? -5.960 30.599 35.198 1.00 56.56 600 ASP A CA 1
ATOM 4819 C C . ASP A 1 600 ? -6.929 29.422 35.430 1.00 56.56 600 ASP A C 1
ATOM 4821 O O . ASP A 1 600 ? -8.135 29.556 35.206 1.00 56.56 600 ASP A O 1
ATOM 4825 N N . ILE A 1 601 ? -6.423 28.266 35.883 1.00 60.75 601 ILE A N 1
ATOM 4826 C CA . ILE A 1 601 ? -7.212 27.049 36.105 1.00 60.75 601 ILE A CA 1
ATOM 4827 C C . ILE A 1 601 ? -7.908 27.143 37.473 1.00 60.75 601 ILE A C 1
ATOM 4829 O O . ILE A 1 601 ? -7.236 27.120 38.508 1.00 60.75 601 ILE A O 1
ATOM 4833 N N . PRO A 1 602 ? -9.248 27.218 37.539 1.00 61.19 602 PRO A N 1
ATOM 4834 C CA . PRO A 1 602 ? -9.938 27.257 38.819 1.00 61.19 602 PRO A CA 1
ATOM 4835 C C . PRO A 1 602 ? -9.936 25.871 39.505 1.00 61.19 602 PRO A C 1
ATOM 4837 O O . PRO A 1 602 ? -10.135 24.848 38.852 1.00 61.19 602 PRO A O 1
ATOM 4840 N N . THR A 1 603 ? -9.684 25.832 40.820 1.00 67.12 603 THR A N 1
ATOM 4841 C CA . THR A 1 603 ? -9.312 24.608 41.571 1.00 67.12 603 THR A CA 1
ATOM 4842 C C . THR A 1 603 ? -10.303 24.169 42.655 1.00 67.12 603 THR A C 1
ATOM 4844 O O . THR A 1 603 ? -10.003 23.237 43.398 1.00 67.12 603 THR A O 1
ATOM 4847 N N . ASP A 1 604 ? -11.469 24.810 42.777 1.00 75.31 604 ASP A N 1
ATOM 4848 C CA . ASP A 1 604 ? -12.512 24.357 43.709 1.00 75.31 604 ASP A CA 1
ATOM 4849 C C . ASP A 1 604 ? -13.439 23.290 43.089 1.00 75.31 604 ASP A C 1
ATOM 4851 O O . ASP A 1 604 ? -13.523 23.138 41.868 1.00 75.31 604 ASP A O 1
ATOM 4855 N N . ASP A 1 605 ? -14.143 22.533 43.938 1.00 69.94 605 ASP A N 1
ATOM 4856 C CA . ASP A 1 605 ? -15.007 21.420 43.509 1.00 69.94 605 ASP A CA 1
ATOM 4857 C C . ASP A 1 605 ? -16.126 21.867 42.544 1.00 69.94 605 ASP A C 1
ATOM 4859 O O . ASP A 1 605 ? -16.514 21.125 41.638 1.00 69.94 605 ASP A O 1
ATOM 4863 N N . GLU A 1 606 ? -16.664 23.082 42.710 1.00 71.44 606 GLU A N 1
ATOM 4864 C CA . GLU A 1 606 ? -17.665 23.643 41.789 1.00 71.44 606 GLU A CA 1
ATOM 4865 C C . GLU A 1 606 ? -17.057 23.910 40.404 1.00 71.44 606 GLU A C 1
ATOM 4867 O O . GLU A 1 606 ? -17.685 23.624 39.379 1.00 71.44 606 GLU A O 1
ATOM 4872 N N . SER A 1 607 ? -15.810 24.373 40.358 1.00 76.94 607 SER A N 1
ATOM 4873 C CA . SER A 1 607 ? -15.084 24.624 39.118 1.00 76.94 607 SER A CA 1
ATOM 4874 C C . SER A 1 607 ? -14.665 23.352 38.395 1.00 76.94 607 SER A C 1
ATOM 4876 O O . SER A 1 607 ? -14.772 23.307 37.170 1.00 76.94 607 SER A O 1
ATOM 4878 N N . VAL A 1 608 ? -14.252 22.303 39.111 1.00 76.44 608 VAL A N 1
ATOM 4879 C CA . VAL A 1 608 ? -13.941 20.999 38.496 1.00 76.44 608 VAL A CA 1
ATOM 4880 C C . VAL A 1 608 ? -15.196 20.404 37.852 1.00 76.44 608 VAL A C 1
ATOM 4882 O O . VAL A 1 608 ? -15.152 19.947 36.711 1.00 76.44 608 VAL A O 1
ATOM 4885 N N . ASN A 1 609 ? -16.352 20.489 38.519 1.00 81.62 609 ASN A N 1
ATOM 4886 C CA . ASN A 1 609 ? -17.624 20.062 37.929 1.00 81.62 609 ASN A CA 1
ATOM 4887 C C . ASN A 1 609 ? -17.988 20.877 36.676 1.00 81.62 609 ASN A C 1
ATOM 4889 O O . ASN A 1 609 ? -18.465 20.320 35.684 1.00 81.62 609 ASN A O 1
ATOM 4893 N N . MET A 1 610 ? -17.732 22.189 36.689 1.00 84.56 610 MET A N 1
ATOM 4894 C CA . MET A 1 610 ? -17.929 23.048 35.520 1.00 84.56 610 MET A CA 1
ATOM 4895 C C . MET A 1 610 ? -16.975 22.689 34.368 1.00 84.56 610 MET A C 1
ATOM 4897 O O . MET A 1 610 ? -17.402 22.670 33.213 1.00 84.56 610 MET A O 1
ATOM 4901 N N . GLN A 1 611 ? -15.714 22.366 34.665 1.00 86.38 611 GLN A N 1
ATOM 4902 C CA . GLN A 1 611 ? -14.733 21.901 33.679 1.00 86.38 611 GLN A CA 1
ATOM 4903 C C . GLN A 1 611 ? -15.162 20.573 33.052 1.00 86.38 611 GLN A C 1
ATOM 4905 O O . GLN A 1 611 ? -15.152 20.458 31.830 1.00 86.38 611 GLN A O 1
ATOM 4910 N N . MET A 1 612 ? -15.614 19.606 33.855 1.00 87.50 612 MET A N 1
ATOM 4911 C CA . MET A 1 612 ? -16.137 18.329 33.356 1.00 87.50 612 MET A CA 1
ATOM 4912 C C . MET A 1 612 ? -17.364 18.524 32.460 1.00 87.50 612 MET A C 1
ATOM 4914 O O . MET A 1 612 ? -17.458 17.915 31.395 1.00 87.50 612 MET A O 1
ATOM 4918 N N . ALA A 1 613 ? -18.280 19.421 32.837 1.00 88.62 613 ALA A N 1
ATOM 4919 C CA . ALA A 1 613 ? -19.428 19.762 32.000 1.00 88.62 613 ALA A CA 1
ATOM 4920 C C . ALA A 1 613 ? -19.005 20.419 30.673 1.00 88.62 613 ALA A C 1
ATOM 4922 O O . ALA A 1 613 ? -19.592 20.141 29.626 1.00 88.62 613 ALA A O 1
ATOM 4923 N N . LEU A 1 614 ? -17.977 21.274 30.690 1.00 91.06 614 LEU A N 1
ATOM 4924 C CA . LEU A 1 614 ? -17.440 21.884 29.475 1.00 91.06 614 LEU A CA 1
ATOM 4925 C C . LEU A 1 614 ? -16.733 20.857 28.580 1.00 91.06 614 LEU A C 1
ATOM 4927 O O . LEU A 1 614 ? -16.954 20.879 27.370 1.00 91.06 614 LEU A O 1
ATOM 4931 N N . LEU A 1 615 ? -15.937 19.953 29.160 1.00 92.31 615 LEU A N 1
ATOM 4932 C CA . LEU A 1 615 ? -15.307 18.837 28.452 1.00 92.31 615 LEU A CA 1
ATOM 4933 C C . LEU A 1 615 ? -16.366 17.998 27.736 1.00 92.31 615 LEU A C 1
ATOM 4935 O O . LEU A 1 615 ? -16.243 17.741 26.540 1.00 92.31 615 LEU A O 1
ATOM 4939 N N . TYR A 1 616 ? -17.435 17.636 28.449 1.00 92.69 616 TYR A N 1
ATOM 4940 C CA . TYR A 1 616 ? -18.558 16.906 27.872 1.00 92.69 616 TYR A CA 1
ATOM 4941 C C . TYR A 1 616 ? -19.192 17.669 26.701 1.00 92.69 616 TYR A C 1
ATOM 4943 O O . TYR A 1 616 ? -19.389 17.096 25.637 1.00 92.69 616 TYR A O 1
ATOM 4951 N N . ASN A 1 617 ? -19.442 18.975 26.839 1.00 92.62 617 ASN A N 1
ATOM 4952 C CA . ASN A 1 617 ? -20.002 19.783 25.748 1.00 92.62 617 ASN A CA 1
ATOM 4953 C C . ASN A 1 617 ? -19.085 19.843 24.511 1.00 92.62 617 ASN A C 1
ATOM 4955 O O . ASN A 1 617 ? -19.571 19.866 23.376 1.00 92.62 617 ASN A O 1
ATOM 4959 N N . GLN A 1 618 ? -17.765 19.883 24.708 1.00 93.69 618 GLN A N 1
ATOM 4960 C CA . GLN A 1 618 ? -16.811 19.827 23.600 1.00 93.69 618 GLN A CA 1
ATOM 4961 C C . GLN A 1 618 ? -16.781 18.444 22.946 1.00 93.69 618 GLN A C 1
ATOM 4963 O O . GLN A 1 618 ? -16.758 18.358 21.719 1.00 93.69 618 GLN A O 1
ATOM 4968 N N . PHE A 1 619 ? -16.853 17.373 23.737 1.00 95.06 619 PHE A N 1
ATOM 4969 C CA . PHE A 1 619 ? -16.988 16.019 23.212 1.00 95.06 619 PHE A CA 1
ATOM 4970 C C . PHE A 1 619 ? -18.291 15.839 22.415 1.00 95.06 619 PHE A C 1
ATOM 4972 O O . PHE A 1 619 ? -18.268 15.310 21.308 1.00 95.06 619 PHE A O 1
ATOM 4979 N N . GLU A 1 620 ? -19.417 16.359 22.902 1.00 94.06 620 GLU A N 1
ATOM 4980 C CA . GLU A 1 620 ? -20.681 16.347 22.156 1.00 94.06 620 GLU A CA 1
ATOM 4981 C C . GLU A 1 620 ? -20.586 17.141 20.848 1.00 94.06 620 GLU A C 1
ATOM 4983 O O . GLU A 1 620 ? -21.158 16.747 19.832 1.00 94.06 620 GLU A O 1
ATOM 4988 N N . SER A 1 621 ? -19.815 18.233 20.835 1.00 94.19 621 SER A N 1
ATOM 4989 C CA . SER A 1 621 ? -19.540 18.986 19.605 1.00 94.19 621 SER A CA 1
ATOM 4990 C C . SER A 1 621 ? -18.715 18.161 18.610 1.00 94.19 621 SER A C 1
ATOM 4992 O O . SER A 1 621 ? -19.043 18.135 17.426 1.00 94.19 621 SER A O 1
ATOM 4994 N N . PHE A 1 622 ? -17.700 17.436 19.093 1.00 94.81 622 PHE A N 1
ATOM 4995 C CA . PHE A 1 622 ? -16.898 16.499 18.299 1.00 94.81 622 PHE A CA 1
ATOM 4996 C C . PHE A 1 622 ? -17.755 15.372 17.702 1.00 94.81 622 PHE A C 1
ATOM 4998 O O . PHE A 1 622 ? -17.649 15.064 16.515 1.00 94.81 622 PHE A O 1
ATOM 5005 N N . ILE A 1 623 ? -18.660 14.800 18.498 1.00 95.06 623 ILE A N 1
ATOM 5006 C CA . ILE A 1 623 ? -19.608 13.783 18.039 1.00 95.06 623 ILE A CA 1
ATOM 5007 C C . ILE A 1 623 ? -20.576 14.354 16.995 1.00 95.06 623 ILE A C 1
ATOM 5009 O O . ILE A 1 623 ? -20.775 13.735 15.954 1.00 95.06 623 ILE A O 1
ATOM 5013 N N . SER A 1 624 ? -21.126 15.548 17.218 1.00 94.25 624 SER A N 1
ATOM 5014 C CA . SER A 1 624 ? -22.025 16.223 16.269 1.00 94.25 624 SER A CA 1
ATOM 5015 C C . SER A 1 624 ? -21.352 16.518 14.920 1.00 94.25 624 SER A C 1
ATOM 5017 O O . SER A 1 624 ? -21.961 16.365 13.853 1.00 94.25 624 SER A O 1
ATOM 5019 N N . GLU A 1 625 ? -20.067 16.882 14.933 1.00 94.88 625 GLU A N 1
ATOM 5020 C CA . GLU A 1 625 ? -19.266 17.027 13.715 1.00 94.88 625 GLU A CA 1
ATOM 5021 C C . GLU A 1 625 ? -19.121 15.684 12.981 1.00 94.88 625 GLU A C 1
ATOM 5023 O O . GLU A 1 625 ? -19.394 15.596 11.777 1.00 94.88 625 GLU A O 1
ATOM 5028 N N . LEU A 1 626 ? -18.774 14.622 13.712 1.00 94.50 626 LEU A N 1
ATOM 5029 C CA . LEU A 1 626 ? -18.645 13.268 13.177 1.00 94.50 626 LEU A CA 1
ATOM 5030 C C . LEU A 1 626 ? -19.966 12.748 12.581 1.00 94.50 626 LEU A C 1
ATOM 5032 O O . LEU A 1 626 ? -19.967 12.149 11.505 1.00 94.50 626 LEU A O 1
ATOM 5036 N N . GLU A 1 627 ? -21.105 13.025 13.214 1.00 92.88 627 GLU A N 1
ATOM 5037 C CA . GLU A 1 627 ? -22.430 12.718 12.669 1.00 92.88 627 GLU A CA 1
ATOM 5038 C C . GLU A 1 627 ? -22.753 13.494 11.408 1.00 92.88 627 GLU A C 1
ATOM 5040 O O . GLU A 1 627 ? -23.275 12.930 10.449 1.00 92.88 627 GLU A O 1
ATOM 5045 N N . THR A 1 628 ? -22.473 14.796 11.412 1.00 92.50 628 THR A N 1
ATOM 5046 C CA . THR A 1 628 ? -22.728 15.658 10.260 1.00 92.50 628 THR A CA 1
ATOM 5047 C C . THR A 1 628 ? -21.933 15.153 9.063 1.00 92.50 628 THR A C 1
ATOM 5049 O O . THR A 1 628 ? -22.466 15.056 7.954 1.00 92.50 628 THR A O 1
ATOM 5052 N N . LYS A 1 629 ? -20.681 14.755 9.296 1.00 90.94 629 LYS A N 1
ATOM 5053 C CA . LYS A 1 629 ? -19.833 14.111 8.297 1.00 90.94 629 LYS A CA 1
ATOM 5054 C C . LYS A 1 629 ? -20.400 12.757 7.859 1.00 90.94 629 LYS A C 1
ATOM 5056 O O . LYS A 1 629 ? -20.572 12.533 6.667 1.00 90.94 629 LYS A O 1
ATOM 5061 N N . SER A 1 630 ? -20.782 11.900 8.805 1.00 90.12 630 SER A N 1
ATOM 5062 C CA . SER A 1 630 ? -21.400 10.587 8.564 1.00 90.12 630 SER A CA 1
ATOM 5063 C C . SER A 1 630 ? -22.694 10.665 7.746 1.00 90.12 630 SER A C 1
ATOM 5065 O O . SER A 1 630 ? -22.902 9.881 6.822 1.00 90.12 630 SER A O 1
ATOM 5067 N N . LYS A 1 631 ? -23.552 11.648 8.024 1.00 86.94 631 LYS A N 1
ATOM 5068 C CA . LYS A 1 631 ? -24.810 11.884 7.308 1.00 86.94 631 LYS A CA 1
ATOM 5069 C C . LYS A 1 631 ? -24.577 12.331 5.865 1.00 86.94 631 LYS A C 1
ATOM 5071 O O . LYS A 1 631 ? -25.376 11.997 4.988 1.00 86.94 631 LYS A O 1
ATOM 5076 N N . ASN A 1 632 ? -23.496 13.074 5.635 1.00 85.00 632 ASN A N 1
ATOM 5077 C CA . ASN A 1 632 ? -23.082 13.573 4.326 1.00 85.00 632 ASN A CA 1
ATOM 5078 C C . ASN A 1 632 ? -22.131 12.625 3.577 1.00 85.00 632 ASN A C 1
ATOM 5080 O O . ASN A 1 632 ? -21.660 12.984 2.501 1.00 85.00 632 ASN A O 1
ATOM 5084 N N . ASP A 1 633 ? -21.893 11.422 4.100 1.00 82.38 633 ASP A N 1
ATOM 5085 C CA . ASP A 1 633 ? -21.157 10.355 3.426 1.00 82.38 633 ASP A CA 1
ATOM 5086 C C . ASP A 1 633 ? -21.966 9.832 2.224 1.00 82.38 633 ASP A C 1
ATOM 5088 O O . ASP A 1 633 ? -22.869 9.002 2.367 1.00 82.38 633 ASP A O 1
ATOM 5092 N N . LYS A 1 634 ? -21.706 10.395 1.040 1.00 77.19 634 LYS A N 1
ATOM 5093 C CA . LYS A 1 634 ? -22.442 10.130 -0.203 1.00 77.19 634 LYS A CA 1
ATOM 5094 C C . LYS A 1 634 ? -21.455 9.792 -1.313 1.00 77.19 634 LYS A C 1
ATOM 5096 O O . LYS A 1 634 ? -20.557 10.574 -1.598 1.00 77.19 634 LYS A O 1
ATOM 5101 N N . THR A 1 635 ? -21.677 8.670 -1.994 1.00 68.81 635 THR A N 1
ATOM 5102 C CA . THR A 1 635 ? -20.843 8.233 -3.130 1.00 68.81 635 THR A CA 1
ATOM 5103 C C . THR A 1 635 ? -21.272 8.900 -4.440 1.00 68.81 635 THR A C 1
ATOM 5105 O O . THR A 1 635 ? -20.499 9.001 -5.390 1.00 68.81 635 THR A O 1
ATOM 5108 N N . THR A 1 636 ? -22.534 9.324 -4.556 1.00 64.44 636 THR A N 1
ATOM 5109 C CA . THR A 1 636 ? -23.062 9.958 -5.774 1.00 64.44 636 THR A CA 1
ATOM 5110 C C . THR A 1 636 ? -24.083 11.036 -5.418 1.00 64.44 636 THR A C 1
ATOM 5112 O O . THR A 1 636 ? -25.067 10.763 -4.735 1.00 64.44 636 THR A O 1
ATOM 5115 N N . GLU A 1 637 ? -23.869 12.266 -5.897 1.00 63.03 637 GLU A N 1
ATOM 5116 C CA . GLU A 1 637 ? -24.800 13.382 -5.663 1.00 63.03 637 GLU A CA 1
ATOM 5117 C C . GLU A 1 637 ? -26.105 13.235 -6.460 1.00 63.03 637 GLU A C 1
ATOM 5119 O O . GLU A 1 637 ? -27.189 13.537 -5.960 1.00 63.03 637 GLU A O 1
ATOM 5124 N N . THR A 1 638 ? -26.016 12.755 -7.705 1.00 69.75 638 THR A N 1
ATOM 5125 C CA . THR A 1 638 ? -27.160 12.566 -8.609 1.00 69.75 638 THR A CA 1
ATOM 5126 C C . THR A 1 638 ? -27.106 11.181 -9.267 1.00 69.75 638 THR A C 1
ATOM 5128 O O . THR A 1 638 ? -26.412 11.002 -10.268 1.00 69.75 638 THR A O 1
ATOM 5131 N N . PRO A 1 639 ? -27.794 10.170 -8.704 1.00 67.38 639 PRO A N 1
ATOM 5132 C CA . PRO A 1 639 ? -27.811 8.827 -9.274 1.00 67.38 639 PRO A CA 1
ATOM 5133 C C . PRO A 1 639 ? -28.548 8.795 -10.618 1.00 67.38 639 PRO A C 1
ATOM 5135 O O . PRO A 1 639 ? -29.494 9.554 -10.851 1.00 67.38 639 PRO A O 1
ATOM 5138 N N . ASP A 1 640 ? -28.143 7.881 -11.502 1.00 74.81 640 ASP A N 1
ATOM 5139 C CA . ASP A 1 640 ? -28.790 7.698 -12.801 1.00 74.81 640 ASP A CA 1
ATOM 5140 C C . ASP A 1 640 ? -30.265 7.275 -12.633 1.00 74.81 640 ASP A C 1
ATOM 5142 O O . ASP A 1 640 ? -30.614 6.385 -11.852 1.00 74.81 640 ASP A O 1
ATOM 5146 N N . VAL A 1 641 ? -31.161 7.896 -13.406 1.00 76.88 641 VAL A N 1
ATOM 5147 C CA . VAL A 1 641 ? -32.618 7.688 -13.296 1.00 76.88 641 VAL A CA 1
ATOM 5148 C C . VAL A 1 641 ? -33.021 6.228 -13.558 1.00 76.88 641 VAL A C 1
ATOM 5150 O O . VAL A 1 641 ? -34.005 5.736 -12.990 1.00 76.88 641 VAL A O 1
ATOM 5153 N N . LEU A 1 642 ? -32.301 5.510 -14.422 1.00 74.06 642 LEU A N 1
ATOM 5154 C CA . LEU A 1 642 ? -32.541 4.091 -14.680 1.00 74.06 642 LEU A CA 1
ATOM 5155 C C . LEU A 1 642 ? -32.046 3.227 -13.517 1.00 74.06 642 LEU A C 1
ATOM 5157 O O . LEU A 1 642 ? -32.713 2.241 -13.187 1.00 74.06 642 LEU A O 1
ATOM 5161 N N . GLU A 1 643 ? -30.937 3.586 -12.873 1.00 73.50 643 GLU A N 1
ATOM 5162 C CA . GLU A 1 643 ? -30.449 2.900 -11.670 1.00 73.50 643 GLU A CA 1
ATOM 5163 C C . GLU A 1 643 ? -31.392 3.070 -10.478 1.00 73.50 643 GLU A C 1
ATOM 5165 O O . GLU A 1 643 ? -31.716 2.072 -9.821 1.00 73.50 643 GLU A O 1
ATOM 5170 N N . VAL A 1 644 ? -31.919 4.282 -10.266 1.00 80.69 644 VAL A N 1
ATOM 5171 C CA . VAL A 1 644 ? -32.965 4.545 -9.263 1.00 80.69 644 VAL A CA 1
ATOM 5172 C C . VAL A 1 644 ? -34.168 3.645 -9.533 1.00 80.69 644 VAL A C 1
ATOM 5174 O O . VAL A 1 644 ? -34.589 2.887 -8.658 1.00 80.69 644 VAL A O 1
ATOM 5177 N N . ARG A 1 645 ? -34.678 3.624 -10.775 1.00 79.50 645 ARG A N 1
ATOM 5178 C CA . ARG A 1 645 ? -35.822 2.774 -11.162 1.00 79.50 645 ARG A CA 1
ATOM 5179 C C . ARG A 1 645 ? -35.575 1.286 -10.923 1.00 79.50 645 ARG A C 1
ATOM 5181 O O . ARG A 1 645 ? -36.494 0.589 -10.492 1.00 79.50 645 ARG A O 1
ATOM 5188 N N . ARG A 1 646 ? -34.364 0.790 -11.191 1.00 82.00 646 ARG A N 1
ATOM 5189 C CA . ARG A 1 646 ? -33.991 -0.615 -10.947 1.00 82.00 646 ARG A CA 1
ATOM 5190 C C . ARG A 1 646 ? -33.960 -0.952 -9.454 1.00 82.00 646 ARG A C 1
ATOM 5192 O O . ARG A 1 646 ? -34.315 -2.073 -9.093 1.00 82.00 646 ARG A O 1
ATOM 5199 N N . ASN A 1 647 ? -33.594 0.005 -8.601 1.00 82.56 647 ASN A N 1
ATOM 5200 C CA . ASN A 1 647 ? -33.433 -0.198 -7.160 1.00 82.56 647 ASN A CA 1
ATOM 5201 C C . ASN A 1 647 ? -34.598 0.331 -6.299 1.00 82.56 647 ASN A C 1
ATOM 5203 O O . ASN A 1 647 ? -34.534 0.185 -5.082 1.00 82.56 647 ASN A O 1
ATOM 5207 N N . VAL A 1 648 ? -35.692 0.842 -6.886 1.00 88.12 648 VAL A N 1
ATOM 5208 C CA . VAL A 1 648 ? -36.857 1.426 -6.171 1.00 88.12 648 VAL A CA 1
ATOM 5209 C C . VAL A 1 648 ? -37.295 0.621 -4.945 1.00 88.12 648 VAL A C 1
ATOM 5211 O O . VAL A 1 648 ? -37.494 1.190 -3.880 1.00 88.12 648 VAL A O 1
ATOM 5214 N N . ARG A 1 649 ? -37.419 -0.709 -5.056 1.00 87.19 649 ARG A N 1
ATOM 5215 C CA . ARG A 1 649 ? -37.862 -1.548 -3.926 1.00 87.19 649 ARG A CA 1
ATOM 5216 C C . ARG A 1 649 ? -36.862 -1.564 -2.770 1.00 87.19 649 ARG A C 1
ATOM 5218 O O . ARG A 1 649 ? -37.276 -1.570 -1.616 1.00 87.19 649 ARG A O 1
ATOM 5225 N N . ARG A 1 650 ? -35.563 -1.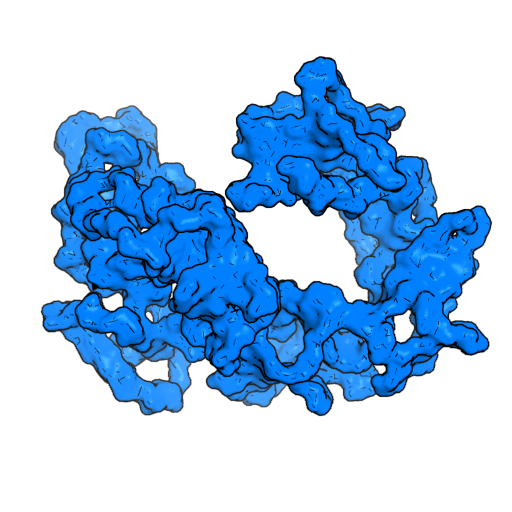589 -3.081 1.00 87.25 650 ARG A N 1
ATOM 5226 C CA . ARG A 1 650 ? -34.488 -1.539 -2.081 1.00 87.25 650 ARG A CA 1
ATOM 5227 C C . ARG A 1 650 ? -34.435 -0.167 -1.422 1.00 87.25 650 ARG A C 1
ATOM 5229 O O . ARG A 1 650 ? -34.366 -0.100 -0.204 1.00 87.25 650 ARG A O 1
ATOM 5236 N N . ILE A 1 651 ? -34.563 0.896 -2.217 1.00 89.12 651 ILE A N 1
ATOM 5237 C CA . ILE A 1 651 ? -34.638 2.279 -1.729 1.00 89.12 651 ILE A CA 1
ATOM 5238 C C . ILE A 1 651 ? -35.819 2.432 -0.761 1.00 89.12 651 ILE A C 1
ATOM 5240 O O . ILE A 1 651 ? -35.626 2.893 0.357 1.00 89.12 651 ILE A O 1
ATOM 5244 N N . SER A 1 652 ? -37.019 1.962 -1.123 1.00 90.12 652 SER A N 1
ATOM 5245 C CA . SER A 1 652 ? -38.179 1.993 -0.217 1.00 90.12 652 SER A CA 1
ATOM 5246 C C . SER A 1 652 ? -37.937 1.216 1.080 1.00 90.12 652 SER A C 1
ATOM 5248 O O . SER A 1 652 ? -38.193 1.752 2.149 1.00 90.12 652 SER A O 1
ATOM 5250 N N . LYS A 1 653 ? -37.373 -0.000 1.006 1.00 89.81 653 LYS A N 1
ATOM 5251 C CA . LYS A 1 653 ? -37.036 -0.795 2.202 1.00 89.81 653 LYS A CA 1
ATOM 5252 C C . LYS A 1 653 ? -36.081 -0.039 3.135 1.00 89.81 653 LYS A C 1
ATOM 5254 O O . LYS A 1 653 ? -36.293 -0.030 4.341 1.00 89.81 653 LYS A O 1
ATOM 5259 N N . VAL A 1 654 ? -35.037 0.583 2.587 1.00 89.94 654 VAL A N 1
ATOM 5260 C CA . VAL A 1 654 ? -34.064 1.359 3.374 1.00 89.94 654 VAL A CA 1
ATOM 5261 C C . VAL A 1 654 ? -34.708 2.600 3.985 1.00 89.94 654 VAL A C 1
ATOM 5263 O O . VAL A 1 654 ? -34.457 2.892 5.151 1.00 89.94 654 VAL A O 1
ATOM 5266 N N . ARG A 1 655 ? -35.598 3.276 3.249 1.00 90.31 655 ARG A N 1
ATOM 5267 C CA . ARG A 1 655 ? -36.357 4.424 3.759 1.00 90.31 655 ARG A CA 1
ATOM 5268 C C . ARG A 1 655 ? -37.203 4.027 4.968 1.00 90.31 655 ARG A C 1
ATOM 5270 O O . ARG A 1 655 ? -37.143 4.705 5.986 1.00 90.31 655 ARG A O 1
ATOM 5277 N N . ASP A 1 656 ? -37.933 2.918 4.875 1.00 90.81 656 ASP A N 1
ATOM 5278 C CA . ASP A 1 656 ? -38.772 2.420 5.971 1.00 90.81 656 ASP A CA 1
ATOM 5279 C C . ASP A 1 656 ? -37.930 2.047 7.204 1.00 90.81 656 ASP A C 1
ATOM 5281 O O . ASP A 1 656 ? -38.307 2.358 8.331 1.00 90.81 656 ASP A O 1
ATOM 5285 N N . LEU A 1 657 ? -36.763 1.420 7.007 1.00 90.75 657 LEU A N 1
ATOM 5286 C CA . LEU A 1 657 ? -35.841 1.080 8.098 1.00 90.75 657 LEU A CA 1
ATOM 5287 C C . LEU A 1 657 ? -35.269 2.326 8.792 1.00 90.75 657 LEU A C 1
ATOM 5289 O O . LEU A 1 657 ? -35.234 2.371 10.020 1.00 90.75 657 LEU A O 1
ATOM 5293 N N . LEU A 1 658 ? -34.859 3.340 8.023 1.00 88.62 658 LEU A N 1
ATOM 5294 C CA . LEU A 1 658 ? -34.375 4.615 8.564 1.00 88.62 658 LEU A CA 1
ATOM 5295 C C . LEU A 1 658 ? -35.475 5.345 9.344 1.00 88.62 658 LEU A C 1
ATOM 5297 O O . LEU A 1 658 ? -35.226 5.812 10.453 1.00 88.62 658 LEU A O 1
ATOM 5301 N N . LEU A 1 659 ? -36.696 5.398 8.802 1.00 89.06 659 LEU A N 1
ATOM 5302 C CA . LEU A 1 659 ? -37.846 6.000 9.483 1.00 89.06 659 LEU A CA 1
ATOM 5303 C C . LEU A 1 659 ? -38.164 5.279 10.796 1.00 89.06 659 LEU A C 1
ATOM 5305 O O . LEU A 1 659 ? -38.268 5.933 11.828 1.00 89.06 659 LEU A O 1
ATOM 5309 N N . ASN A 1 660 ? -38.226 3.944 10.790 1.00 90.00 660 ASN A N 1
ATOM 5310 C CA . ASN A 1 660 ? -38.471 3.156 12.003 1.00 90.00 660 ASN A CA 1
ATOM 5311 C C . ASN A 1 660 ? -37.415 3.398 13.087 1.00 90.00 660 ASN A C 1
ATOM 5313 O O . ASN A 1 660 ? -37.732 3.350 14.275 1.00 90.00 660 ASN A O 1
ATOM 5317 N N . HIS A 1 661 ? -36.168 3.642 12.691 1.00 89.38 661 HIS A N 1
ATOM 5318 C CA . HIS A 1 661 ? -35.097 3.957 13.623 1.00 89.38 661 HIS A CA 1
ATOM 5319 C C . HIS A 1 661 ? -35.235 5.360 14.212 1.00 89.38 661 HIS A C 1
ATOM 5321 O O . HIS A 1 661 ? -35.164 5.501 15.431 1.00 89.38 661 HIS A O 1
ATOM 5327 N N . ILE A 1 662 ? -35.515 6.365 13.377 1.00 85.44 662 ILE A N 1
ATOM 5328 C CA . ILE A 1 662 ? -35.755 7.750 13.812 1.00 85.44 662 ILE A CA 1
ATOM 5329 C C . ILE A 1 662 ? -36.985 7.837 14.730 1.00 85.44 662 ILE A C 1
ATOM 5331 O O . ILE A 1 662 ? -36.970 8.559 15.723 1.00 85.44 662 ILE A O 1
ATOM 5335 N N . GLU A 1 663 ? -38.044 7.085 14.427 1.00 87.00 663 GLU A N 1
ATOM 5336 C CA . GLU A 1 663 ? -39.270 7.025 15.233 1.00 87.00 663 GLU A CA 1
ATOM 5337 C C . GLU A 1 663 ? -39.122 6.163 16.502 1.00 87.00 663 GLU A C 1
ATOM 5339 O O . GLU A 1 663 ? -40.048 6.092 17.311 1.00 87.00 663 GLU A O 1
ATOM 5344 N N . GLY A 1 664 ? -37.980 5.489 16.690 1.00 83.12 664 GLY A N 1
ATOM 5345 C CA . GLY A 1 664 ? -37.732 4.610 17.835 1.00 83.12 664 GLY A CA 1
ATOM 5346 C C . GLY A 1 664 ? -38.548 3.309 17.829 1.00 83.12 664 GLY A C 1
ATOM 5347 O O . GLY A 1 664 ? -38.652 2.646 18.859 1.00 83.12 664 GLY A O 1
ATOM 5348 N N . VAL A 1 665 ? -39.127 2.929 16.686 1.00 86.69 665 VAL A N 1
ATOM 5349 C CA . VAL A 1 665 ? -39.913 1.696 16.503 1.00 86.69 665 VAL A CA 1
ATOM 5350 C C . VAL A 1 665 ? -39.004 0.467 16.460 1.00 86.69 665 VAL A C 1
ATOM 5352 O O . VAL A 1 665 ? -39.303 -0.548 17.090 1.00 86.69 665 VAL A O 1
ATOM 5355 N N . MET A 1 666 ? -37.894 0.547 15.721 1.00 84.25 666 MET A N 1
ATOM 5356 C CA . MET A 1 666 ? -36.879 -0.507 15.639 1.00 84.25 666 MET A CA 1
ATOM 5357 C C . MET A 1 666 ? -35.507 0.124 15.364 1.00 84.25 666 MET A C 1
ATOM 5359 O O . MET A 1 666 ? -35.348 0.773 14.330 1.00 84.25 666 MET A O 1
ATOM 5363 N N . PRO A 1 667 ? -34.502 -0.061 16.237 1.00 86.19 667 PRO A N 1
ATOM 5364 C CA . PRO A 1 667 ? -33.174 0.489 16.000 1.00 86.19 667 PRO A CA 1
ATOM 5365 C C . PRO A 1 667 ? -32.464 -0.248 14.858 1.00 86.19 667 PRO A C 1
ATOM 5367 O O . PRO A 1 667 ? -32.523 -1.477 14.777 1.00 86.19 667 PRO A O 1
ATOM 5370 N N . LEU A 1 668 ? -31.725 0.487 14.016 1.00 89.50 668 LEU A N 1
ATOM 5371 C CA . LEU A 1 668 ? -30.914 -0.117 12.946 1.00 89.50 668 LEU A CA 1
ATOM 5372 C C . LEU A 1 668 ? -29.857 -1.087 13.482 1.00 89.50 668 LEU A C 1
ATOM 5374 O O . LEU A 1 668 ? -29.498 -2.031 12.789 1.00 89.50 668 LEU A O 1
ATOM 5378 N N . TRP A 1 669 ? -29.431 -0.917 14.734 1.00 88.19 669 TRP A N 1
ATOM 5379 C CA . TRP A 1 669 ? -28.527 -1.824 15.445 1.00 88.19 669 TRP A CA 1
ATOM 5380 C C . TRP A 1 669 ? -29.062 -3.262 15.583 1.00 88.19 669 TRP A C 1
ATOM 5382 O O . TRP A 1 669 ? -28.280 -4.184 15.762 1.00 88.19 669 TRP A O 1
ATOM 5392 N N . GLN A 1 670 ? -30.378 -3.485 15.464 1.00 86.69 670 GLN A N 1
ATOM 5393 C CA . GLN A 1 670 ? -30.979 -4.831 15.469 1.00 86.69 670 GLN A CA 1
ATOM 5394 C C . GLN A 1 670 ? -31.019 -5.491 14.081 1.00 86.69 670 GLN A C 1
ATOM 5396 O O . GLN A 1 670 ? -31.442 -6.642 13.952 1.00 86.69 670 GLN A O 1
ATOM 5401 N N . VAL A 1 671 ? -30.623 -4.773 13.028 1.00 87.06 671 VAL A N 1
ATOM 5402 C CA . VAL A 1 671 ? -30.526 -5.320 11.673 1.00 87.06 671 VAL A CA 1
ATOM 5403 C C . VAL A 1 671 ? -29.235 -6.148 11.569 1.00 87.06 671 VAL A C 1
ATOM 5405 O O . VAL A 1 671 ? -28.179 -5.668 11.990 1.00 87.06 671 VAL A O 1
ATOM 5408 N N . PRO A 1 672 ? -29.271 -7.369 10.994 1.00 85.94 672 PRO A N 1
ATOM 5409 C CA . PRO A 1 672 ? -28.073 -8.190 10.824 1.00 85.94 672 PRO A CA 1
ATOM 5410 C C . PRO A 1 672 ? -26.937 -7.435 10.122 1.00 85.94 672 PRO A C 1
ATOM 5412 O O . PRO A 1 672 ? -27.181 -6.677 9.185 1.00 85.94 672 PRO A O 1
ATOM 5415 N N . HIS A 1 673 ? -25.689 -7.674 10.529 1.00 81.44 673 HIS A N 1
ATOM 5416 C CA . HIS A 1 673 ? -24.513 -6.956 10.018 1.00 81.44 673 HIS A CA 1
ATOM 5417 C C . HIS A 1 673 ? -24.414 -6.939 8.476 1.00 81.44 673 HIS A C 1
ATOM 5419 O O . HIS A 1 673 ? -24.206 -5.887 7.872 1.00 81.44 673 HIS A O 1
ATOM 5425 N N . ASP A 1 674 ? -24.646 -8.074 7.804 1.00 76.06 674 ASP A N 1
ATOM 5426 C CA . ASP A 1 674 ? -24.650 -8.137 6.332 1.00 76.06 674 ASP A CA 1
ATOM 5427 C C . ASP A 1 674 ? -25.796 -7.327 5.688 1.00 76.06 674 ASP A C 1
ATOM 5429 O O . ASP A 1 674 ? -25.612 -6.752 4.612 1.00 76.06 674 ASP A O 1
ATOM 5433 N N . ASP A 1 675 ? -26.952 -7.223 6.347 1.00 82.00 675 ASP A N 1
ATOM 5434 C CA . ASP A 1 675 ? -28.082 -6.412 5.877 1.00 82.00 675 ASP A CA 1
ATOM 5435 C C . ASP A 1 675 ? -27.812 -4.912 6.089 1.00 82.00 675 ASP A C 1
ATOM 5437 O O . ASP A 1 675 ? -28.179 -4.092 5.241 1.00 82.00 675 ASP A O 1
ATOM 5441 N N . ARG A 1 676 ? -27.110 -4.540 7.173 1.00 86.50 676 ARG A N 1
ATOM 5442 C CA . ARG A 1 676 ? -26.627 -3.164 7.394 1.00 86.50 676 ARG A CA 1
ATOM 5443 C C . ARG A 1 676 ? -25.653 -2.732 6.293 1.00 86.50 676 ARG A C 1
ATOM 5445 O O . ARG A 1 676 ? -25.738 -1.602 5.814 1.00 86.50 676 ARG A O 1
ATOM 5452 N N . LYS A 1 677 ? -24.809 -3.648 5.801 1.00 79.38 677 LYS A N 1
ATOM 5453 C CA . LYS A 1 677 ? -23.918 -3.415 4.645 1.00 79.38 677 LYS A CA 1
ATOM 5454 C C . LYS A 1 677 ? -24.706 -3.093 3.361 1.00 79.38 677 LYS A C 1
ATOM 5456 O O . LYS A 1 677 ? -24.334 -2.172 2.633 1.00 79.38 677 LYS A O 1
ATOM 5461 N N . GLU A 1 678 ? -25.806 -3.802 3.075 1.00 78.19 678 GLU A N 1
ATOM 5462 C CA . GLU A 1 678 ? -26.686 -3.471 1.932 1.00 78.19 678 GLU A CA 1
ATOM 5463 C C . GLU A 1 678 ? -27.407 -2.130 2.143 1.00 78.19 678 GLU A C 1
ATOM 5465 O O . GLU A 1 678 ? -27.515 -1.337 1.206 1.00 78.19 678 GLU A O 1
ATOM 5470 N N . LEU A 1 679 ? -27.863 -1.842 3.365 1.00 85.81 679 LEU A N 1
ATOM 5471 C CA . LEU A 1 679 ? -28.505 -0.571 3.705 1.00 85.81 679 LEU A CA 1
ATOM 5472 C C . LEU A 1 679 ? -27.580 0.614 3.402 1.00 85.81 679 LEU A C 1
ATOM 5474 O O . LEU A 1 679 ? -27.981 1.521 2.670 1.00 85.81 679 LEU A O 1
ATOM 5478 N N . LEU A 1 680 ? -26.337 0.573 3.892 1.00 83.94 680 LEU A N 1
ATOM 5479 C CA . LEU A 1 680 ? -25.343 1.626 3.665 1.00 83.94 680 LEU A CA 1
ATOM 5480 C C . LEU A 1 680 ? -25.027 1.817 2.182 1.00 83.94 680 LEU A C 1
ATOM 5482 O O . LEU A 1 680 ? -24.928 2.954 1.724 1.00 83.94 680 LEU A O 1
ATOM 5486 N N . HIS A 1 681 ? -24.940 0.728 1.410 1.00 79.88 681 HIS A N 1
ATOM 5487 C CA . HIS A 1 681 ? -24.771 0.806 -0.042 1.00 79.88 681 HIS A CA 1
ATOM 5488 C C . HIS A 1 681 ? -25.834 1.685 -0.697 1.00 79.88 681 HIS A C 1
ATOM 5490 O O . HIS A 1 681 ? -25.529 2.574 -1.493 1.00 79.88 681 HIS A O 1
ATOM 5496 N N . ILE A 1 682 ? -27.094 1.389 -0.373 1.00 83.38 682 ILE A N 1
ATOM 5497 C CA . ILE A 1 682 ? -28.252 2.030 -0.974 1.00 83.38 682 ILE A CA 1
ATOM 5498 C C . ILE A 1 682 ? -28.347 3.474 -0.478 1.00 83.38 682 ILE A C 1
ATOM 5500 O O . ILE A 1 682 ? -28.563 4.367 -1.292 1.00 83.38 682 ILE A O 1
ATOM 5504 N N . TYR A 1 683 ? -28.118 3.717 0.816 1.00 84.56 683 TYR A N 1
ATOM 5505 C CA . TYR A 1 683 ? -28.102 5.062 1.389 1.00 84.56 683 TYR A CA 1
ATOM 5506 C C . TYR A 1 683 ? -27.044 5.964 0.737 1.00 84.56 683 TYR A C 1
ATOM 5508 O O . TYR A 1 683 ? -27.363 7.086 0.351 1.00 84.56 683 TYR A O 1
ATOM 5516 N N . ARG A 1 684 ? -25.806 5.477 0.561 1.00 81.38 684 ARG A N 1
ATOM 5517 C CA . ARG A 1 684 ? -24.692 6.263 -0.000 1.00 81.38 684 ARG A CA 1
ATOM 5518 C C . ARG A 1 684 ? -24.840 6.554 -1.497 1.00 81.38 684 ARG A C 1
ATOM 5520 O O . ARG A 1 684 ? -24.490 7.648 -1.935 1.00 81.38 684 ARG A O 1
ATOM 5527 N N . ASN A 1 685 ? -25.347 5.596 -2.280 1.00 78.12 685 ASN A N 1
ATOM 5528 C CA . ASN A 1 685 ? -25.474 5.738 -3.740 1.00 78.12 685 ASN A CA 1
ATOM 5529 C C . ASN A 1 685 ? -26.776 6.421 -4.177 1.00 78.12 685 ASN A C 1
ATOM 5531 O O . ASN A 1 685 ? -26.808 7.063 -5.222 1.00 78.12 685 ASN A O 1
ATOM 5535 N N . PHE A 1 686 ? -27.845 6.307 -3.384 1.00 81.75 686 PHE A N 1
ATOM 5536 C CA . PHE A 1 686 ? -29.157 6.887 -3.686 1.00 81.75 686 PHE A CA 1
ATOM 5537 C C . PHE A 1 686 ? -29.574 7.922 -2.640 1.00 81.75 686 PHE A C 1
ATOM 5539 O O . PHE A 1 686 ? -30.755 8.054 -2.335 1.00 81.75 686 PHE A O 1
ATOM 5546 N N . ASN A 1 687 ? -28.605 8.649 -2.074 1.00 81.06 687 ASN A N 1
ATOM 5547 C CA . ASN A 1 687 ? -28.845 9.546 -0.946 1.00 81.06 687 ASN A CA 1
ATOM 5548 C C . ASN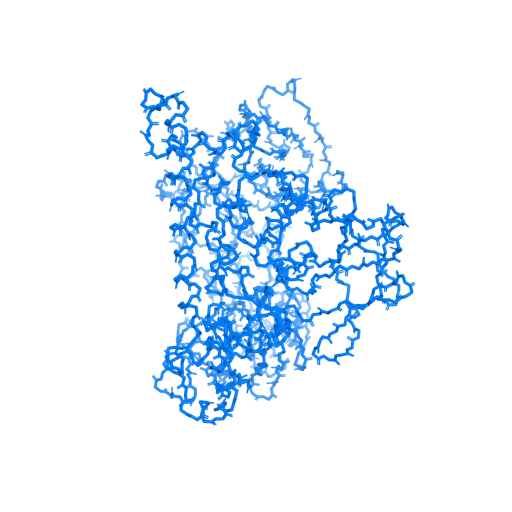 A 1 687 ? -29.935 10.595 -1.217 1.00 81.06 687 ASN A C 1
ATOM 5550 O O . ASN A 1 687 ? -30.704 10.904 -0.321 1.00 81.06 687 ASN A O 1
ATOM 5554 N N . SER A 1 688 ? -30.040 11.097 -2.450 1.00 81.38 688 SER A N 1
ATOM 5555 C CA . SER A 1 688 ? -31.063 12.073 -2.858 1.00 81.38 688 SER A CA 1
ATOM 5556 C C . SER A 1 688 ? -32.512 11.575 -2.748 1.00 81.38 688 SER A C 1
ATOM 5558 O O . SER A 1 688 ? -33.437 12.378 -2.862 1.00 81.38 688 SER A O 1
ATOM 5560 N N . GLU A 1 689 ? -32.724 10.278 -2.513 1.00 81.56 689 GLU A N 1
ATOM 5561 C CA . GLU A 1 689 ? -34.037 9.663 -2.304 1.00 81.56 689 GLU A CA 1
ATOM 5562 C C . GLU A 1 689 ? -34.432 9.536 -0.815 1.00 81.56 689 GLU A C 1
ATOM 5564 O O . GLU A 1 689 ? -35.542 9.065 -0.526 1.00 81.56 689 GLU A O 1
ATOM 5569 N N . PHE A 1 690 ? -33.556 9.911 0.123 1.00 80.75 690 PHE A N 1
ATOM 5570 C CA . PHE A 1 690 ? -33.777 9.877 1.577 1.00 80.75 690 PHE A CA 1
ATOM 5571 C C . PHE A 1 690 ? -33.769 11.293 2.152 1.00 80.75 690 PHE A C 1
ATOM 5573 O O . PHE A 1 690 ? -34.622 11.550 3.031 1.00 80.75 690 PHE A O 1
#

Secondary structure (DSSP, 8-state):
-HHHHHHHTS-HHHHTT-S-EEEEE-TTS-EEES--TTTS-EEEEE-TTEEETTGGG--EEEEEETTTEEEEEEEE-TT----EEEEETTS-EEEE-TT----EEEEEE-GGG-BTTBSSPBP-TTTEEEEEE-TTS--EEE-GGGEEEEETT----BSS--SEEEEEEE--SS-BPPBPEEEEE-SS-TTTSEEEEEE-SSEEEEEE--TTEEEEETT-EEETTEEEEEGGGGTTTTEEEEEEEETT-S--EEEEEE----S-EEEETTEE--SEEEEEEGGGGGGEEEE---BTTB-EEEEEETTTTEEEEEEE-TTSEEEEEESSSTT-EEEEEESEEEHHHHTT-HHHHHHHHHHH-SSGGG-EEEEEEEETTEEEEEEEESS-EEEEEETTEEEEEETTT-SB--S---EEEEETTTSGGGSPPEEPEEPTTS-EE--GGGTT--EEEEEESSTTTB--EEEE-S------HHHHHHSPPTT-HHHHHHHHHHHHHHHTT--GGGSHHHHGGGG-HHHHHHHHHHHHHHHHHHS-HHHHHHHHHHHHHHTT--GGG--TTTS-HHHHTTT--TTSHHHHHHHHHHHHHHH-SGGG---SHHHHHHHHHHHHHHHHHHHHHHHHHHHT--S-SS--HHHHHHHHHHHHHHHHHHHHHHTTSS-GGGS-HHHHHHHHHHHHHSGGG-

Mean predicted aligned error: 15.23 Å

Foldseek 3Di:
DVVLCCVAVVDLVNLLLQAKWKWFQDPLRHIDTDAPAQAGKIKIKHFPQKAKPPCPPFDWDWDQDPQRGIITMGIGHRHGFDFIWMAGPVRAIDTHGHPDWAKAKDKDFAPQQDDPFAPFRADDVPRIWIWTDDPPDDIHTADLQQKWKDASSDPDIDSDHDAAWMWIFGHDPVSYGHRTDIHHYQPDTNVQAKAWPDDDQWKTKIAGDRPFFDKDWPPWDADPRITMDTQVVCFQQQWIWIWGDGPPDPDIYIGTTHTQHAWKWKDADSHTDAFDEDEDQLLCQQRMKMAHSHDDVFFWKWKAWPQVRWIWIWGADPVQWTFIATPVDRVDGPDIAHNMHTSQRVQVHPVNVVLVQLLRFLALQATWIWMWIDGPPGIHTYIYHQAQWEWDDDPQKIFIAGPVPRDTDQDDFFKWKDACPPQHPSDNTDTWDADPSSITHRPPVCPVGAKIWMDTQPARHHQIAIDGPDDDDDDPLVVCLQLPEQCDVSLVSVVVLLVVCVVRVHQLCRGVSLLVVLLPLLSLLVNLVNLCLVCLVVVCLPVSLVSSLSSCSSSLHFLLLQDPVSDDPVSCPRHCDCVPPVSVVSLVSNCCVPPNDPVRQDDDPVSVVVSVVVSSVVSVVSSVVSRVVRLPQASDPDADPVVCVVCVVVLVVLVVQVVCSVVVVDRPSPPDRVVSSSSSSCCRHVVVSD

pLDDT: mean 85.27, std 9.04, range [49.22, 96.75]

Solvent-accessible surface area (backbone atoms only — not comparable to full-atom values): 38083 Å² total; per-residue (Å²): 106,74,67,60,44,49,72,64,61,64,31,66,81,56,60,55,66,71,55,72,47,47,28,24,47,43,97,88,74,45,77,39,85,40,68,44,47,40,75,32,36,29,34,37,42,34,33,61,72,44,45,60,66,82,51,91,86,57,75,66,49,78,46,84,44,98,86,69,49,50,33,35,37,34,77,39,54,67,60,42,50,72,74,45,46,33,33,36,92,84,72,29,33,48,72,45,38,58,79,49,67,75,36,32,28,45,76,49,72,42,77,63,24,47,35,99,36,34,91,69,52,38,50,43,94,92,44,52,48,42,29,44,38,35,88,98,52,77,75,38,81,48,58,71,95,40,36,37,17,24,43,50,97,42,93,63,73,39,73,65,77,59,81,34,52,24,32,42,25,50,62,60,96,77,48,53,54,36,43,59,33,79,43,37,24,77,86,61,53,40,71,61,34,60,46,81,75,47,74,61,99,56,39,41,30,31,34,75,52,62,94,62,42,50,79,47,57,58,97,42,56,74,57,98,74,35,36,42,41,52,57,81,76,34,57,55,68,39,36,45,50,29,42,38,34,41,67,97,53,96,66,62,45,77,46,64,38,39,55,89,54,75,51,78,46,41,26,47,82,70,42,57,55,74,72,44,79,53,75,44,32,54,78,44,29,75,62,25,36,34,40,42,71,40,47,97,93,42,52,63,40,35,40,34,34,65,84,79,73,45,39,38,39,34,35,62,48,95,83,64,28,24,41,30,26,36,66,89,44,77,86,44,71,78,50,71,34,67,35,53,47,28,44,31,51,75,55,65,30,66,69,52,44,46,57,56,37,56,74,66,34,50,32,71,74,70,19,62,44,46,36,36,42,39,38,96,93,51,47,38,37,36,40,34,16,42,30,42,26,40,76,46,78,57,98,80,33,37,39,45,29,32,67,87,77,72,40,77,46,70,72,91,69,66,36,30,38,30,52,53,80,85,66,31,81,75,56,84,55,44,67,48,44,72,47,98,86,44,32,32,33,74,41,81,93,52,71,83,60,26,39,34,39,37,35,36,74,57,55,40,40,39,49,47,42,67,45,76,79,41,96,63,85,84,72,69,53,64,63,44,52,70,75,33,44,55,74,31,74,52,46,39,52,42,51,54,39,52,53,49,26,58,78,58,67,45,59,51,50,40,37,72,74,53,32,59,39,53,69,32,62,50,54,44,51,52,47,52,49,51,49,54,41,53,19,39,65,76,68,44,52,67,60,47,50,52,51,58,59,55,47,25,62,54,40,37,52,53,63,63,72,64,46,72,88,42,66,38,72,80,74,45,53,57,38,71,36,74,87,39,66,70,39,34,53,26,48,50,38,38,46,40,73,74,70,46,59,79,90,72,61,70,86,49,76,71,43,47,54,51,49,53,53,49,52,50,52,52,50,52,50,54,48,52,50,49,19,55,50,42,71,64,55,58,80,34,87,75,60,55,71,68,57,49,65,74,39,45,70,59,52,51,53,44,49,53,47,53,49,31,31,77,72,66,76,45,59,64,72,76,47,56,65,74,57,32,27,52,42,50,28,48,47,18,42,46,41,84,81,110